Protein AF-0000000074492067 (afdb_homodimer)

pLDDT: mean 87.56, std 13.27, range [39.19, 98.75]

Sequence (460 aa):
MSSPKLLKPEDIATAVRWTPQVSFAPLSQPRWLGLAEASFDDPSGQSRKWEVCERIHKGPITGKAKDVDAVDVVATIRASASQQTNGFPTEDTILLVLQFRPPTGGWTLEFPSGLLDNGETPETAALRELQEETGYTGTVVAVGPSITYEPGITSSCSKMVTVEVNPEDPLNAKPVIRRDADEWSLNPVALPVNKLLQTLHKLQESCPNLRIDSRLYCFAAGLHFAGRTRMSSPKLLKPEDIATAVRWTPQVSFAPLSQPRWLGLAEASFDDPSGQSRKWEVCERIHKGPITGKAKDVDAVDVVATIRASASQQTNGFPTEDTILLVLQFRPPTGGWTLEFPSGLLDNGETPETAALRELQEETGYTGTVVAVGPSITYEPGITSSCSKMVTVEVNPEDPLNAKPVIRRDADEWSLNPVALPVNKLLQTLHKLQESCPNLRIDSRLYCFAAGLHFAGRTR

Secondary structure (DSSP, 8-state):
------B-HHHHHHHTSS----EEEE-SS-SSEEEEEEEEE-TTS-EEEEEEEEETTS------TT---EEEEEEEEPPPSSS--TT--SS-EEEEEEEEEGGGTEEEEE--EEEPPTT--HHHHHHHHHHHHHS---EEEEEEEEEES-TTTB--EEEEEEEEE-TT-GGGTS------GGGTT-EEEEEESTTHHHHHHHHHHH-TTEEEEHHHHHHHHHHHHHHH--/------B-HHHHHHHTSS----EEEE-SS-SSEEEEEEEEE-TTS-EEEEEEEEETTS------TT---EEEEEEEEPPPSSS--SS--SS-EEEEEEEEEGGGTEEEEE--EEEPPTT--HHHHHHHHHHHHHS---EEEEEEEEEES-TTTB--EEEEEEEEE-TT-GGGTS------GGGTT-EEEEEESTTHHHHHHHHHHH-TTEEEEHHHHHHHHHHHHHHH--

Radius of gyration: 21.57 Å; Cα contacts (8 Å, |Δi|>4): 1113; chains: 2; bounding box: 55×64×45 Å

Solvent-accessible surface area (backbone atoms only — not comparable to full-atom values): 24070 Å² total; per-residue (Å²): 132,77,59,65,69,68,34,41,77,85,43,46,59,67,70,53,66,69,72,58,66,67,46,77,42,80,49,86,74,71,80,55,57,40,54,29,32,33,37,33,46,47,96,86,63,50,79,44,75,43,68,24,42,40,52,57,84,52,72,82,83,77,34,46,54,79,52,62,49,27,31,35,28,53,33,34,33,61,44,50,88,54,88,75,35,90,86,50,57,79,43,44,24,33,47,30,30,35,31,68,26,69,42,36,42,25,34,31,41,33,53,33,52,45,67,52,54,91,90,53,51,68,68,57,35,38,47,50,32,34,22,33,59,57,12,37,57,64,45,79,78,46,74,51,66,40,22,26,56,42,42,82,38,22,52,51,23,24,24,47,31,34,27,45,27,54,76,81,38,72,67,45,69,63,26,55,59,58,68,56,86,89,42,77,54,58,37,25,28,44,42,52,55,74,63,33,46,60,52,54,51,52,48,36,70,76,26,57,48,39,37,37,27,32,47,48,50,24,19,28,48,15,32,53,50,44,61,67,79,102,132,78,60,67,70,66,33,42,77,85,44,46,59,68,69,54,65,71,71,57,67,68,46,76,43,80,50,88,76,70,80,56,56,40,53,26,32,32,37,33,45,46,98,87,62,51,78,43,79,46,68,23,44,40,56,60,83,75,60,83,82,78,32,46,53,78,51,63,48,26,29,36,28,54,32,32,34,61,44,53,88,57,84,78,47,90,79,53,56,80,44,45,25,34,48,30,30,34,31,68,26,69,43,37,44,24,34,32,42,32,51,34,51,44,66,54,55,91,90,52,49,67,69,56,38,37,47,50,33,33,21,32,57,57,12,36,58,65,45,80,78,45,74,52,65,41,20,28,56,42,41,82,37,22,53,51,23,25,23,47,31,34,27,46,29,53,76,82,38,71,68,43,70,63,27,56,61,58,68,57,86,89,41,78,52,58,36,23,29,43,42,53,55,74,63,35,44,59,51,53,51,53,49,38,70,74,25,57,47,40,37,38,28,31,46,49,50,25,20,26,48,16,32,53,51,44,62,66,81,101

Organism: Spizellomyces punctatus (strain DAOM BR117) (NCBI:txid645134)

InterPro domains:
  IPR000086 NUDIX hydrolase domain [PF00293] (91-150)
  IPR000086 NUDIX hydrolase domain [PS51462] (66-211)
  IPR015797 NUDIX hydrolase-like domain superfamily [SSF55811] (27-176)
  IPR020084 NUDIX hydrolase, conserved site [PS00893] (114-135)
  IPR020476 NUDIX hydrolase [PR00502] (109-123)
  IPR020476 NUDIX hydrolase [PR00502] (123-138)

Structure (mmCIF, N/CA/C/O backbone):
data_AF-0000000074492067-model_v1
#
loop_
_entity.id
_entity.type
_entity.pdbx_description
1 polymer 'Nudix hydrolase domain-containing protein'
#
loop_
_atom_site.group_PDB
_atom_site.id
_atom_site.type_symbol
_atom_site.label_atom_id
_atom_site.label_alt_id
_atom_site.label_comp_id
_atom_site.label_asym_id
_atom_site.label_entity_id
_atom_site.label_seq_id
_atom_site.pdbx_PDB_ins_code
_atom_site.Cartn_x
_atom_site.Cartn_y
_atom_site.Cartn_z
_atom_site.occupancy
_atom_site.B_iso_or_equiv
_atom_site.auth_seq_id
_atom_site.auth_comp_id
_atom_site.auth_asym_id
_atom_site.auth_atom_id
_atom_site.pdbx_PDB_model_num
ATOM 1 N N . MET A 1 1 ? 2.178 -33.625 -10.062 1 39.19 1 MET A N 1
ATOM 2 C CA . MET A 1 1 ? 1.85 -32.25 -10.32 1 39.19 1 MET A CA 1
ATOM 3 C C . MET A 1 1 ? 3.109 -31.422 -10.609 1 39.19 1 MET A C 1
ATOM 5 O O . MET A 1 1 ? 4.137 -31.609 -9.953 1 39.19 1 MET A O 1
ATOM 9 N N . SER A 1 2 ? 3.373 -30.953 -11.758 1 48.41 2 SER A N 1
ATOM 10 C CA . SER A 1 2 ? 4.605 -30.359 -12.273 1 48.41 2 SER A CA 1
ATOM 11 C C . SER A 1 2 ? 5.051 -29.188 -11.414 1 48.41 2 SER A C 1
ATOM 13 O O . SER A 1 2 ? 4.23 -28.531 -10.773 1 48.41 2 SER A O 1
ATOM 15 N N . SER A 1 3 ? 6.297 -29.141 -11.039 1 55.66 3 SER A N 1
ATOM 16 C CA . SER A 1 3 ? 6.965 -28.062 -10.32 1 55.66 3 SER A CA 1
ATOM 17 C C . SER A 1 3 ? 6.617 -26.703 -10.922 1 55.66 3 SER A C 1
ATOM 19 O O . SER A 1 3 ? 6.637 -26.547 -12.148 1 55.66 3 SER A O 1
ATOM 21 N N . PRO A 1 4 ? 5.91 -25.859 -10.07 1 61.47 4 PRO A N 1
ATOM 22 C CA . PRO A 1 4 ? 5.578 -24.562 -10.664 1 61.47 4 PRO A CA 1
ATOM 23 C C . PRO A 1 4 ? 6.797 -23.859 -11.242 1 61.47 4 PRO A C 1
ATOM 25 O O . PRO A 1 4 ? 7.875 -23.875 -10.641 1 61.47 4 PRO A O 1
ATOM 28 N N . LYS A 1 5 ? 6.703 -23.562 -12.5 1 77 5 LYS A N 1
ATOM 29 C CA . LYS A 1 5 ? 7.766 -22.797 -13.133 1 77 5 LYS A CA 1
ATOM 30 C C . LYS A 1 5 ? 7.859 -21.391 -12.531 1 77 5 LYS A C 1
ATOM 32 O O . LYS A 1 5 ? 6.859 -20.688 -12.438 1 77 5 LYS A O 1
ATOM 37 N N . LEU A 1 6 ? 8.961 -21.109 -11.922 1 86.38 6 LEU A N 1
ATOM 38 C CA . LEU A 1 6 ? 9.273 -19.75 -11.461 1 86.38 6 LEU A CA 1
ATOM 39 C C . LEU A 1 6 ? 9.523 -18.828 -12.641 1 86.38 6 LEU A C 1
ATOM 41 O O . LEU A 1 6 ? 10.516 -18.969 -13.359 1 86.38 6 LEU A O 1
ATOM 45 N N . LEU A 1 7 ? 8.625 -17.875 -12.836 1 92.06 7 LEU A N 1
ATOM 46 C CA . LEU A 1 7 ? 8.758 -16.953 -13.961 1 92.06 7 LEU A CA 1
ATOM 47 C C . LEU A 1 7 ? 9.914 -15.977 -13.727 1 92.06 7 LEU A C 1
ATOM 49 O O . LEU A 1 7 ? 10.117 -15.5 -12.609 1 92.06 7 LEU A O 1
ATOM 53 N N . LYS A 1 8 ? 10.664 -15.797 -14.82 1 91.31 8 LYS A N 1
ATOM 54 C CA . LYS A 1 8 ? 11.695 -14.758 -14.875 1 91.31 8 LYS A CA 1
ATOM 55 C C . LYS A 1 8 ? 11.188 -13.523 -15.609 1 91.31 8 LYS A C 1
ATOM 57 O O . LYS A 1 8 ? 10.102 -13.539 -16.188 1 91.31 8 LYS A O 1
ATOM 62 N N . PRO A 1 9 ? 11.922 -12.438 -15.461 1 92.38 9 PRO A N 1
ATOM 63 C CA . PRO A 1 9 ? 11.453 -11.219 -16.125 1 92.38 9 PRO A CA 1
ATOM 64 C C . PRO A 1 9 ? 11.062 -11.453 -17.578 1 92.38 9 PRO A C 1
ATOM 66 O O . PRO A 1 9 ? 10.039 -10.938 -18.047 1 92.38 9 PRO A O 1
ATOM 69 N N . GLU A 1 10 ? 11.75 -12.289 -18.312 1 92.81 10 GLU A N 1
ATOM 70 C CA . GLU A 1 10 ? 11.531 -12.5 -19.734 1 92.81 10 GLU A CA 1
ATOM 71 C C . GLU A 1 10 ? 10.273 -13.328 -19.984 1 92.81 10 GLU A C 1
ATOM 73 O O . GLU A 1 10 ? 9.773 -13.391 -21.109 1 92.81 10 GLU A O 1
ATOM 78 N N . ASP A 1 11 ? 9.789 -13.961 -18.906 1 94.56 11 ASP A N 1
ATOM 79 C CA . ASP A 1 11 ? 8.617 -14.812 -19.047 1 94.56 11 ASP A CA 1
ATOM 80 C C . ASP A 1 11 ? 7.328 -14.016 -18.844 1 94.56 11 ASP A C 1
ATOM 82 O O . ASP A 1 11 ? 6.242 -14.484 -19.188 1 94.56 11 ASP A O 1
ATOM 86 N N . ILE A 1 12 ? 7.383 -12.859 -18.281 1 95.88 12 ILE A N 1
ATOM 87 C CA . ILE A 1 12 ? 6.211 -12.148 -17.781 1 95.88 12 ILE A CA 1
ATOM 88 C C . ILE A 1 12 ? 5.348 -11.68 -18.938 1 95.88 12 ILE A C 1
ATOM 90 O O . ILE A 1 12 ? 4.121 -11.781 -18.891 1 95.88 12 ILE A O 1
ATOM 94 N N . ALA A 1 13 ? 5.992 -11.195 -20.016 1 94.75 13 ALA A N 1
ATOM 95 C CA . ALA A 1 13 ? 5.234 -10.719 -21.172 1 94.75 13 ALA A CA 1
ATOM 96 C C . ALA A 1 13 ? 4.316 -11.812 -21.703 1 94.75 13 ALA A C 1
ATOM 98 O O . ALA A 1 13 ? 3.156 -11.555 -22.031 1 94.75 13 ALA A O 1
ATOM 99 N N . THR A 1 14 ? 4.852 -12.969 -21.766 1 94.62 14 THR A N 1
ATOM 100 C CA . THR A 1 14 ? 4.066 -14.094 -22.25 1 94.62 14 THR A CA 1
ATOM 101 C C . THR A 1 14 ? 2.967 -14.461 -21.266 1 94.62 14 THR A C 1
ATOM 103 O O . THR A 1 14 ? 1.844 -14.773 -21.656 1 94.62 14 THR A O 1
ATOM 106 N N . ALA A 1 15 ? 3.26 -14.398 -19.984 1 94 15 ALA A N 1
ATOM 107 C CA . ALA A 1 15 ? 2.322 -14.797 -18.938 1 94 15 ALA A CA 1
ATOM 108 C C . ALA A 1 15 ? 1.109 -13.875 -18.906 1 94 15 ALA A C 1
ATOM 110 O O . ALA A 1 15 ? 0.012 -14.289 -18.531 1 94 15 ALA A O 1
ATOM 111 N N . VAL A 1 16 ? 1.313 -12.625 -19.328 1 93.75 16 VAL A N 1
ATOM 112 C CA . VAL A 1 16 ? 0.221 -11.664 -19.203 1 93.75 16 VAL A CA 1
ATOM 113 C C . VAL A 1 16 ? -0.397 -11.391 -20.562 1 93.75 16 VAL A C 1
ATOM 115 O O . VAL A 1 16 ? -1.201 -10.469 -20.719 1 93.75 16 VAL A O 1
ATOM 118 N N . ARG A 1 17 ? -0.01 -12.078 -21.562 1 90.62 17 ARG A N 1
ATOM 119 C CA . ARG A 1 17 ? -0.444 -11.836 -22.938 1 90.62 17 ARG A CA 1
ATOM 120 C C . ARG A 1 17 ? -1.964 -11.906 -23.047 1 90.62 17 ARG A C 1
ATOM 122 O O . ARG A 1 17 ? -2.57 -11.109 -23.766 1 90.62 17 ARG A O 1
ATOM 129 N N . TRP A 1 18 ? -2.496 -12.844 -22.406 1 91.25 18 TRP A N 1
ATOM 130 C CA . TRP A 1 18 ? -3.951 -12.945 -22.344 1 91.25 18 TRP A CA 1
ATOM 131 C C . TRP A 1 18 ? -4.492 -12.336 -21.062 1 91.25 18 TRP A C 1
ATOM 133 O O . TRP A 1 18 ? -3.984 -12.625 -19.969 1 91.25 18 TRP A O 1
ATOM 143 N N . THR A 1 19 ? -5.449 -11.484 -21.156 1 91.88 19 THR A N 1
ATOM 144 C CA . THR A 1 19 ? -6.086 -10.836 -20.016 1 91.88 19 THR A CA 1
ATOM 145 C C . THR A 1 19 ? -7.605 -10.953 -20.109 1 91.88 19 THR A C 1
ATOM 147 O O . THR A 1 19 ? -8.195 -10.617 -21.125 1 91.88 19 THR A O 1
ATOM 150 N N . PRO A 1 20 ? -8.227 -11.414 -19.094 1 92.25 20 PRO A N 1
ATOM 151 C CA . PRO A 1 20 ? -9.688 -11.484 -19.109 1 92.25 20 PRO A CA 1
ATOM 152 C C . PRO A 1 20 ? -10.344 -10.117 -19.297 1 92.25 20 PRO A C 1
ATOM 154 O O . PRO A 1 20 ? -9.852 -9.117 -18.781 1 92.25 20 PRO A O 1
ATOM 157 N N . GLN A 1 21 ? -11.414 -10.148 -20.047 1 91.88 21 GLN A N 1
ATOM 158 C CA . GLN A 1 21 ? -12.273 -8.961 -20.109 1 91.88 21 GLN A CA 1
ATOM 159 C C . GLN A 1 21 ? -13.25 -8.945 -18.938 1 91.88 21 GLN A C 1
ATOM 161 O O . GLN A 1 21 ? -14 -9.898 -18.734 1 91.88 21 GLN A O 1
ATOM 166 N N . VAL A 1 22 ? -13.234 -7.859 -18.25 1 93.38 22 VAL A N 1
ATOM 167 C CA . VAL A 1 22 ? -14.062 -7.785 -17.047 1 93.38 22 VAL A CA 1
ATOM 168 C C . VAL A 1 22 ? -15.227 -6.824 -17.281 1 93.38 22 VAL A C 1
ATOM 170 O O . VAL A 1 22 ? -15.039 -5.738 -17.844 1 93.38 22 VAL A O 1
ATOM 173 N N . SER A 1 23 ? -16.406 -7.188 -16.906 1 93.25 23 SER A N 1
ATOM 174 C CA . SER A 1 23 ? -17.562 -6.305 -16.859 1 93.25 23 SER A CA 1
ATOM 175 C C . SER A 1 23 ? -17.969 -6.008 -15.422 1 93.25 23 SER A C 1
ATOM 177 O O . SER A 1 23 ? -17.828 -6.855 -14.539 1 93.25 23 SER A O 1
ATOM 179 N N . PHE A 1 24 ? -18.438 -4.812 -15.211 1 91.75 24 PHE A N 1
ATOM 180 C CA . PHE A 1 24 ? -18.828 -4.395 -13.875 1 91.75 24 PHE A CA 1
ATOM 181 C C . PHE A 1 24 ? -20.312 -4.051 -13.82 1 91.75 24 PHE A C 1
ATOM 183 O O . PHE A 1 24 ? -20.844 -3.451 -14.758 1 91.75 24 PHE A O 1
ATOM 190 N N . ALA A 1 25 ? -20.969 -4.402 -12.727 1 92.81 25 ALA A N 1
ATOM 191 C CA . ALA A 1 25 ? -22.359 -4.051 -12.438 1 92.81 25 ALA A CA 1
ATOM 192 C C . ALA A 1 25 ? -22.547 -3.795 -10.945 1 92.81 25 ALA A C 1
ATOM 194 O O . ALA A 1 25 ? -21.812 -4.316 -10.117 1 92.81 25 ALA A O 1
ATOM 195 N N 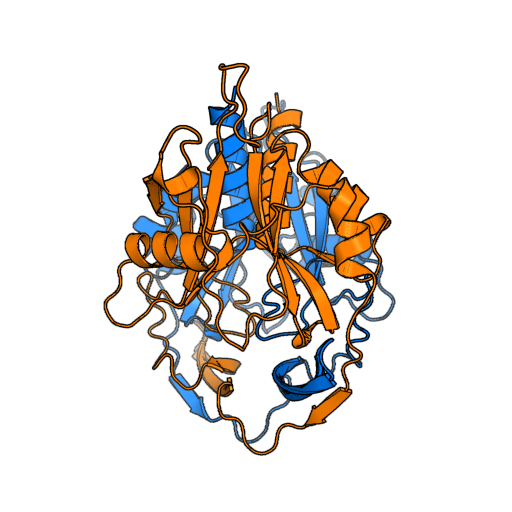. PRO A 1 26 ? -23.516 -2.924 -10.641 1 91 26 PRO A N 1
ATOM 196 C CA . PRO A 1 26 ? -23.781 -2.723 -9.211 1 91 26 PRO A CA 1
ATOM 197 C C . PRO A 1 26 ? -24.031 -4.031 -8.469 1 91 26 PRO A C 1
ATOM 199 O O . PRO A 1 26 ? -24.672 -4.934 -9.008 1 91 26 PRO A O 1
ATOM 202 N N . LEU A 1 27 ? -23.453 -4.102 -7.32 1 91.88 27 LEU A N 1
ATOM 203 C CA . LEU A 1 27 ? -23.609 -5.297 -6.496 1 91.88 27 LEU A CA 1
ATOM 204 C C . LEU A 1 27 ? -24.875 -5.219 -5.652 1 91.88 27 LEU A C 1
ATOM 206 O O . LEU A 1 27 ? -25.016 -4.316 -4.828 1 91.88 27 LEU A O 1
ATOM 210 N N . SER A 1 28 ? -25.797 -6.152 -5.773 1 85.75 28 SER A N 1
ATOM 211 C CA . SER A 1 28 ? -27.078 -6.113 -5.098 1 85.75 28 SER A CA 1
ATOM 212 C C . SER A 1 28 ? -27.031 -6.883 -3.781 1 85.75 28 SER A C 1
ATOM 214 O O . SER A 1 28 ? -27.672 -6.488 -2.805 1 85.75 28 SER A O 1
ATOM 216 N N . GLN A 1 29 ? -26.312 -7.973 -3.746 1 89.62 29 GLN A N 1
ATOM 217 C CA . GLN A 1 29 ? -26.234 -8.828 -2.566 1 89.62 29 GLN A CA 1
ATOM 218 C C . GLN A 1 29 ? -24.781 -9.125 -2.209 1 89.62 29 GLN A C 1
ATOM 220 O O . GLN A 1 29 ? -24.266 -10.211 -2.516 1 89.62 29 GLN A O 1
ATOM 225 N N . PRO A 1 30 ? -24.188 -8.203 -1.484 1 91.75 30 PRO A N 1
ATOM 226 C CA . PRO A 1 30 ? -22.781 -8.438 -1.129 1 91.75 30 PRO A CA 1
ATOM 227 C C . PRO A 1 30 ? -22.609 -9.625 -0.177 1 91.75 30 PRO A C 1
ATOM 229 O O . PRO A 1 30 ? -23.453 -9.844 0.699 1 91.75 30 PRO A O 1
ATOM 232 N N . ARG A 1 31 ? -21.531 -10.398 -0.367 1 92.56 31 ARG A N 1
ATOM 233 C CA . ARG A 1 31 ? -21.219 -11.555 0.47 1 92.56 31 ARG A CA 1
ATOM 234 C C . ARG A 1 31 ? -19.891 -11.367 1.192 1 92.56 31 ARG A C 1
ATOM 236 O O . ARG A 1 31 ? -19.688 -11.906 2.281 1 92.56 31 ARG A O 1
ATOM 243 N N . TRP A 1 32 ? -19 -10.633 0.566 1 93.19 32 TRP A N 1
ATOM 244 C CA . TRP A 1 32 ? -17.641 -10.562 1.1 1 93.19 32 TRP A CA 1
ATOM 245 C C . TRP A 1 32 ? -17.312 -9.148 1.554 1 93.19 32 TRP A C 1
ATOM 247 O O . TRP A 1 32 ? -16.578 -8.953 2.525 1 93.19 32 TRP A O 1
ATOM 257 N N . LEU A 1 33 ? -17.859 -8.148 0.831 1 94 33 LEU A N 1
ATOM 258 C CA . LEU A 1 33 ? -17.594 -6.75 1.152 1 94 33 LEU A CA 1
ATOM 259 C C . LEU A 1 33 ? -18.844 -6.055 1.667 1 94 33 LEU A C 1
ATOM 261 O O . LEU A 1 33 ? -19.969 -6.406 1.272 1 94 33 LEU A O 1
ATOM 265 N N . GLY A 1 34 ? -18.625 -5.117 2.541 1 93 34 GLY A N 1
ATOM 266 C CA . GLY A 1 34 ? -19.688 -4.258 3.037 1 93 34 GLY A CA 1
ATOM 267 C C . GLY A 1 34 ? -19.281 -2.801 3.135 1 93 34 GLY A C 1
ATOM 268 O O . GLY A 1 34 ? -18.078 -2.484 3.133 1 93 34 GLY A O 1
ATOM 269 N N . LEU A 1 35 ? -20.312 -1.949 3.119 1 94.06 35 LEU A N 1
ATOM 270 C CA . LEU A 1 35 ? -20.078 -0.528 3.352 1 94.06 35 LEU A CA 1
ATOM 271 C C . LEU A 1 35 ? -20.609 -0.108 4.719 1 94.06 35 LEU A C 1
ATOM 273 O O . LEU A 1 35 ? -21.688 -0.532 5.129 1 94.06 35 LEU A O 1
ATOM 277 N N . ALA A 1 36 ? -19.828 0.645 5.391 1 93.81 36 ALA A N 1
ATOM 278 C CA . ALA A 1 36 ? -20.203 1.15 6.711 1 93.81 36 ALA A CA 1
ATOM 279 C C . ALA A 1 36 ? -19.969 2.658 6.805 1 93.81 36 ALA A C 1
ATOM 281 O O . ALA A 1 36 ? -19.203 3.227 6.023 1 93.81 36 ALA A O 1
ATOM 282 N N . GLU A 1 37 ? -20.719 3.293 7.707 1 95.12 37 GLU A N 1
ATOM 283 C CA . GLU A 1 37 ? -20.484 4.684 8.094 1 95.12 37 GLU A CA 1
ATOM 284 C C . GLU A 1 37 ? -19.703 4.77 9.398 1 95.12 37 GLU A C 1
ATOM 286 O O . GLU A 1 37 ? -20.109 4.203 10.414 1 95.12 37 GLU A O 1
ATOM 291 N N . ALA A 1 38 ? -18.578 5.332 9.336 1 94.38 38 ALA A N 1
ATOM 292 C CA . ALA A 1 38 ? -17.828 5.699 10.547 1 94.38 38 ALA A CA 1
ATOM 293 C C . ALA A 1 38 ? -18.297 7.055 11.078 1 94.38 38 ALA A C 1
ATOM 295 O O . ALA A 1 38 ? -18.328 8.039 10.328 1 94.38 38 ALA A O 1
ATOM 296 N N . SER A 1 39 ? -18.641 7.117 12.328 1 95.88 39 SER A N 1
ATOM 297 C CA . SER A 1 39 ? -19.047 8.352 12.977 1 95.88 39 SER A CA 1
ATOM 298 C C . SER A 1 39 ? -18.141 8.672 14.164 1 95.88 39 SER A C 1
ATOM 300 O O . SER A 1 39 ? -17.797 7.785 14.953 1 95.88 39 SER A O 1
ATOM 302 N N . PHE A 1 40 ? -17.719 9.906 14.234 1 95.25 40 PHE A N 1
ATOM 303 C CA . PHE A 1 40 ? -16.828 10.328 15.312 1 95.25 40 PHE A CA 1
ATOM 304 C C . PHE A 1 40 ? -16.891 11.844 15.5 1 95.25 40 PHE A C 1
ATOM 306 O O . PHE A 1 40 ? -17.391 12.562 14.633 1 95.25 40 PHE A O 1
ATOM 313 N N . ASP A 1 41 ? -16.422 12.305 16.656 1 94.81 41 ASP A N 1
ATOM 314 C CA . ASP A 1 41 ? -16.266 13.734 16.906 1 94.81 41 ASP A CA 1
ATOM 315 C C . ASP A 1 41 ? -14.812 14.172 16.766 1 94.81 41 ASP A C 1
ATOM 317 O O . ASP A 1 41 ? -13.914 13.492 17.25 1 94.81 41 ASP A O 1
ATOM 321 N N . ASP A 1 42 ? -14.672 15.281 16.062 1 90.69 42 ASP A N 1
ATOM 322 C CA . ASP A 1 42 ? -13.32 15.82 16.031 1 90.69 42 ASP A CA 1
ATOM 323 C C . ASP A 1 42 ? -13 16.578 17.328 1 90.69 42 ASP A C 1
ATOM 325 O O . ASP A 1 42 ? -13.844 16.672 18.219 1 90.69 42 ASP A O 1
ATOM 329 N N . PRO A 1 43 ? -11.742 17.062 17.531 1 86.19 43 PRO A N 1
ATOM 330 C CA . PRO A 1 43 ? -11.367 17.703 18.797 1 86.19 43 PRO A CA 1
ATOM 331 C C . PRO A 1 43 ? -12.203 18.938 19.109 1 86.19 43 PRO A C 1
ATOM 333 O O . PRO A 1 43 ? -12.328 19.328 20.266 1 86.19 43 PRO A O 1
ATOM 336 N N . SER A 1 44 ? -12.734 19.547 18.141 1 87.88 44 SER A N 1
ATOM 337 C CA . SER A 1 44 ? -13.562 20.719 18.344 1 87.88 44 SER A CA 1
ATOM 338 C C . SER A 1 44 ? -14.984 20.344 18.75 1 87.88 44 SER A C 1
ATOM 340 O O . SER A 1 44 ? -15.797 21.203 19.078 1 87.88 44 SER A O 1
ATOM 342 N N . GLY A 1 45 ? -15.297 19.109 18.672 1 90.12 45 GLY A N 1
ATOM 343 C CA . GLY A 1 45 ? -16.641 18.656 19.016 1 90.12 45 GLY A CA 1
ATOM 344 C C . GLY A 1 45 ? -17.547 18.5 17.812 1 90.12 45 GLY A C 1
ATOM 345 O O . GLY A 1 45 ? -18.703 18.109 17.953 1 90.12 45 GLY A O 1
ATOM 346 N N . GLN A 1 46 ? -17.047 18.781 16.688 1 92.25 46 GLN A N 1
ATOM 347 C CA . GLN A 1 46 ? -17.828 18.625 15.469 1 92.25 46 GLN A CA 1
ATOM 348 C C . GLN A 1 46 ? -17.984 17.141 15.102 1 92.25 46 GLN A C 1
ATOM 350 O O . GLN A 1 46 ? -17 16.406 15.031 1 92.25 46 GLN A O 1
ATOM 355 N N . SER A 1 47 ? -19.297 16.75 14.836 1 94.88 47 SER A N 1
ATOM 356 C CA . SER A 1 47 ? -19.562 15.391 14.398 1 94.88 47 SER A CA 1
ATOM 357 C C . SER A 1 47 ? -19.188 15.195 12.938 1 94.88 47 SER A C 1
ATOM 359 O O . SER A 1 47 ? -19.547 16.016 12.086 1 94.88 47 SER A O 1
ATOM 361 N N . ARG A 1 48 ? -18.453 14.156 12.758 1 94.94 48 ARG A N 1
ATOM 362 C CA . ARG A 1 48 ? -17.984 13.859 11.398 1 94.94 48 ARG A CA 1
ATOM 363 C C . ARG A 1 48 ? -18.359 12.438 10.992 1 94.94 48 ARG A C 1
ATOM 365 O O . ARG A 1 48 ? -18.547 11.57 11.844 1 94.94 48 ARG A O 1
ATOM 372 N N . LYS A 1 49 ? -18.531 12.266 9.672 1 94.62 49 LYS A N 1
ATOM 373 C CA . LYS A 1 49 ? -18.844 10.969 9.086 1 94.62 49 LYS A CA 1
ATOM 374 C C . LYS A 1 49 ? -17.859 10.617 7.965 1 94.62 49 LYS A C 1
ATOM 376 O O . LYS A 1 49 ? -17.234 11.508 7.383 1 94.62 49 LYS A O 1
ATOM 381 N N . TRP A 1 50 ? -17.688 9.336 7.812 1 95.25 50 TRP A N 1
ATOM 382 C CA . TRP A 1 50 ? -16.828 8.797 6.766 1 95.25 50 TRP A CA 1
ATOM 383 C C . TRP A 1 50 ? -17.359 7.465 6.25 1 95.25 50 TRP A C 1
ATOM 385 O O . TRP A 1 50 ? -17.922 6.676 7.016 1 95.25 50 TRP A O 1
ATOM 395 N N . GLU A 1 51 ? -17.281 7.223 4.945 1 96.12 51 GLU A N 1
ATOM 396 C CA . GLU A 1 51 ? -17.672 5.93 4.391 1 96.12 51 GLU A CA 1
ATOM 397 C C . GLU A 1 51 ? -16.484 4.961 4.375 1 96.12 51 GLU A C 1
ATOM 399 O O . GLU A 1 51 ? -15.367 5.344 4.039 1 96.12 51 GLU A O 1
ATOM 404 N N . VAL A 1 52 ? -16.766 3.729 4.805 1 95.25 52 VAL A N 1
ATOM 405 C CA . VAL A 1 52 ? -15.734 2.705 4.949 1 95.25 52 VAL A CA 1
ATOM 406 C C . VAL A 1 52 ? -16.172 1.433 4.223 1 95.25 52 VAL A C 1
ATOM 408 O O . VAL A 1 52 ? -17.328 1.047 4.277 1 95.25 52 VAL A O 1
ATOM 411 N N . CYS A 1 53 ? -15.242 0.87 3.486 1 95.06 53 CYS A N 1
ATOM 412 C CA . CYS A 1 53 ? -15.438 -0.484 2.979 1 95.06 53 CYS A CA 1
ATOM 413 C C . CYS A 1 53 ? -14.797 -1.512 3.904 1 95.06 53 CYS A C 1
ATOM 415 O O . CYS A 1 53 ? -13.641 -1.366 4.293 1 95.06 53 CYS A O 1
ATOM 417 N N . GLU A 1 54 ? -15.523 -2.502 4.262 1 90.56 54 GLU A N 1
ATOM 418 C CA . GLU A 1 54 ? -15.023 -3.529 5.172 1 90.56 54 GLU A CA 1
ATOM 419 C C . GLU A 1 54 ? -15.266 -4.926 4.613 1 90.56 54 GLU A C 1
ATOM 421 O O . GLU A 1 54 ? -16.156 -5.125 3.781 1 90.56 54 GLU A O 1
ATOM 426 N N . ARG A 1 55 ? -14.422 -5.836 5.008 1 88.38 55 ARG A N 1
ATOM 427 C CA . ARG A 1 55 ? -14.719 -7.246 4.785 1 88.38 55 ARG A CA 1
ATOM 428 C C . ARG A 1 55 ? -15.766 -7.746 5.777 1 88.38 55 ARG A C 1
ATOM 430 O O . ARG A 1 55 ? -15.594 -7.621 6.992 1 88.38 55 ARG A O 1
ATOM 437 N N . ILE A 1 56 ? -16.828 -8.352 5.312 1 83.31 56 ILE A N 1
ATOM 438 C CA . ILE A 1 56 ? -17.984 -8.711 6.117 1 83.31 56 ILE A CA 1
ATOM 439 C C . ILE A 1 56 ? -17.578 -9.75 7.168 1 83.31 56 ILE A C 1
ATOM 441 O O . ILE A 1 56 ? -18.031 -9.695 8.312 1 83.31 56 ILE A O 1
ATOM 445 N N . HIS A 1 57 ? -16.703 -10.555 6.84 1 77.19 57 HIS A N 1
ATOM 446 C CA . HIS A 1 57 ? -16.422 -11.664 7.746 1 77.19 57 HIS A CA 1
ATOM 447 C C . HIS A 1 57 ? -15.273 -11.328 8.688 1 77.19 57 HIS A C 1
ATOM 449 O O . HIS A 1 57 ? -14.883 -12.148 9.516 1 77.19 57 HIS A O 1
ATOM 455 N N . LYS A 1 58 ? -14.867 -10.078 8.359 1 75.19 58 LYS A N 1
ATOM 456 C CA . LYS A 1 58 ? -13.812 -9.656 9.281 1 75.19 58 LYS A CA 1
ATOM 457 C C . LYS A 1 58 ? -14.406 -9.07 10.562 1 75.19 58 LYS A C 1
ATOM 459 O O . LYS A 1 58 ? -15.328 -8.25 10.508 1 75.19 58 LYS A O 1
ATOM 464 N N . GLY A 1 59 ? -14.406 -9.633 11.766 1 64.62 59 GLY A N 1
ATOM 465 C CA . GLY A 1 59 ? -14.75 -9.047 13.055 1 64.62 59 GLY A CA 1
ATOM 466 C C . GLY A 1 59 ? -14.609 -7.531 13.078 1 64.62 59 GLY A C 1
ATOM 467 O O . GLY A 1 59 ? -14.172 -6.93 12.094 1 64.62 59 GLY A O 1
ATOM 468 N N . PRO A 1 60 ? -15.117 -6.895 14.047 1 61.81 60 PRO A N 1
ATOM 469 C CA . PRO A 1 60 ? -15.047 -5.438 14.18 1 61.81 60 PRO A CA 1
ATOM 470 C C . PRO A 1 60 ? -13.609 -4.914 14.18 1 61.81 60 PRO A C 1
ATOM 472 O O . PRO A 1 60 ? -12.711 -5.57 14.711 1 61.81 60 PRO A O 1
ATOM 475 N N . ILE A 1 61 ? -13.43 -3.799 13.383 1 63.22 61 ILE A N 1
ATOM 476 C CA . ILE A 1 61 ? -12.141 -3.113 13.445 1 63.22 61 ILE A CA 1
ATOM 477 C C . ILE A 1 61 ? -11.984 -2.447 14.812 1 63.22 61 ILE A C 1
ATOM 479 O O . ILE A 1 61 ? -12.875 -1.729 15.266 1 63.22 61 ILE A O 1
ATOM 483 N N . THR A 1 62 ? -11.023 -2.85 15.555 1 61.66 62 THR A N 1
ATOM 484 C CA . THR A 1 62 ? -10.836 -2.295 16.891 1 61.66 62 THR A CA 1
ATOM 485 C C . THR A 1 62 ? -9.867 -1.114 16.859 1 61.66 62 THR A C 1
ATOM 487 O O . THR A 1 62 ? -9.719 -0.402 17.859 1 61.66 62 THR A O 1
ATOM 490 N N . GLY A 1 63 ? -9.336 -0.875 15.719 1 59.38 63 GLY A N 1
ATOM 491 C CA . GLY A 1 63 ? -8.406 0.238 15.609 1 59.38 63 GLY A CA 1
ATOM 492 C C . GLY A 1 63 ? -7.117 0.018 16.375 1 59.38 63 GLY A C 1
ATOM 493 O O . GLY A 1 63 ? -6.359 0.961 16.609 1 59.38 63 GLY A O 1
ATOM 494 N N . LYS A 1 64 ? -6.934 -1.178 16.844 1 61.47 64 LYS A N 1
ATOM 495 C CA . LYS A 1 64 ? -5.75 -1.428 17.656 1 61.47 64 LYS A CA 1
ATOM 496 C C . LYS A 1 64 ? -4.578 -1.895 16.797 1 61.47 64 LYS A C 1
ATOM 498 O O . LYS A 1 64 ? -4.777 -2.477 15.734 1 61.47 64 LYS A O 1
ATOM 503 N N . ALA A 1 65 ? -3.316 -1.563 17.328 1 55.38 65 ALA A N 1
ATOM 504 C CA . ALA A 1 65 ? -2.059 -1.899 16.672 1 55.38 65 ALA A CA 1
ATOM 505 C C . ALA A 1 65 ? -1.944 -3.404 16.438 1 55.38 65 ALA A C 1
ATOM 507 O O . ALA A 1 65 ? -1.21 -3.85 15.555 1 55.38 65 ALA A O 1
ATOM 508 N N . LYS A 1 66 ? -2.789 -4.125 17.062 1 62.03 66 LYS A N 1
ATOM 509 C CA . LYS A 1 66 ? -2.635 -5.574 16.969 1 62.03 66 LYS A CA 1
ATOM 510 C C . LYS A 1 66 ? -3.537 -6.152 15.883 1 62.03 66 LYS A C 1
ATOM 512 O O . LYS A 1 66 ? -3.402 -7.324 15.516 1 62.03 66 LYS A O 1
ATOM 517 N N . ASP A 1 67 ? -4.352 -5.258 15.305 1 75.06 67 ASP A N 1
ATOM 518 C CA . ASP A 1 67 ? -5.242 -5.758 14.258 1 75.06 67 ASP A CA 1
ATOM 519 C C . ASP A 1 67 ? -4.453 -6.176 13.016 1 75.06 67 ASP A C 1
ATOM 521 O O . ASP A 1 67 ? -3.576 -5.441 12.555 1 75.06 67 ASP A O 1
ATOM 525 N N . VAL A 1 68 ? -4.582 -7.41 12.648 1 82.31 68 VAL A N 1
ATOM 526 C CA . VAL A 1 68 ? -3.924 -7.914 11.453 1 82.31 68 VAL A CA 1
ATOM 527 C C . VAL A 1 68 ? -4.887 -8.805 10.664 1 82.31 68 VAL A C 1
ATOM 529 O O . VAL A 1 68 ? -5.469 -9.734 11.219 1 82.31 68 VAL A O 1
ATOM 532 N N . ASP A 1 69 ? -5.027 -8.383 9.438 1 89.12 69 ASP A N 1
ATOM 533 C CA . ASP A 1 69 ? -5.906 -9.141 8.555 1 89.12 69 ASP A CA 1
ATOM 534 C C . ASP A 1 69 ? -5.105 -10.094 7.672 1 89.12 69 ASP A C 1
ATOM 536 O O . ASP A 1 69 ? -5.555 -11.203 7.375 1 89.12 69 ASP A O 1
ATOM 540 N N . ALA A 1 70 ? -3.98 -9.617 7.305 1 94.69 70 ALA A N 1
ATOM 541 C CA . ALA A 1 70 ? -3.223 -10.305 6.266 1 94.69 70 ALA A CA 1
ATOM 542 C C . ALA A 1 70 ? -1.721 -10.18 6.504 1 94.69 70 ALA A C 1
ATOM 544 O O . ALA A 1 70 ? -1.288 -9.461 7.41 1 94.69 70 ALA A O 1
ATOM 545 N N . VAL A 1 71 ? -0.972 -10.945 5.773 1 97.62 71 VAL A N 1
ATOM 546 C CA . VAL A 1 71 ? 0.479 -10.797 5.738 1 97.62 71 VAL A CA 1
ATOM 547 C C . VAL A 1 71 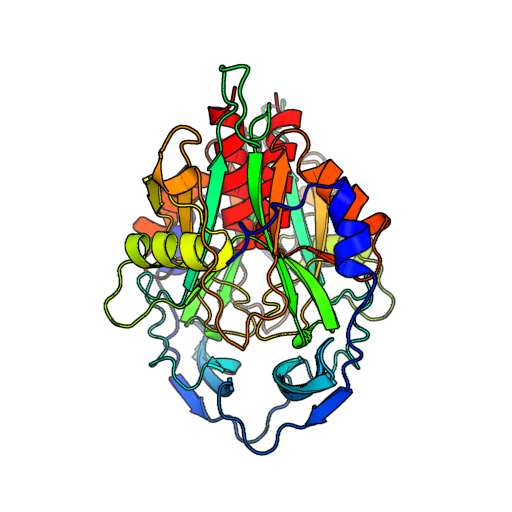? 0.938 -10.531 4.305 1 97.62 71 VAL A C 1
ATOM 549 O O . VAL A 1 71 ? 0.3 -10.977 3.35 1 97.62 71 VAL A O 1
ATOM 552 N N . ASP A 1 72 ? 1.907 -9.75 4.129 1 98.56 72 ASP A N 1
ATOM 553 C CA . ASP A 1 72 ? 2.715 -9.609 2.922 1 98.56 72 ASP A CA 1
ATOM 554 C C . ASP A 1 72 ? 4.121 -10.164 3.139 1 98.56 72 ASP A C 1
ATOM 556 O O . ASP A 1 72 ? 4.824 -9.75 4.062 1 98.56 72 ASP A O 1
ATOM 560 N N . VAL A 1 73 ? 4.562 -11.039 2.34 1 98.75 73 VAL A N 1
ATOM 561 C CA . VAL A 1 73 ? 5.801 -11.773 2.59 1 98.75 73 VAL A CA 1
ATOM 562 C C . VAL A 1 73 ? 6.898 -11.258 1.659 1 98.75 73 VAL A C 1
ATOM 564 O O . VAL A 1 73 ? 6.789 -11.383 0.437 1 98.75 73 VAL A O 1
ATOM 567 N N . VAL A 1 74 ? 7.906 -10.641 2.184 1 98.5 74 VAL A N 1
ATOM 568 C CA . VAL A 1 74 ? 9.125 -10.336 1.443 1 98.5 74 VAL A CA 1
ATOM 569 C C . VAL A 1 74 ? 10.102 -11.508 1.558 1 98.5 74 VAL A C 1
ATOM 571 O O . VAL A 1 74 ? 10.828 -11.625 2.547 1 98.5 74 VAL A O 1
ATOM 574 N N . ALA A 1 75 ? 10.086 -12.328 0.564 1 97.5 75 ALA A N 1
ATOM 575 C CA . ALA A 1 75 ? 10.898 -13.539 0.544 1 97.5 75 ALA A CA 1
ATOM 576 C C . ALA A 1 75 ? 12.07 -13.398 -0.423 1 97.5 75 ALA A C 1
ATOM 578 O O . ALA A 1 75 ? 11.875 -13.055 -1.592 1 97.5 75 ALA A O 1
ATOM 579 N N . THR A 1 76 ? 13.25 -13.656 0.078 1 94.44 76 THR A N 1
ATOM 580 C CA . THR A 1 76 ? 14.43 -13.555 -0.775 1 94.44 76 THR A CA 1
ATOM 581 C C . THR A 1 76 ? 15.188 -14.875 -0.813 1 94.44 76 THR A C 1
ATOM 583 O O . THR A 1 76 ? 15.203 -15.617 0.173 1 94.44 76 THR A O 1
ATOM 586 N N . ILE A 1 77 ? 15.695 -15.141 -1.949 1 87.56 77 ILE A N 1
ATOM 587 C CA . ILE A 1 77 ? 16.594 -16.266 -2.189 1 87.56 77 ILE A CA 1
ATOM 588 C C . ILE A 1 77 ? 18.016 -15.758 -2.404 1 87.56 77 ILE A C 1
ATOM 590 O O . ILE A 1 77 ? 18.266 -14.984 -3.328 1 87.56 77 ILE A O 1
ATOM 594 N N . ARG A 1 78 ? 18.891 -16.188 -1.58 1 79.69 78 ARG A N 1
ATOM 595 C CA . ARG A 1 78 ? 20.281 -15.797 -1.732 1 79.69 78 ARG A CA 1
ATOM 596 C C . ARG A 1 78 ? 20.938 -16.547 -2.891 1 79.69 78 ARG A C 1
ATOM 598 O O . ARG A 1 78 ? 20.641 -17.719 -3.129 1 79.69 78 ARG A O 1
ATOM 605 N N . ALA A 1 79 ? 21.828 -15.734 -3.521 1 74 79 ALA A N 1
ATOM 606 C CA . ALA A 1 79 ? 22.562 -16.344 -4.633 1 74 79 ALA A CA 1
ATOM 607 C C . ALA A 1 79 ? 23.312 -17.578 -4.18 1 74 79 ALA A C 1
ATOM 609 O O . ALA A 1 79 ? 23.891 -17.609 -3.088 1 74 79 ALA A O 1
ATOM 610 N N . SER A 1 80 ? 23 -18.641 -4.863 1 61.5 80 SER A N 1
ATOM 611 C CA . SER A 1 80 ? 23.734 -19.859 -4.57 1 61.5 80 SER A CA 1
ATOM 612 C C . SER A 1 80 ? 25.172 -19.766 -5.074 1 61.5 80 SER A C 1
ATOM 614 O O . SER A 1 80 ? 25.422 -19.234 -6.156 1 61.5 80 SER A O 1
ATOM 616 N N . ALA A 1 81 ? 26.172 -19.844 -4.137 1 56.34 81 ALA A N 1
ATOM 617 C CA . ALA A 1 81 ? 27.562 -19.953 -4.547 1 56.34 81 ALA A CA 1
ATOM 618 C C . ALA A 1 81 ? 27.781 -21.156 -5.453 1 56.34 81 ALA A C 1
ATOM 620 O O . ALA A 1 81 ? 28.797 -21.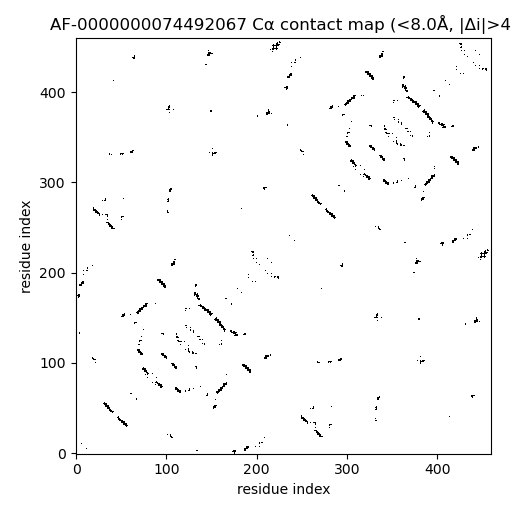25 -6.148 1 56.34 81 ALA A O 1
ATOM 621 N N . SER A 1 82 ? 26.891 -22.094 -5.266 1 53.38 82 SER A N 1
ATOM 622 C CA . SER A 1 82 ? 27.25 -23.328 -5.965 1 53.38 82 SER A CA 1
ATOM 623 C C . SER A 1 82 ? 26.75 -23.312 -7.406 1 53.38 82 SER A C 1
ATOM 625 O O . SER A 1 82 ? 25.75 -22.656 -7.711 1 53.38 82 SER A O 1
ATOM 627 N N . GLN A 1 83 ? 27.531 -23.562 -8.359 1 49.62 83 GLN A N 1
ATOM 628 C CA . GLN A 1 83 ? 27.328 -23.719 -9.797 1 49.62 83 GLN A CA 1
ATOM 629 C C . GLN A 1 83 ? 26 -24.422 -10.078 1 49.62 83 GLN A C 1
ATOM 631 O O . GLN A 1 83 ? 25.469 -24.344 -11.188 1 49.62 83 GLN A O 1
ATOM 636 N N . GLN A 1 84 ? 25.562 -25.359 -9.336 1 46.38 84 GLN A N 1
ATOM 637 C CA . GLN A 1 84 ? 24.422 -26.203 -9.633 1 46.38 84 GLN A CA 1
ATOM 638 C C . GLN A 1 84 ? 23.109 -25.547 -9.172 1 46.38 84 GLN A C 1
ATOM 640 O O . GLN A 1 84 ? 22.719 -25.688 -8.008 1 46.38 84 GLN A O 1
ATOM 645 N N . THR A 1 85 ? 22.688 -24.5 -9.703 1 52.91 85 THR A N 1
ATOM 646 C CA . THR A 1 85 ? 21.656 -23.594 -9.219 1 52.91 85 THR A CA 1
ATOM 647 C C . THR A 1 85 ? 20.281 -24.25 -9.328 1 52.91 85 THR A C 1
ATOM 649 O O . THR A 1 85 ? 19.266 -23.609 -9.062 1 52.91 85 THR A O 1
ATOM 652 N N . ASN A 1 86 ? 20.219 -25.594 -9.141 1 52.38 86 ASN A N 1
ATOM 653 C CA . ASN A 1 86 ? 18.938 -26.281 -9.266 1 52.38 86 ASN A CA 1
ATOM 654 C C . ASN A 1 86 ? 17.828 -25.328 -9.711 1 52.38 86 ASN A C 1
ATOM 656 O O . ASN A 1 86 ? 16.719 -25.391 -9.195 1 52.38 86 ASN A O 1
ATOM 660 N N . GLY A 1 87 ? 18.125 -24.406 -10.617 1 59.38 87 GLY A N 1
ATOM 661 C CA . GLY A 1 87 ? 17.109 -23.516 -11.156 1 59.38 87 GLY A CA 1
ATOM 662 C C . GLY A 1 87 ? 16.984 -22.203 -10.406 1 59.38 87 GLY A C 1
ATOM 663 O O . GLY A 1 87 ? 16.172 -21.359 -10.766 1 59.38 87 GLY A O 1
ATOM 664 N N . PHE A 1 88 ? 17.797 -22.172 -9.289 1 62.75 88 PHE A N 1
ATOM 665 C CA . PHE A 1 88 ? 17.75 -20.906 -8.562 1 62.75 88 PHE A CA 1
ATOM 666 C C . PHE A 1 88 ? 18.594 -19.844 -9.266 1 62.75 88 PHE A C 1
ATOM 668 O O . PHE A 1 88 ? 19.562 -20.172 -9.953 1 62.75 88 PHE A O 1
ATOM 675 N N . PRO A 1 89 ? 18.141 -18.609 -8.977 1 65.25 89 PRO A N 1
ATOM 676 C CA . PRO A 1 89 ? 18.859 -17.5 -9.609 1 65.25 89 PRO A CA 1
ATOM 677 C C . PRO A 1 89 ? 20.297 -17.359 -9.125 1 65.25 89 PRO A C 1
ATOM 679 O O . PRO A 1 89 ? 20.609 -17.766 -8 1 65.25 89 PRO A O 1
ATOM 682 N N . THR A 1 90 ? 21.172 -16.984 -9.992 1 71.94 90 THR A N 1
ATOM 683 C CA . THR A 1 90 ? 22.578 -16.781 -9.711 1 71.94 90 THR A CA 1
ATOM 684 C C . THR A 1 90 ? 22.812 -15.445 -9.023 1 71.94 90 THR A C 1
ATOM 686 O O . THR A 1 90 ? 23.938 -15.094 -8.688 1 71.94 90 THR A O 1
ATOM 689 N N . GLU A 1 91 ? 21.766 -14.773 -8.805 1 81.81 91 GLU A N 1
ATOM 690 C CA . GLU A 1 91 ? 21.828 -13.508 -8.07 1 81.81 91 GLU A CA 1
ATOM 691 C C . GLU A 1 91 ? 20.734 -13.438 -7.008 1 81.81 91 GLU A C 1
ATOM 693 O O . GLU A 1 91 ? 19.797 -14.234 -7.023 1 81.81 91 GLU A O 1
ATOM 698 N N . ASP A 1 92 ? 20.984 -12.602 -6.082 1 87.06 92 ASP A N 1
ATOM 699 C CA . ASP A 1 92 ? 19.953 -12.383 -5.074 1 87.06 92 ASP A CA 1
ATOM 700 C C . ASP A 1 92 ? 18.609 -12.07 -5.727 1 87.06 92 ASP A C 1
ATOM 702 O O . ASP A 1 92 ? 18.531 -11.203 -6.605 1 87.06 92 ASP A O 1
ATOM 706 N N . THR A 1 93 ? 17.656 -12.852 -5.293 1 91.88 93 THR A N 1
ATOM 707 C CA . THR A 1 93 ? 16.359 -12.766 -5.957 1 91.88 93 THR A CA 1
ATOM 708 C C . THR A 1 93 ? 15.242 -12.609 -4.934 1 91.88 93 THR A C 1
ATOM 710 O O . THR A 1 93 ? 15.336 -13.117 -3.816 1 91.88 93 THR A O 1
ATOM 713 N N . ILE A 1 94 ? 14.25 -11.883 -5.293 1 95.94 94 ILE A N 1
ATOM 714 C CA . ILE A 1 94 ? 13.039 -11.75 -4.492 1 95.94 94 ILE A CA 1
ATOM 715 C C . ILE A 1 94 ? 11.914 -12.57 -5.121 1 95.94 94 ILE A C 1
ATOM 717 O O . ILE A 1 94 ? 11.758 -12.594 -6.344 1 95.94 94 ILE A O 1
ATOM 721 N N . LEU A 1 95 ? 11.172 -13.328 -4.332 1 95.31 95 LEU A N 1
ATOM 722 C CA . LEU A 1 95 ? 10.039 -14.125 -4.789 1 95.31 95 LEU A CA 1
ATOM 723 C C . LEU A 1 95 ? 8.758 -13.305 -4.77 1 95.31 95 LEU A C 1
ATOM 725 O O . LEU A 1 95 ? 8.43 -12.672 -3.764 1 95.31 95 LEU A O 1
ATOM 729 N N . LEU A 1 96 ? 8.125 -13.281 -5.871 1 97.88 96 LEU A N 1
ATOM 730 C CA . LEU A 1 96 ? 6.871 -12.555 -6.07 1 97.88 96 LEU A CA 1
ATOM 731 C C . LEU A 1 96 ? 5.805 -13.469 -6.66 1 97.88 96 LEU A C 1
ATOM 733 O O . LEU A 1 96 ? 6.055 -14.648 -6.898 1 97.88 96 LEU A O 1
ATOM 737 N N . VAL A 1 97 ? 4.617 -12.938 -6.812 1 97.38 97 VAL A N 1
ATOM 738 C CA . VAL A 1 97 ? 3.549 -13.633 -7.512 1 97.38 97 VAL A CA 1
ATOM 739 C C . VAL A 1 97 ? 2.906 -12.703 -8.539 1 97.38 97 VAL A C 1
ATOM 741 O O . VAL A 1 97 ? 2.865 -11.492 -8.344 1 97.38 97 VAL A O 1
ATOM 744 N N . LEU A 1 98 ? 2.529 -13.266 -9.594 1 97.06 98 LEU A N 1
ATOM 745 C CA . LEU A 1 98 ? 1.733 -12.633 -10.641 1 97.06 98 LEU A CA 1
ATOM 746 C C . LEU A 1 98 ? 0.318 -13.203 -10.664 1 97.06 98 LEU A C 1
ATOM 748 O O . LEU A 1 98 ? 0.132 -14.414 -10.766 1 97.06 98 LEU A O 1
ATOM 752 N N . GLN A 1 99 ? -0.663 -12.422 -10.516 1 96.06 99 GLN A N 1
ATOM 753 C CA . GLN A 1 99 ? -2.037 -12.906 -10.531 1 96.06 99 GLN A CA 1
ATOM 754 C C . GLN A 1 99 ? -2.986 -11.859 -11.109 1 96.06 99 GLN A C 1
ATOM 756 O O . GLN A 1 99 ? -2.689 -10.664 -11.086 1 96.06 99 GLN A O 1
ATOM 761 N N . PHE A 1 100 ? -4.074 -12.375 -11.664 1 95.38 100 PHE A N 1
ATOM 762 C CA . PHE A 1 100 ? -5.105 -11.492 -12.195 1 95.38 100 PHE A CA 1
ATOM 763 C C . PHE A 1 100 ? -5.957 -10.922 -11.07 1 95.38 100 PHE A C 1
ATOM 765 O O . PHE A 1 100 ? -6.422 -11.656 -10.195 1 95.38 100 PHE A O 1
ATOM 772 N N . ARG A 1 101 ? -6.129 -9.625 -11.031 1 95.06 101 ARG A N 1
ATOM 773 C CA . ARG A 1 101 ? -6.949 -8.914 -10.055 1 95.06 101 ARG A CA 1
ATOM 774 C C . ARG A 1 101 ? -8.164 -8.281 -10.719 1 95.06 101 ARG A C 1
ATOM 776 O O . ARG A 1 101 ? -8.055 -7.23 -11.359 1 95.06 101 ARG A O 1
ATOM 783 N N . PRO A 1 102 ? -9.305 -8.82 -10.523 1 93.75 102 PRO A N 1
ATOM 784 C CA . PRO A 1 102 ? -10.508 -8.344 -11.211 1 93.75 102 PRO A CA 1
ATOM 785 C C . PRO A 1 102 ? -10.82 -6.879 -10.906 1 93.75 102 PRO A C 1
ATOM 787 O O . PRO A 1 102 ? -11.227 -6.129 -11.789 1 93.75 102 PRO A O 1
ATOM 790 N N . PRO A 1 103 ? -10.617 -6.406 -9.688 1 93.5 103 PRO A N 1
ATOM 791 C CA . PRO A 1 103 ? -10.969 -5.012 -9.414 1 93.5 103 PRO A CA 1
ATOM 792 C C . PRO A 1 103 ? -10.219 -4.027 -10.305 1 93.5 103 PRO A C 1
ATOM 794 O O . PRO A 1 103 ? -10.727 -2.945 -10.602 1 93.5 103 PRO A O 1
ATOM 797 N N . THR A 1 104 ? -9.023 -4.414 -10.711 1 90.75 104 THR A N 1
ATOM 798 C CA . THR A 1 104 ? -8.234 -3.514 -11.547 1 90.75 104 THR A CA 1
ATOM 799 C C . THR A 1 104 ? -8.25 -3.965 -13 1 90.75 104 THR A C 1
ATOM 801 O O . THR A 1 104 ? -7.648 -3.322 -13.859 1 90.75 104 THR A O 1
ATOM 804 N N . GLY A 1 105 ? -8.797 -5.09 -13.258 1 89.88 105 GLY A N 1
ATOM 805 C CA . GLY A 1 105 ? -8.914 -5.613 -14.609 1 89.88 105 GLY A CA 1
ATOM 806 C C . GLY A 1 105 ? -7.57 -5.961 -15.234 1 89.88 105 GLY A C 1
ATOM 807 O O . GLY A 1 105 ? -7.426 -5.941 -16.453 1 89.88 105 GLY A O 1
ATOM 808 N N . GLY A 1 106 ? -6.613 -6.246 -14.445 1 91.62 106 GLY A N 1
ATOM 809 C CA . GLY A 1 106 ? -5.285 -6.5 -14.977 1 91.62 106 GLY A CA 1
ATOM 810 C C . GLY A 1 106 ? -4.477 -7.465 -14.125 1 91.62 106 GLY A C 1
ATOM 811 O O . GLY A 1 106 ? -4.898 -7.828 -13.023 1 91.62 106 GLY A O 1
ATOM 812 N N . TRP A 1 107 ? -3.393 -7.871 -14.781 1 95.19 107 TRP A N 1
ATOM 813 C CA . TRP A 1 107 ? -2.408 -8.648 -14.039 1 95.19 107 TRP A CA 1
ATOM 814 C C . TRP A 1 107 ? -1.634 -7.77 -13.062 1 95.19 107 TRP A C 1
ATOM 816 O O . TRP A 1 107 ? -1.324 -6.617 -13.375 1 95.19 107 TRP A O 1
ATOM 826 N N . THR A 1 108 ? -1.365 -8.281 -11.93 1 96.69 108 THR A N 1
ATOM 827 C CA . THR A 1 108 ? -0.646 -7.5 -10.922 1 96.69 108 THR A CA 1
ATOM 828 C C . THR A 1 108 ? 0.528 -8.297 -10.359 1 96.69 108 THR A C 1
ATOM 830 O O . THR A 1 108 ? 0.385 -9.477 -10.031 1 96.69 108 THR A O 1
ATOM 833 N N . LEU A 1 109 ? 1.692 -7.719 -10.344 1 97.94 109 LEU A N 1
ATOM 834 C CA . LEU A 1 109 ? 2.855 -8.25 -9.648 1 97.94 109 LEU A CA 1
ATOM 835 C C . LEU A 1 109 ? 2.859 -7.82 -8.188 1 97.94 109 LEU A C 1
ATOM 837 O O . LEU A 1 109 ? 2.721 -6.629 -7.883 1 97.94 109 LEU A O 1
ATOM 841 N N . GLU A 1 110 ? 2.98 -8.789 -7.273 1 98.38 110 GLU A N 1
ATOM 842 C CA . GLU A 1 110 ? 2.801 -8.531 -5.848 1 98.38 110 GLU A CA 1
ATOM 843 C C . GLU A 1 110 ? 3.732 -9.406 -5.008 1 98.38 110 GLU A C 1
ATOM 845 O O . GLU A 1 110 ? 4.277 -10.391 -5.504 1 98.38 110 GLU A O 1
ATOM 850 N N . PHE A 1 111 ? 3.9 -8.977 -3.719 1 98.69 111 PHE A N 1
ATOM 851 C CA . PHE A 1 111 ? 4.438 -9.93 -2.748 1 98.69 111 PHE A CA 1
ATOM 852 C C . PHE A 1 111 ? 3.477 -11.094 -2.547 1 98.69 111 PHE A C 1
ATOM 854 O O . PHE A 1 111 ? 2.258 -10.922 -2.627 1 98.69 111 PHE A O 1
ATOM 861 N N . PRO A 1 112 ? 4.039 -12.328 -2.289 1 97.75 112 PRO A N 1
ATOM 862 C CA . PRO A 1 112 ? 3.115 -13.312 -1.72 1 97.75 112 PRO A CA 1
ATOM 863 C C . PRO A 1 112 ? 2.375 -12.781 -0.493 1 97.75 112 PRO A C 1
ATOM 865 O O . PRO A 1 112 ? 2.959 -12.07 0.325 1 97.75 112 PRO A O 1
ATOM 868 N N . SER A 1 113 ? 1.136 -13.062 -0.44 1 97.19 113 SER A N 1
ATOM 869 C CA . SER A 1 113 ? 0.31 -12.492 0.62 1 97.19 113 SER A CA 1
ATOM 870 C C . SER A 1 113 ? -0.938 -13.336 0.862 1 97.19 113 SER A C 1
ATOM 872 O O . SER A 1 113 ? -1.271 -14.211 0.057 1 97.19 113 SER A O 1
ATOM 874 N N . GLY A 1 114 ? -1.607 -13.078 1.968 1 94.38 114 GLY A N 1
ATOM 875 C CA . GLY A 1 114 ? -2.865 -13.742 2.26 1 94.38 114 GLY A CA 1
ATOM 876 C C . GLY A 1 114 ? -3.414 -13.414 3.635 1 94.38 114 GLY A C 1
ATOM 877 O O . GLY A 1 114 ? -2.701 -12.859 4.477 1 94.38 114 GLY A O 1
ATOM 878 N N . LEU A 1 115 ? -4.652 -13.789 3.775 1 92.12 115 LEU A N 1
ATOM 879 C CA . LEU A 1 115 ? -5.324 -13.555 5.047 1 92.12 115 LEU A CA 1
ATOM 880 C C . LEU A 1 115 ? -4.844 -14.539 6.109 1 92.12 115 LEU A C 1
ATOM 882 O O . LEU A 1 115 ? -4.465 -15.672 5.789 1 92.12 115 LEU A O 1
ATOM 886 N N . LEU A 1 116 ? -4.859 -14.055 7.328 1 92.19 116 LEU A N 1
ATOM 887 C CA . LEU A 1 116 ? -4.613 -14.969 8.445 1 92.19 116 LEU A CA 1
ATOM 888 C C . LEU A 1 116 ? -5.809 -15.883 8.672 1 92.19 116 LEU A C 1
ATOM 890 O O . LEU A 1 116 ? -6.957 -15.438 8.656 1 92.19 116 LEU A O 1
ATOM 894 N N . ASP A 1 117 ? -5.523 -17.125 8.844 1 89.31 117 ASP A N 1
ATOM 895 C CA . ASP A 1 117 ? -6.551 -18.031 9.367 1 89.31 117 ASP A CA 1
ATOM 896 C C . ASP A 1 117 ? -6.758 -17.812 10.867 1 89.31 117 ASP A C 1
ATOM 898 O O . ASP A 1 117 ? -5.887 -17.266 11.547 1 89.31 117 ASP A O 1
ATOM 902 N N . ASN A 1 118 ? -7.875 -18.219 11.289 1 86.31 118 ASN A N 1
ATOM 903 C CA . ASN A 1 118 ? -8.188 -18.047 12.711 1 86.31 118 ASN A CA 1
ATOM 904 C C . ASN A 1 118 ? -7.109 -18.672 13.594 1 86.31 118 ASN A C 1
ATOM 906 O O . ASN A 1 118 ? -6.758 -19.844 13.422 1 86.31 118 ASN A O 1
ATOM 910 N N . GLY A 1 119 ? -6.535 -17.844 14.5 1 85.94 119 GLY A N 1
ATOM 911 C CA . GLY A 1 119 ? -5.582 -18.328 15.492 1 85.94 119 GLY A CA 1
ATOM 912 C C . GLY A 1 119 ? -4.164 -18.422 14.953 1 85.94 119 GLY A C 1
ATOM 913 O O . GLY A 1 119 ? -3.236 -18.75 15.695 1 85.94 119 GLY A O 1
ATOM 914 N N . GLU A 1 120 ? -3.979 -18.094 13.789 1 92.19 120 GLU A N 1
ATOM 915 C CA . GLU A 1 120 ? -2.662 -18.203 13.164 1 92.19 120 GLU A CA 1
ATOM 916 C C . GLU A 1 120 ? -1.798 -16.984 13.508 1 92.19 120 GLU A C 1
ATOM 918 O O . GLU A 1 120 ? -2.293 -15.859 13.562 1 92.19 120 GLU A O 1
ATOM 923 N N . THR A 1 121 ? -0.513 -17.234 13.852 1 95.44 121 THR A N 1
ATOM 924 C CA . THR A 1 121 ? 0.429 -16.125 13.969 1 95.44 121 THR A CA 1
ATOM 925 C C . THR A 1 121 ? 0.811 -15.594 12.586 1 95.44 121 THR A C 1
ATOM 927 O O . THR A 1 121 ? 0.669 -16.297 11.586 1 95.44 121 THR A O 1
ATOM 930 N N . PRO A 1 122 ? 1.276 -14.375 12.531 1 96.62 122 PRO A N 1
ATOM 931 C CA . PRO A 1 122 ? 1.747 -13.844 11.242 1 96.62 122 PRO A CA 1
ATOM 932 C C . PRO A 1 122 ? 2.855 -14.695 10.633 1 96.62 122 PRO A C 1
ATOM 934 O O . PRO A 1 122 ? 2.898 -14.875 9.406 1 96.62 122 PRO A O 1
ATOM 937 N N . GLU A 1 123 ? 3.721 -15.234 11.453 1 97.94 123 GLU A N 1
ATOM 938 C CA . GLU A 1 123 ? 4.801 -16.094 10.969 1 97.94 123 GLU A CA 1
ATOM 939 C C . GLU A 1 123 ? 4.254 -17.328 10.281 1 97.94 123 GLU A C 1
ATOM 941 O O . GLU A 1 123 ? 4.672 -17.672 9.172 1 97.94 123 GLU A O 1
ATOM 946 N N . THR A 1 124 ? 3.311 -17.922 10.93 1 97.69 124 THR A N 1
ATOM 947 C CA . THR A 1 124 ? 2.709 -19.141 10.398 1 97.69 124 THR A CA 1
ATOM 948 C C . THR A 1 124 ? 1.966 -18.844 9.094 1 97.69 124 THR A C 1
ATOM 950 O O . THR A 1 124 ? 2.107 -19.578 8.117 1 97.69 124 THR A O 1
ATOM 953 N N . ALA A 1 125 ? 1.193 -17.812 9.102 1 97.06 125 ALA A N 1
ATOM 954 C CA . ALA A 1 125 ? 0.449 -17.406 7.91 1 97.06 125 ALA A CA 1
ATOM 955 C C . ALA A 1 125 ? 1.394 -17.109 6.75 1 97.06 125 ALA A C 1
ATOM 957 O O . ALA A 1 125 ? 1.136 -17.516 5.609 1 97.06 125 ALA A O 1
ATOM 958 N N . ALA A 1 126 ? 2.492 -16.422 7.074 1 98.12 126 ALA A N 1
ATOM 959 C CA . ALA A 1 126 ? 3.449 -16.031 6.039 1 98.12 126 ALA A CA 1
ATOM 960 C C . ALA A 1 126 ? 4.051 -17.266 5.363 1 98.12 126 ALA A C 1
ATOM 962 O O . ALA A 1 126 ? 4.098 -17.344 4.133 1 98.12 126 ALA A O 1
ATOM 963 N N . LEU A 1 127 ? 4.461 -18.219 6.145 1 97.25 127 LEU A N 1
ATOM 964 C CA . LEU A 1 127 ? 5.074 -19.422 5.594 1 97.25 127 LEU A CA 1
ATOM 965 C C . LEU A 1 127 ? 4.047 -20.266 4.844 1 97.25 127 LEU A C 1
ATOM 967 O O . LEU A 1 127 ? 4.352 -20.828 3.793 1 97.25 127 LEU A O 1
ATOM 971 N N . ARG A 1 128 ? 2.848 -20.297 5.387 1 95.81 128 ARG A N 1
ATOM 972 C CA . ARG A 1 128 ? 1.78 -21.031 4.703 1 95.81 128 ARG A CA 1
ATOM 973 C C . ARG A 1 128 ? 1.473 -20.406 3.348 1 95.81 128 ARG A C 1
ATOM 975 O O . ARG A 1 128 ? 1.457 -21.094 2.328 1 95.81 128 ARG A O 1
ATOM 982 N N . GLU A 1 129 ? 1.237 -19.094 3.318 1 95.94 129 GLU A N 1
ATOM 983 C CA . GLU A 1 129 ? 0.905 -18.406 2.08 1 95.94 129 GLU A CA 1
ATOM 984 C C . GLU A 1 129 ? 2.047 -18.484 1.072 1 95.94 129 GLU A C 1
ATOM 986 O O . GLU A 1 129 ? 1.812 -18.656 -0.127 1 95.94 129 GLU A O 1
ATOM 991 N N . LEU A 1 130 ? 3.279 -18.328 1.575 1 96.12 130 LEU A N 1
ATOM 992 C CA . LEU A 1 130 ? 4.434 -18.438 0.692 1 96.12 130 LEU A CA 1
ATOM 993 C C . LEU A 1 130 ? 4.469 -19.812 0.025 1 96.12 130 LEU A C 1
ATOM 995 O O . LEU A 1 130 ? 4.645 -19.906 -1.191 1 96.12 130 LEU A O 1
ATOM 999 N N . GLN A 1 131 ? 4.297 -20.828 0.781 1 93.31 131 GLN A N 1
ATOM 1000 C CA . GLN A 1 131 ? 4.312 -22.188 0.256 1 93.31 131 GLN A CA 1
ATOM 1001 C C . GLN A 1 131 ? 3.154 -22.422 -0.708 1 93.31 131 GLN A C 1
ATOM 1003 O O . GLN A 1 131 ? 3.34 -23 -1.781 1 93.31 131 GLN A O 1
ATOM 1008 N N . GLU A 1 132 ? 2.002 -22 -0.36 1 92.38 132 GLU A N 1
ATOM 1009 C CA . GLU A 1 132 ? 0.825 -22.203 -1.202 1 92.38 132 GLU A CA 1
ATOM 1010 C C . GLU A 1 132 ? 0.984 -21.484 -2.543 1 92.38 132 GLU A C 1
ATOM 1012 O O . GLU A 1 132 ? 0.634 -22.047 -3.588 1 92.38 132 GLU A O 1
ATOM 1017 N N . GLU A 1 133 ? 1.549 -20.312 -2.502 1 93.94 133 GLU A N 1
ATOM 1018 C CA . GLU A 1 133 ? 1.542 -19.469 -3.697 1 93.94 133 GLU A CA 1
ATOM 1019 C C . GLU A 1 133 ? 2.799 -19.688 -4.535 1 93.94 133 GLU A C 1
ATOM 1021 O O . GLU A 1 133 ? 2.793 -19.469 -5.746 1 93.94 133 GLU A O 1
ATOM 1026 N N . THR A 1 134 ? 3.922 -20.078 -3.924 1 91.81 134 THR A N 1
ATOM 1027 C CA . THR A 1 134 ? 5.18 -20.141 -4.664 1 91.81 134 THR A CA 1
ATOM 1028 C C . THR A 1 134 ? 5.773 -21.547 -4.594 1 91.81 134 THR A C 1
ATOM 1030 O O . THR A 1 134 ? 6.664 -21.891 -5.375 1 91.81 134 THR A O 1
ATOM 1033 N N . GLY A 1 135 ? 5.316 -22.359 -3.625 1 90.31 135 GLY A N 1
ATOM 1034 C CA . GLY A 1 135 ? 5.879 -23.688 -3.406 1 90.31 135 GLY A CA 1
ATOM 1035 C C . GLY A 1 135 ? 7.117 -23.672 -2.531 1 90.31 135 GLY A C 1
ATOM 1036 O O . GLY A 1 135 ? 7.59 -24.719 -2.092 1 90.31 135 GLY A O 1
ATOM 1037 N N . TYR A 1 136 ? 7.617 -22.484 -2.203 1 89.94 136 TYR A N 1
ATOM 1038 C CA . TYR A 1 136 ? 8.852 -22.375 -1.435 1 89.94 136 TYR A CA 1
ATOM 1039 C C . TYR A 1 136 ? 8.555 -22.109 0.037 1 89.94 136 TYR A C 1
ATOM 1041 O O . TYR A 1 136 ? 7.477 -21.625 0.381 1 89.94 136 TYR A O 1
ATOM 1049 N N . THR A 1 137 ? 9.484 -22.516 0.754 1 91.75 137 THR A N 1
ATOM 1050 C CA . THR A 1 137 ? 9.445 -22.188 2.174 1 91.75 137 THR A CA 1
ATOM 1051 C C . THR A 1 137 ? 10.766 -21.562 2.617 1 91.75 137 THR A C 1
ATOM 1053 O O . THR A 1 137 ? 11.672 -21.375 1.805 1 91.75 137 THR A O 1
ATOM 1056 N N . GLY A 1 138 ? 10.844 -21.078 3.863 1 94.38 138 GLY A N 1
ATOM 1057 C CA . GLY A 1 138 ? 12.047 -20.438 4.363 1 94.38 138 GLY A CA 1
ATOM 1058 C C . GLY A 1 138 ? 11.992 -20.141 5.848 1 94.38 138 GLY A C 1
ATOM 1059 O O . GLY A 1 138 ? 11.234 -20.781 6.586 1 94.38 138 GLY A O 1
ATOM 1060 N N . THR A 1 139 ? 12.914 -19.312 6.262 1 96.38 139 THR A N 1
ATOM 1061 C CA . THR A 1 139 ? 13.016 -18.906 7.66 1 96.38 139 THR A CA 1
ATOM 1062 C C . THR A 1 139 ? 12.562 -17.453 7.836 1 96.38 139 THR A C 1
ATOM 1064 O O . THR A 1 139 ? 13.031 -16.562 7.137 1 96.38 139 THR A O 1
ATOM 1067 N N . VAL A 1 140 ? 11.586 -17.297 8.75 1 98 140 VAL A N 1
ATOM 1068 C CA . VAL A 1 140 ? 11.148 -15.938 9.07 1 98 140 VAL A CA 1
ATOM 1069 C C . VAL A 1 140 ? 12.258 -15.203 9.82 1 98 140 VAL A C 1
ATOM 1071 O O . VAL A 1 140 ? 12.734 -15.672 10.852 1 98 140 VAL A O 1
ATOM 1074 N N . VAL A 1 141 ? 12.68 -13.992 9.359 1 96.75 141 VAL A N 1
ATOM 1075 C CA . VAL A 1 141 ? 13.789 -13.281 10 1 96.75 141 VAL A CA 1
ATOM 1076 C C . VAL A 1 141 ? 13.281 -11.969 10.602 1 96.75 141 VAL A C 1
ATOM 1078 O O . VAL A 1 141 ? 13.961 -11.359 11.43 1 96.75 141 VAL A O 1
ATOM 1081 N N . ALA A 1 142 ? 12.094 -11.523 10.258 1 96.69 142 ALA A N 1
ATOM 1082 C CA . ALA A 1 142 ? 11.508 -10.312 10.836 1 96.69 142 ALA A CA 1
ATOM 1083 C C . ALA A 1 142 ? 9.992 -10.281 10.617 1 96.69 142 ALA A C 1
ATOM 1085 O O . ALA A 1 142 ? 9.5 -10.75 9.594 1 96.69 142 ALA A O 1
ATOM 1086 N N . VAL A 1 143 ? 9.281 -9.797 11.547 1 96.62 143 VAL A N 1
ATOM 1087 C CA . VAL A 1 143 ? 7.852 -9.5 11.469 1 96.62 143 VAL A CA 1
ATOM 1088 C C . VAL A 1 143 ? 7.605 -8.023 11.766 1 96.62 143 VAL A C 1
ATOM 1090 O O . VAL A 1 143 ? 7.957 -7.535 12.844 1 96.62 143 VAL A O 1
ATOM 1093 N N . GLY A 1 144 ? 7.117 -7.309 10.797 1 95.31 144 GLY A N 1
ATOM 1094 C CA . GLY A 1 144 ? 6.828 -5.895 10.961 1 95.31 144 GLY A CA 1
ATOM 1095 C C . GLY A 1 144 ? 5.57 -5.633 11.766 1 95.31 144 GLY A C 1
ATOM 1096 O O . GLY A 1 144 ? 4.852 -6.566 12.125 1 95.31 144 GLY A O 1
ATOM 1097 N N . PRO A 1 145 ? 5.312 -4.363 12.078 1 93.81 145 PRO A N 1
ATOM 1098 C CA . PRO A 1 145 ? 4.066 -3.975 12.75 1 93.81 145 PRO A CA 1
ATOM 1099 C C . PRO A 1 145 ? 2.855 -4.035 11.82 1 93.81 145 PRO A C 1
ATOM 1101 O O . PRO A 1 145 ? 2.998 -4.328 10.633 1 93.81 145 PRO A O 1
ATOM 1104 N N . SER A 1 146 ? 1.686 -3.869 12.445 1 93.44 146 SER A N 1
ATOM 1105 C CA . SER A 1 146 ? 0.489 -3.727 11.625 1 93.44 146 SER A CA 1
ATOM 1106 C C . SER A 1 146 ? 0.545 -2.457 10.781 1 93.44 146 SER A C 1
ATOM 1108 O O . SER A 1 146 ? 0.815 -1.373 11.305 1 93.44 146 SER A O 1
ATOM 1110 N N . ILE A 1 147 ? 0.383 -2.566 9.477 1 95.62 147 ILE A N 1
ATOM 1111 C CA . ILE A 1 147 ? 0.391 -1.439 8.547 1 95.62 147 ILE A CA 1
ATOM 1112 C C . ILE A 1 147 ? -0.929 -1.391 7.785 1 95.62 147 ILE A C 1
ATOM 1114 O O . ILE A 1 147 ? -1.579 -2.42 7.59 1 95.62 147 ILE A O 1
ATOM 1118 N N . THR A 1 148 ? -1.32 -0.207 7.359 1 95.5 148 THR A N 1
ATOM 1119 C CA . THR A 1 148 ? -2.611 -0.034 6.703 1 95.5 148 THR A CA 1
ATOM 1120 C C . THR A 1 148 ? -2.477 -0.208 5.191 1 95.5 148 THR A C 1
ATOM 1122 O O . THR A 1 148 ? -1.456 0.161 4.609 1 95.5 148 THR A O 1
ATOM 1125 N N . TYR A 1 149 ? -3.463 -0.698 4.496 1 95.25 149 TYR A N 1
ATOM 1126 C CA . TYR A 1 149 ? -3.459 -0.856 3.047 1 95.25 149 TYR A CA 1
ATOM 1127 C C . TYR A 1 149 ? -3.951 0.411 2.359 1 95.25 149 TYR A C 1
ATOM 1129 O O . TYR A 1 149 ? -3.162 1.141 1.753 1 95.25 149 TYR A O 1
ATOM 1137 N N . GLU A 1 150 ? -5.203 0.672 2.467 1 95.81 150 GLU A N 1
ATOM 1138 C CA . GLU A 1 150 ? -5.828 1.879 1.932 1 95.81 150 GLU A CA 1
ATOM 1139 C C . GLU A 1 150 ? -6.691 2.566 2.984 1 95.81 150 GLU A C 1
ATOM 1141 O O . GLU A 1 150 ? -7.922 2.525 2.91 1 95.81 150 GLU A O 1
ATOM 1146 N N . PRO A 1 151 ? -6.039 3.283 3.895 1 95 151 PRO A N 1
ATOM 1147 C CA . PRO A 1 151 ? -6.715 3.734 5.113 1 95 151 PRO A CA 1
ATOM 1148 C C . PRO A 1 151 ? -7.758 4.816 4.848 1 95 151 PRO A C 1
ATOM 1150 O O . PRO A 1 151 ? -8.508 5.191 5.75 1 95 151 PRO A O 1
ATOM 1153 N N . GLY A 1 152 ? -7.883 5.305 3.682 1 94.44 152 GLY A N 1
ATOM 1154 C CA . GLY A 1 152 ? -8.945 6.234 3.334 1 94.44 152 GLY A CA 1
ATOM 1155 C C . GLY A 1 152 ? -10.25 5.547 2.992 1 94.44 152 GLY A C 1
ATOM 1156 O O . GLY A 1 152 ? -11.305 6.188 2.941 1 94.44 152 GLY A O 1
ATOM 1157 N N . ILE A 1 153 ? -10.148 4.227 2.758 1 95.38 153 ILE A N 1
ATOM 1158 C CA . ILE A 1 153 ? -11.32 3.527 2.25 1 95.38 153 ILE A CA 1
ATOM 1159 C C . ILE A 1 153 ? -11.594 2.287 3.098 1 95.38 153 ILE A C 1
ATOM 1161 O O . ILE A 1 153 ? -12.742 2.008 3.455 1 95.38 153 ILE A O 1
ATOM 1165 N N . THR A 1 154 ? -10.555 1.541 3.391 1 94.38 154 THR A N 1
ATOM 1166 C CA . THR A 1 154 ? -10.734 0.245 4.035 1 94.38 154 THR A CA 1
ATOM 1167 C C . THR A 1 154 ? -10.078 0.23 5.414 1 94.38 154 THR A C 1
ATOM 1169 O O . THR A 1 154 ? -9.234 1.077 5.711 1 94.38 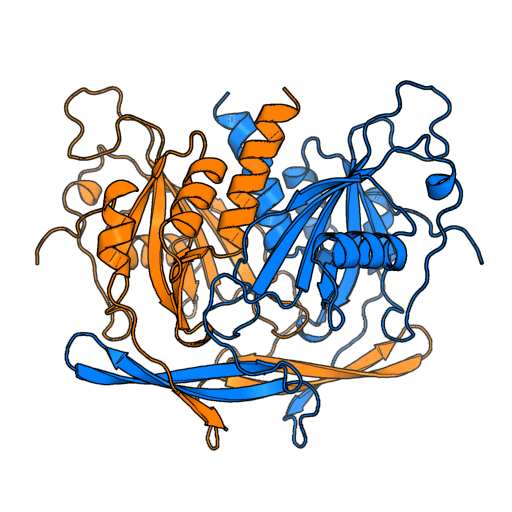154 THR A O 1
ATOM 1172 N N . SER A 1 155 ? -10.461 -0.749 6.219 1 90.38 155 SER A N 1
ATOM 1173 C CA . SER A 1 155 ? -9.812 -0.992 7.504 1 90.38 155 SER A CA 1
ATOM 1174 C C . SER A 1 155 ? -8.781 -2.109 7.398 1 90.38 155 SER A C 1
ATOM 1176 O O . SER A 1 155 ? -8.328 -2.645 8.414 1 90.38 155 SER A O 1
ATOM 1178 N N . SER A 1 156 ? -8.43 -2.465 6.152 1 92.94 156 SER A N 1
ATOM 1179 C CA . SER A 1 156 ? -7.492 -3.561 5.918 1 92.94 156 SER A CA 1
ATOM 1180 C C . SER A 1 156 ? -6.109 -3.24 6.484 1 92.94 156 SER A C 1
ATOM 1182 O O . SER A 1 156 ? -5.613 -2.125 6.32 1 92.94 156 SER A O 1
ATOM 1184 N N . CYS A 1 157 ? -5.562 -4.176 7.172 1 92.62 157 CYS A N 1
ATOM 1185 C CA . CYS A 1 157 ? -4.215 -4.066 7.719 1 92.62 157 CYS A CA 1
ATOM 1186 C C . CYS A 1 157 ? -3.434 -5.359 7.504 1 92.62 157 CYS A C 1
ATOM 1188 O O . CYS A 1 157 ? -4.027 -6.434 7.387 1 92.62 157 CYS A O 1
ATOM 1190 N N . SER A 1 158 ? -2.17 -5.195 7.375 1 95 158 SER A N 1
ATOM 1191 C CA . SER A 1 158 ? -1.304 -6.355 7.199 1 95 158 SER A CA 1
ATOM 1192 C C . SER A 1 158 ? -0.005 -6.199 7.984 1 95 158 SER A C 1
ATOM 1194 O O . SER A 1 158 ? 0.262 -5.137 8.547 1 95 158 SER A O 1
ATOM 1196 N N . LYS A 1 159 ? 0.689 -7.293 8.109 1 96.5 159 LYS A N 1
ATOM 1197 C CA . LYS A 1 159 ? 2.07 -7.293 8.578 1 96.5 159 LYS A CA 1
ATOM 1198 C C . LYS A 1 159 ? 3.023 -7.785 7.492 1 96.5 159 LYS A C 1
ATOM 1200 O O . LYS A 1 159 ? 2.752 -8.789 6.832 1 96.5 159 LYS A O 1
ATOM 1205 N N . MET A 1 160 ? 4.039 -7.027 7.309 1 98 160 MET A N 1
ATOM 1206 C CA . MET A 1 160 ? 5.109 -7.5 6.438 1 98 160 MET A CA 1
ATOM 1207 C C . MET A 1 160 ? 5.988 -8.523 7.152 1 98 160 MET A C 1
ATOM 1209 O O . MET A 1 160 ? 6.453 -8.273 8.266 1 98 160 MET A O 1
ATOM 1213 N N . VAL A 1 161 ? 6.156 -9.648 6.586 1 98.5 161 VAL A N 1
ATOM 1214 C CA . VAL A 1 161 ? 7.016 -10.688 7.133 1 98.5 161 VAL A CA 1
ATOM 1215 C C . VAL A 1 161 ? 8.18 -10.953 6.184 1 98.5 161 VAL A C 1
ATOM 1217 O O . VAL A 1 161 ? 7.973 -11.188 4.988 1 98.5 161 VAL A O 1
ATOM 1220 N N . THR A 1 162 ? 9.391 -10.867 6.68 1 98.12 162 THR A N 1
ATOM 1221 C CA . THR A 1 162 ? 10.586 -11.117 5.883 1 98.12 162 THR A CA 1
ATOM 1222 C C . THR A 1 162 ? 11.039 -12.562 6.043 1 98.12 162 THR A C 1
ATOM 1224 O O . THR A 1 162 ? 11.203 -13.055 7.164 1 98.12 162 THR A O 1
ATOM 1227 N N . VAL A 1 163 ? 11.156 -13.211 4.906 1 97.69 163 VAL A N 1
ATOM 1228 C CA . VAL A 1 163 ? 11.508 -14.625 4.891 1 97.69 163 VAL A CA 1
ATOM 1229 C C . VAL A 1 163 ? 12.758 -14.836 4.043 1 97.6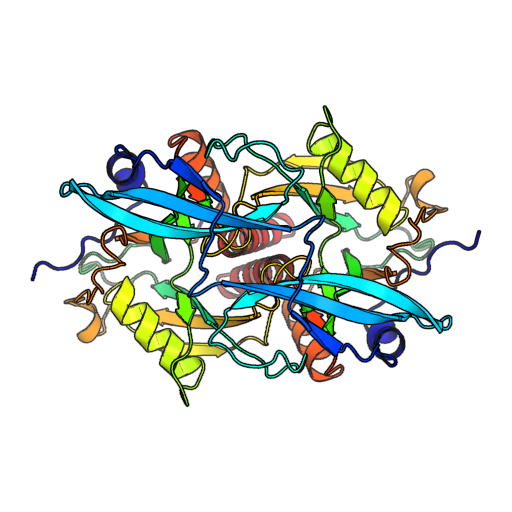9 163 VAL A C 1
ATOM 1231 O O . VAL A 1 163 ? 12.883 -14.281 2.951 1 97.69 163 VAL A O 1
ATOM 1234 N N . GLU A 1 164 ? 13.727 -15.602 4.555 1 94.94 164 GLU A N 1
ATOM 1235 C CA . GLU A 1 164 ? 14.883 -16.031 3.781 1 94.94 164 GLU A CA 1
ATOM 1236 C C . GLU A 1 164 ? 14.734 -17.484 3.316 1 94.94 164 GLU A C 1
ATOM 1238 O O . GLU A 1 164 ? 14.531 -18.391 4.133 1 94.94 164 GLU A O 1
ATOM 1243 N N . VAL A 1 165 ? 14.781 -17.625 2.027 1 92 165 VAL A N 1
ATOM 1244 C CA . VAL A 1 165 ? 14.625 -18.938 1.418 1 92 165 VAL A CA 1
ATOM 1245 C C . VAL A 1 165 ? 16 -19.531 1.105 1 92 165 VAL A C 1
ATOM 1247 O O . VAL A 1 165 ? 16.797 -18.906 0.396 1 92 165 VAL A O 1
ATOM 1250 N N . ASN A 1 166 ? 16.281 -20.672 1.628 1 85.75 166 ASN A N 1
ATOM 1251 C CA . ASN A 1 166 ? 17.516 -21.406 1.346 1 85.75 166 ASN A CA 1
ATOM 1252 C C . ASN A 1 166 ? 17.359 -22.312 0.124 1 85.75 166 ASN A C 1
ATOM 1254 O O . ASN A 1 166 ? 16.625 -23.297 0.167 1 85.75 166 ASN A O 1
ATOM 1258 N N . PRO A 1 167 ? 18.094 -21.984 -0.866 1 78.31 167 PRO A N 1
ATOM 1259 C CA . PRO A 1 167 ? 17.953 -22.781 -2.088 1 78.31 167 PRO A CA 1
ATOM 1260 C C . PRO A 1 167 ? 18.422 -24.219 -1.91 1 78.31 167 PRO A C 1
ATOM 1262 O O . PRO A 1 167 ? 18.016 -25.109 -2.672 1 78.31 167 PRO A O 1
ATOM 1265 N N . GLU A 1 168 ? 19.203 -24.422 -0.889 1 78.31 168 GLU A N 1
ATOM 1266 C CA . GLU A 1 168 ? 19.766 -25.75 -0.679 1 78.31 168 GLU A CA 1
ATOM 1267 C C . GLU A 1 168 ? 18.844 -26.609 0.182 1 78.31 168 GLU A C 1
ATOM 1269 O O . GLU A 1 168 ? 19.094 -27.812 0.37 1 78.31 168 GLU A O 1
ATOM 1274 N N . ASP A 1 169 ? 17.859 -26.016 0.666 1 82.75 169 ASP A N 1
ATOM 1275 C CA . ASP A 1 169 ? 16.891 -26.781 1.444 1 82.75 169 ASP A CA 1
ATOM 1276 C C . ASP A 1 169 ? 16.141 -27.766 0.561 1 82.75 169 ASP A C 1
ATOM 1278 O O . ASP A 1 169 ? 15.531 -27.375 -0.44 1 82.75 169 ASP A O 1
ATOM 1282 N N . PRO A 1 170 ? 16.109 -29.031 0.971 1 81.12 170 PRO A N 1
ATOM 1283 C CA . PRO A 1 170 ? 15.43 -30.047 0.168 1 81.12 170 PRO A CA 1
ATOM 1284 C C . PRO A 1 170 ? 13.953 -29.734 -0.05 1 81.12 170 PRO A C 1
ATOM 1286 O O . PRO A 1 170 ? 13.375 -30.141 -1.062 1 81.12 170 PRO A O 1
ATOM 1289 N N . LEU A 1 171 ? 13.336 -29.031 0.858 1 80.25 171 LEU A N 1
ATOM 1290 C CA . LEU A 1 171 ? 11.93 -28.672 0.723 1 80.25 171 LEU A CA 1
ATOM 1291 C C . LEU A 1 171 ? 11.719 -27.719 -0.447 1 80.25 171 LEU A C 1
ATOM 1293 O O . LEU A 1 171 ? 10.609 -27.594 -0.954 1 80.25 171 LEU A O 1
ATOM 1297 N N . ASN A 1 172 ? 12.789 -27.062 -0.773 1 81.75 172 ASN A N 1
ATOM 1298 C CA . ASN A 1 172 ? 12.703 -26.094 -1.854 1 81.75 172 ASN A CA 1
ATOM 1299 C C . ASN A 1 172 ? 13.133 -26.688 -3.189 1 81.75 172 ASN A C 1
ATOM 1301 O O . ASN A 1 172 ? 13.055 -26.031 -4.227 1 81.75 172 ASN A O 1
ATOM 1305 N N . ALA A 1 173 ? 13.609 -27.969 -3.166 1 74.19 173 ALA A N 1
ATOM 1306 C CA . ALA A 1 173 ? 14.086 -28.641 -4.371 1 74.19 173 ALA A CA 1
ATOM 1307 C C . ALA A 1 173 ? 12.922 -29.047 -5.266 1 74.19 173 ALA A C 1
ATOM 1309 O O . ALA A 1 173 ? 13.062 -29.125 -6.488 1 74.19 173 ALA A O 1
ATOM 1310 N N . LYS A 1 174 ? 11.812 -29.359 -4.641 1 73.75 174 LYS A N 1
ATOM 1311 C CA . LYS A 1 174 ? 10.609 -29.719 -5.387 1 73.75 174 LYS A CA 1
ATOM 1312 C C . LYS A 1 174 ? 9.398 -28.922 -4.895 1 73.75 174 LYS A C 1
ATOM 1314 O O . LYS A 1 174 ? 8.523 -29.469 -4.227 1 73.75 174 LYS A O 1
ATOM 1319 N N . PRO A 1 175 ? 9.516 -27.703 -5.336 1 69.69 175 PRO A N 1
ATOM 1320 C CA . PRO A 1 175 ? 8.391 -26.891 -4.855 1 69.69 175 PRO A CA 1
ATOM 1321 C C . PRO A 1 175 ? 7.047 -27.359 -5.414 1 69.69 175 PRO A C 1
ATOM 1323 O O . PRO A 1 175 ? 6.973 -27.797 -6.566 1 69.69 175 PRO A O 1
ATOM 1326 N N . VAL A 1 176 ? 6.043 -27.547 -4.516 1 68.38 176 VAL A N 1
ATOM 1327 C CA . VAL A 1 176 ? 4.691 -27.938 -4.895 1 68.38 176 VAL A CA 1
ATOM 1328 C C . VAL A 1 176 ? 3.723 -26.797 -4.598 1 68.38 176 VAL A C 1
ATOM 1330 O O . VAL A 1 176 ? 3.676 -26.281 -3.473 1 68.38 176 VAL A O 1
ATOM 1333 N N . ILE A 1 177 ? 3.08 -26.344 -5.684 1 72.5 177 ILE A N 1
ATOM 1334 C CA . ILE A 1 177 ? 2.082 -25.281 -5.523 1 72.5 177 ILE A CA 1
ATOM 1335 C C . ILE A 1 177 ? 0.724 -25.906 -5.203 1 72.5 177 ILE A C 1
ATOM 1337 O O . ILE A 1 177 ? 0.316 -26.875 -5.836 1 72.5 177 ILE A O 1
ATOM 1341 N N . ARG A 1 178 ? 0.157 -25.562 -4.09 1 70.38 178 ARG A N 1
ATOM 1342 C CA . ARG A 1 178 ? -1.21 -25.953 -3.75 1 70.38 178 ARG A CA 1
ATOM 1343 C C . ARG A 1 178 ? -2.168 -24.781 -3.939 1 70.38 178 ARG A C 1
ATOM 1345 O O . ARG A 1 178 ? -2.164 -23.828 -3.148 1 70.38 178 ARG A O 1
ATOM 1352 N N . ARG A 1 179 ? -2.834 -24.75 -5.07 1 67.81 179 ARG A N 1
ATOM 1353 C CA . ARG A 1 179 ? -3.705 -23.625 -5.375 1 67.81 179 ARG A CA 1
ATOM 1354 C C . ARG A 1 179 ? -5.164 -23.969 -5.098 1 67.81 179 ARG A C 1
ATOM 1356 O O . ARG A 1 179 ? -5.586 -25.109 -5.285 1 67.81 179 ARG A O 1
ATOM 1363 N N . ASP A 1 180 ? -5.746 -22.891 -4.551 1 70.56 180 ASP A N 1
ATOM 1364 C CA . ASP A 1 180 ? -7.203 -22.969 -4.5 1 70.56 180 ASP A CA 1
ATOM 1365 C C . ASP A 1 180 ? -7.816 -22.672 -5.867 1 70.56 180 ASP A C 1
ATOM 1367 O O . ASP A 1 180 ? -7.137 -22.156 -6.758 1 70.56 180 ASP A O 1
ATOM 1371 N N . ALA A 1 181 ? -9.023 -23.109 -6.082 1 66.31 181 ALA A N 1
ATOM 1372 C CA . ALA A 1 181 ? -9.719 -22.922 -7.348 1 66.31 181 ALA A CA 1
ATOM 1373 C C . ALA A 1 181 ? -9.711 -21.453 -7.766 1 66.31 181 ALA A C 1
ATOM 1375 O O . ALA A 1 181 ? -9.664 -21.141 -8.961 1 66.31 181 ALA A O 1
ATOM 1376 N N . ASP A 1 182 ? -9.664 -20.531 -6.77 1 67.88 182 ASP A N 1
ATOM 1377 C CA . ASP A 1 182 ? -9.734 -19.109 -7.082 1 67.88 182 ASP A CA 1
ATOM 1378 C C . ASP A 1 182 ? -8.352 -18.547 -7.395 1 67.88 182 ASP A C 1
ATOM 1380 O O . ASP A 1 182 ? -8.234 -17.391 -7.789 1 67.88 182 ASP A O 1
ATOM 1384 N N . GLU A 1 183 ? -7.422 -19.453 -7.363 1 77.5 183 GLU A N 1
ATOM 1385 C CA . GLU A 1 183 ? -6.059 -18.984 -7.613 1 77.5 183 GLU A CA 1
ATOM 1386 C C . GLU A 1 183 ? -5.551 -19.484 -8.961 1 77.5 183 GLU A C 1
ATOM 1388 O O . GLU A 1 183 ? -4.348 -19.703 -9.141 1 77.5 183 GLU A O 1
ATOM 1393 N N . TRP A 1 184 ? -6.414 -19.562 -9.945 1 83.62 184 TRP A N 1
ATOM 1394 C CA . TRP A 1 184 ? -6.133 -20.047 -11.289 1 83.62 184 TRP A CA 1
ATOM 1395 C C . TRP A 1 184 ? -5.062 -19.203 -11.969 1 83.62 184 TRP A C 1
ATOM 1397 O O . TRP A 1 184 ? -4.336 -19.688 -12.836 1 83.62 184 TRP A O 1
ATOM 1407 N N . SER A 1 185 ? -4.973 -17.984 -11.539 1 91.25 185 SER A N 1
ATOM 1408 C CA . SER A 1 185 ? -4.137 -17.031 -12.266 1 91.25 185 SER A CA 1
ATOM 1409 C C . SER A 1 185 ? -2.789 -16.844 -11.578 1 91.25 185 SER A C 1
ATOM 1411 O O . SER A 1 185 ? -1.927 -16.125 -12.078 1 91.25 185 SER A O 1
ATOM 1413 N N . LEU A 1 186 ? -2.584 -17.484 -10.508 1 93.38 186 LEU A N 1
ATOM 1414 C CA . LEU A 1 186 ? -1.411 -17.203 -9.688 1 93.38 186 LEU A CA 1
ATOM 1415 C C . LEU A 1 186 ? -0.168 -17.875 -10.273 1 93.38 186 LEU A C 1
ATOM 1417 O O . LEU A 1 186 ? -0.182 -19.062 -10.57 1 93.38 186 LEU A O 1
ATOM 1421 N N . ASN A 1 187 ? 0.885 -17.109 -10.492 1 93.94 187 ASN A N 1
ATOM 1422 C CA . ASN A 1 187 ? 2.191 -17.562 -10.953 1 93.94 187 ASN A CA 1
ATOM 1423 C C . ASN A 1 187 ? 3.312 -17.062 -10.055 1 93.94 187 ASN A C 1
ATOM 1425 O O . ASN A 1 187 ? 3.414 -15.852 -9.805 1 93.94 187 ASN A O 1
ATOM 1429 N N . PRO A 1 188 ? 4.152 -17.969 -9.617 1 94.12 188 PRO A N 1
ATOM 1430 C CA . PRO A 1 188 ? 5.328 -17.484 -8.883 1 94.12 188 PRO A CA 1
ATOM 1431 C C . PRO A 1 188 ? 6.348 -16.812 -9.797 1 94.12 188 PRO A C 1
ATOM 1433 O O . PRO A 1 188 ? 6.555 -17.25 -10.93 1 94.12 188 PRO A O 1
ATOM 1436 N N . VAL A 1 189 ? 6.969 -15.758 -9.344 1 94.81 189 VAL A N 1
ATOM 1437 C CA . VAL A 1 189 ? 7.918 -14.945 -10.102 1 94.81 189 VAL A CA 1
ATOM 1438 C C . VAL A 1 189 ? 9.188 -14.734 -9.281 1 94.81 189 VAL A C 1
ATOM 1440 O O . VAL A 1 189 ? 9.117 -14.523 -8.07 1 94.81 189 VAL A O 1
ATOM 1443 N N . ALA A 1 190 ? 10.281 -14.805 -9.906 1 92.88 190 ALA A N 1
ATOM 1444 C CA . ALA A 1 190 ? 11.562 -14.453 -9.312 1 92.88 190 ALA A CA 1
ATOM 1445 C C . ALA A 1 190 ? 12.203 -13.273 -10.039 1 92.88 190 ALA A C 1
ATOM 1447 O O . ALA A 1 190 ? 12.438 -13.344 -11.25 1 92.88 190 ALA A O 1
ATOM 1448 N N . LEU A 1 191 ? 12.438 -12.18 -9.336 1 95.44 191 LEU A N 1
ATOM 1449 C CA . LEU A 1 191 ? 13.133 -11.023 -9.898 1 95.44 191 LEU A CA 1
ATOM 1450 C C . LEU A 1 191 ? 14.43 -10.742 -9.141 1 95.44 191 LEU A C 1
ATOM 1452 O O . LEU A 1 191 ? 14.477 -10.883 -7.914 1 95.44 191 LEU A O 1
ATOM 1456 N N . PRO A 1 192 ? 15.477 -10.336 -9.883 1 93.25 192 PRO A N 1
ATOM 1457 C CA . PRO A 1 192 ? 16.672 -9.891 -9.164 1 93.25 192 PRO A CA 1
ATOM 1458 C C . PRO A 1 192 ? 16.391 -8.695 -8.258 1 93.25 192 PRO A C 1
ATOM 1460 O O . PRO A 1 192 ? 15.641 -7.797 -8.617 1 93.25 192 PRO A O 1
ATOM 1463 N N . VAL A 1 193 ? 17.016 -8.766 -7.082 1 93.44 193 VAL A N 1
ATOM 1464 C CA . VAL A 1 193 ? 16.891 -7.637 -6.164 1 93.44 193 VAL A CA 1
ATOM 1465 C C . VAL A 1 193 ? 17.625 -6.43 -6.723 1 93.44 193 VAL A C 1
ATOM 1467 O O . VAL A 1 193 ? 17.172 -5.289 -6.582 1 93.44 193 VAL A O 1
ATOM 1470 N N . ASN A 1 194 ? 18.766 -6.754 -7.352 1 90 194 ASN A N 1
ATOM 1471 C CA . ASN A 1 194 ? 19.547 -5.699 -8 1 90 194 ASN A CA 1
ATOM 1472 C C . ASN A 1 194 ? 18.734 -5.004 -9.094 1 90 194 ASN A C 1
ATOM 1474 O O . ASN A 1 194 ? 18.156 -5.664 -9.953 1 90 194 ASN A O 1
ATOM 1478 N N . LYS A 1 195 ? 18.625 -3.682 -9.016 1 93.31 195 LYS A N 1
ATOM 1479 C CA . LYS A 1 195 ? 17.922 -2.857 -9.992 1 93.31 195 LYS A CA 1
ATOM 1480 C C . LYS A 1 195 ? 16.438 -3.244 -10.078 1 93.31 195 LYS A C 1
ATOM 1482 O O . LYS A 1 195 ? 15.867 -3.27 -11.164 1 93.31 195 LYS A O 1
ATOM 1487 N N . LEU A 1 196 ? 15.891 -3.678 -8.992 1 96.62 196 LEU A N 1
ATOM 1488 C CA . LEU A 1 196 ? 14.5 -4.113 -8.93 1 96.62 196 LEU A CA 1
ATOM 1489 C C . LEU A 1 196 ? 13.57 -3.037 -9.477 1 96.62 196 LEU A C 1
ATOM 1491 O O . LEU A 1 196 ? 12.672 -3.332 -10.273 1 96.62 196 LEU A O 1
ATOM 1495 N N . LEU A 1 197 ? 13.758 -1.79 -9.117 1 97.62 197 LEU A N 1
ATOM 1496 C CA . LEU A 1 197 ? 12.891 -0.706 -9.57 1 97.62 197 LEU A CA 1
ATOM 1497 C C . LEU A 1 197 ? 12.93 -0.57 -11.086 1 97.62 197 LEU A C 1
ATOM 1499 O O . LEU A 1 197 ? 11.891 -0.427 -11.727 1 97.62 197 LEU A O 1
ATOM 1503 N N . GLN A 1 198 ? 14.109 -0.622 -11.641 1 96.69 198 GLN A N 1
ATOM 1504 C CA . GLN A 1 198 ? 14.273 -0.531 -13.086 1 96.69 198 GLN A CA 1
ATOM 1505 C C . GLN A 1 198 ? 13.586 -1.697 -13.789 1 96.69 198 GLN A C 1
ATOM 1507 O O . GLN A 1 198 ? 12.961 -1.516 -14.836 1 96.69 198 GLN A O 1
ATOM 1512 N N . THR A 1 199 ? 13.758 -2.867 -13.219 1 96.88 199 THR A N 1
ATOM 1513 C CA . THR A 1 199 ? 13.102 -4.047 -13.773 1 96.88 199 THR A CA 1
ATOM 1514 C C . THR A 1 199 ? 11.586 -3.869 -13.789 1 96.88 199 THR A C 1
ATOM 1516 O O . THR A 1 199 ? 10.93 -4.168 -14.789 1 96.88 199 THR A O 1
ATOM 1519 N N . LEU A 1 200 ? 11.008 -3.348 -12.688 1 97.5 200 LEU A N 1
ATOM 1520 C CA . LEU A 1 200 ? 9.57 -3.139 -12.594 1 97.5 200 LEU A CA 1
ATOM 1521 C C . LEU A 1 200 ? 9.094 -2.119 -13.625 1 97.5 200 LEU A C 1
ATOM 1523 O O . LEU A 1 200 ? 8.047 -2.303 -14.25 1 97.5 200 LEU A O 1
ATOM 1527 N N . HIS A 1 201 ? 9.883 -1.066 -13.828 1 96.44 201 HIS A N 1
ATOM 1528 C CA . HIS A 1 201 ? 9.547 -0.065 -14.836 1 96.44 201 HIS A CA 1
ATOM 1529 C C . HIS A 1 201 ? 9.516 -0.678 -16.234 1 96.44 201 HIS A C 1
ATOM 1531 O O . HIS A 1 201 ? 8.57 -0.456 -16.984 1 96.44 201 HIS A O 1
ATOM 1537 N N . LYS A 1 202 ? 10.523 -1.431 -16.531 1 95.94 202 LYS A N 1
ATOM 1538 C CA . LYS A 1 202 ? 10.617 -2.053 -17.844 1 95.94 202 LYS A CA 1
ATOM 1539 C C . LYS A 1 202 ? 9.453 -3.008 -18.094 1 95.94 202 LYS A C 1
ATOM 1541 O O . LYS A 1 202 ? 8.875 -3.029 -19.172 1 95.94 202 LYS A O 1
ATOM 1546 N N . LEU A 1 203 ? 9.109 -3.768 -17.078 1 95.19 203 LEU A N 1
ATOM 1547 C CA . LEU A 1 203 ? 8.023 -4.73 -17.188 1 95.19 203 LEU A CA 1
ATOM 1548 C C . LEU A 1 203 ? 6.695 -4.023 -17.438 1 95.19 203 LEU A C 1
ATOM 1550 O O . LEU A 1 203 ? 5.926 -4.43 -18.312 1 95.19 203 LEU A O 1
ATOM 1554 N N . GLN A 1 204 ? 6.395 -3.039 -16.688 1 91.56 204 GLN A N 1
ATOM 1555 C CA . GLN A 1 204 ? 5.121 -2.35 -16.875 1 91.56 204 GLN A CA 1
ATOM 1556 C C . GLN A 1 204 ? 5.066 -1.622 -18.203 1 91.56 204 GLN A C 1
ATOM 1558 O O . GLN A 1 204 ? 4.004 -1.535 -18.828 1 91.56 204 GLN A O 1
ATOM 1563 N N . GLU A 1 205 ? 6.18 -1.074 -18.641 1 90.69 205 GLU A N 1
ATOM 1564 C CA . GLU A 1 205 ? 6.242 -0.398 -19.938 1 90.69 205 GLU A CA 1
ATOM 1565 C C . GLU A 1 205 ? 5.996 -1.375 -21.078 1 90.69 205 GLU A C 1
ATOM 1567 O O . GLU A 1 205 ? 5.324 -1.037 -22.062 1 90.69 205 GLU A O 1
ATOM 1572 N N . SER A 1 206 ? 6.512 -2.543 -20.969 1 92.5 206 SER A N 1
ATOM 1573 C CA . SER A 1 206 ? 6.441 -3.514 -22.062 1 92.5 206 SER A CA 1
ATOM 1574 C C . SER A 1 206 ? 5.141 -4.312 -22 1 92.5 206 SER A C 1
ATOM 1576 O O . SER A 1 206 ? 4.762 -4.957 -22.984 1 92.5 206 SER A O 1
ATOM 1578 N N . CYS A 1 207 ? 4.48 -4.312 -20.859 1 91.94 207 CYS A N 1
ATOM 1579 C CA . CYS A 1 207 ? 3.238 -5.055 -20.656 1 91.94 207 CYS A CA 1
ATOM 1580 C C . CYS A 1 207 ? 2.117 -4.133 -20.203 1 91.94 207 CYS A C 1
ATOM 1582 O O . CYS A 1 207 ? 1.884 -3.982 -19 1 91.94 207 CYS A O 1
ATOM 1584 N N . PRO A 1 208 ? 1.323 -3.627 -21.078 1 83.69 208 PRO A N 1
ATOM 1585 C CA . PRO A 1 208 ? 0.31 -2.631 -20.734 1 83.69 208 PRO A CA 1
ATOM 1586 C C . PRO A 1 208 ? -0.75 -3.18 -19.781 1 83.69 208 PRO A C 1
ATOM 1588 O O . PRO A 1 208 ? -1.428 -2.41 -19.094 1 83.69 208 PRO A O 1
ATOM 1591 N N . ASN A 1 209 ? -0.935 -4.457 -19.672 1 87.81 209 ASN A N 1
ATOM 1592 C CA . ASN A 1 209 ? -1.949 -5.062 -18.812 1 87.81 209 ASN A CA 1
ATOM 1593 C C . ASN A 1 209 ? -1.368 -5.48 -17.453 1 87.81 209 ASN A C 1
ATOM 1595 O O . ASN A 1 209 ? -2.043 -6.137 -16.672 1 87.81 209 ASN A O 1
ATOM 1599 N N . LEU A 1 210 ? -0.102 -5.109 -17.25 1 93.69 210 LEU A N 1
ATOM 1600 C CA . LEU A 1 210 ? 0.572 -5.441 -16 1 93.69 210 LEU A CA 1
ATOM 1601 C C . LEU A 1 210 ? 0.593 -4.238 -15.062 1 93.69 210 LEU A C 1
ATOM 1603 O O . LEU A 1 210 ? 0.938 -3.129 -15.469 1 93.69 210 LEU A O 1
ATOM 1607 N N . ARG A 1 211 ? 0.153 -4.496 -13.914 1 93.56 211 ARG A N 1
ATOM 1608 C CA . ARG A 1 211 ? 0.271 -3.51 -12.836 1 93.56 211 ARG A CA 1
ATOM 1609 C C . ARG A 1 211 ? 1.211 -4.004 -11.742 1 93.56 211 ARG A C 1
ATOM 1611 O O . ARG A 1 211 ? 1.515 -5.195 -11.672 1 93.56 211 ARG A O 1
ATOM 1618 N N . ILE A 1 212 ? 1.686 -3.012 -11.016 1 96.88 212 ILE A N 1
ATOM 1619 C CA . ILE A 1 212 ? 2.549 -3.318 -9.883 1 96.88 212 ILE A CA 1
ATOM 1620 C C . ILE A 1 212 ? 1.854 -2.92 -8.586 1 96.88 212 ILE A C 1
ATOM 1622 O O . ILE A 1 212 ? 1.336 -1.807 -8.461 1 96.88 212 ILE A O 1
ATOM 1626 N N . ASP A 1 213 ? 1.803 -3.83 -7.66 1 98 213 ASP A N 1
ATOM 1627 C CA . ASP A 1 213 ? 1.281 -3.514 -6.336 1 98 213 ASP A CA 1
ATOM 1628 C C . ASP A 1 213 ? 2.094 -2.402 -5.676 1 98 213 ASP A C 1
ATOM 1630 O O . ASP A 1 213 ? 3.324 -2.395 -5.754 1 98 213 ASP A O 1
ATOM 1634 N N . SER A 1 214 ? 1.399 -1.567 -4.988 1 98.12 214 SER A N 1
ATOM 1635 C CA . SER A 1 214 ? 2.035 -0.376 -4.438 1 98.12 214 SER A CA 1
ATOM 1636 C C . SER A 1 214 ? 3.08 -0.743 -3.389 1 98.12 214 SER A C 1
ATOM 1638 O O . SER A 1 214 ? 4.109 -0.075 -3.271 1 98.12 214 SER A O 1
ATOM 1640 N N . ARG A 1 215 ? 2.836 -1.749 -2.562 1 98.44 215 ARG A N 1
ATOM 1641 C CA . ARG A 1 215 ? 3.797 -2.15 -1.542 1 98.44 215 ARG A CA 1
ATOM 1642 C C . ARG A 1 215 ? 5.094 -2.648 -2.176 1 98.44 215 ARG A C 1
ATOM 1644 O O . ARG A 1 215 ? 6.184 -2.287 -1.732 1 98.44 215 ARG A O 1
ATOM 1651 N N . LEU A 1 216 ? 4.969 -3.42 -3.215 1 98.75 216 LEU A N 1
ATOM 1652 C CA . LEU A 1 216 ? 6.141 -3.881 -3.949 1 98.75 216 LEU A CA 1
ATOM 1653 C C . LEU A 1 216 ? 6.887 -2.709 -4.574 1 98.75 216 LEU A C 1
ATOM 1655 O O . LEU A 1 216 ? 8.109 -2.615 -4.461 1 98.75 216 LEU A O 1
ATOM 1659 N N . TYR A 1 217 ? 6.168 -1.845 -5.215 1 98.62 217 TYR A N 1
ATOM 1660 C CA . TYR A 1 217 ? 6.797 -0.706 -5.875 1 98.62 217 TYR A CA 1
ATOM 1661 C C . TYR A 1 217 ? 7.543 0.165 -4.871 1 98.62 217 TYR A C 1
ATOM 1663 O O . TYR A 1 217 ? 8.672 0.595 -5.129 1 98.62 217 TYR A O 1
ATOM 1671 N N . CYS A 1 218 ? 6.91 0.43 -3.76 1 98.56 218 CYS A N 1
ATOM 1672 C CA . CYS A 1 218 ? 7.527 1.291 -2.756 1 98.56 218 CYS A CA 1
ATOM 1673 C C . CYS A 1 218 ? 8.758 0.628 -2.15 1 98.56 218 CYS A C 1
ATOM 1675 O O . CYS A 1 218 ? 9.75 1.3 -1.857 1 98.56 218 CYS A O 1
ATOM 1677 N N . PHE A 1 219 ? 8.703 -0.686 -1.921 1 98.44 219 PHE A N 1
ATOM 1678 C CA . PHE A 1 219 ? 9.891 -1.415 -1.479 1 98.44 219 PHE A CA 1
ATOM 1679 C C . PHE A 1 219 ? 11.039 -1.231 -2.463 1 98.44 219 PHE A C 1
ATOM 1681 O O . PHE A 1 219 ? 12.156 -0.904 -2.062 1 98.44 219 PHE A O 1
ATOM 1688 N N . ALA A 1 220 ? 10.742 -1.387 -3.746 1 98.31 220 ALA A N 1
ATOM 1689 C CA . ALA A 1 220 ? 11.734 -1.225 -4.801 1 98.31 220 ALA A CA 1
ATOM 1690 C C . ALA A 1 220 ? 12.258 0.208 -4.844 1 98.31 220 ALA A C 1
ATOM 1692 O O . ALA A 1 220 ? 13.453 0.434 -5.055 1 98.31 220 ALA A O 1
ATOM 1693 N N . ALA A 1 221 ? 11.359 1.149 -4.699 1 97.75 221 ALA A N 1
ATOM 1694 C CA . ALA A 1 221 ? 11.758 2.557 -4.688 1 97.75 221 ALA A CA 1
ATOM 1695 C C . ALA A 1 221 ? 12.695 2.854 -3.521 1 97.75 221 ALA A C 1
ATOM 1697 O O . ALA A 1 221 ? 13.664 3.604 -3.672 1 97.75 221 ALA A O 1
ATOM 1698 N N . GLY A 1 222 ? 12.359 2.264 -2.305 1 96.88 222 GLY A N 1
ATOM 1699 C CA . GLY A 1 222 ? 13.273 2.398 -1.177 1 96.88 222 GLY A CA 1
ATOM 1700 C C . GLY A 1 222 ? 14.648 1.825 -1.45 1 96.88 222 GLY A C 1
ATOM 1701 O O . GLY A 1 222 ? 15.664 2.449 -1.125 1 96.88 222 GLY A O 1
ATOM 1702 N N . LEU A 1 223 ? 14.711 0.653 -2.041 1 95.44 223 LEU A N 1
ATOM 1703 C CA . LEU A 1 223 ? 15.969 0.019 -2.428 1 95.44 223 LEU A CA 1
ATOM 1704 C C . LEU A 1 223 ? 16.781 0.937 -3.332 1 95.44 223 LEU A C 1
ATOM 1706 O O . LEU A 1 223 ? 17.984 1.104 -3.129 1 95.44 223 LEU A O 1
ATOM 1710 N N . HIS A 1 224 ? 16.094 1.512 -4.277 1 94.5 224 HIS A N 1
ATOM 1711 C CA . HIS A 1 224 ? 16.734 2.389 -5.246 1 94.5 224 HIS A CA 1
ATOM 1712 C C . HIS A 1 224 ? 17.234 3.664 -4.586 1 94.5 224 HIS A C 1
ATOM 1714 O O . HIS A 1 224 ? 18.344 4.137 -4.891 1 94.5 224 HIS A O 1
ATOM 1720 N N . PHE A 1 225 ? 16.469 4.23 -3.732 1 91.31 225 PHE A N 1
ATOM 1721 C CA . PHE A 1 225 ? 16.781 5.473 -3.041 1 91.31 225 PHE A CA 1
ATOM 1722 C C . PHE A 1 225 ? 18.078 5.324 -2.234 1 91.31 225 PHE A C 1
ATOM 1724 O O . PHE A 1 225 ? 18.891 6.246 -2.189 1 91.31 225 PHE A O 1
ATOM 1731 N N . ALA A 1 226 ? 18.203 4.23 -1.58 1 85.94 226 ALA A N 1
ATOM 1732 C CA . ALA A 1 226 ? 19.391 3.973 -0.757 1 85.94 226 ALA A CA 1
ATOM 1733 C C . ALA A 1 226 ? 20.656 3.949 -1.607 1 85.94 226 ALA A C 1
ATOM 1735 O O . ALA A 1 226 ? 21.734 4.328 -1.139 1 85.94 226 ALA A O 1
ATOM 1736 N N . GLY A 1 227 ? 20.531 3.412 -2.789 1 71 227 GLY A N 1
ATOM 1737 C CA . GLY A 1 227 ? 21.688 3.367 -3.68 1 71 227 GLY A CA 1
ATOM 1738 C C . GLY A 1 227 ? 22.125 4.738 -4.152 1 71 227 GLY A C 1
ATOM 1739 O O . GLY A 1 227 ? 23.281 4.926 -4.535 1 71 227 GLY A O 1
ATOM 1740 N N . ARG A 1 228 ? 21.328 5.762 -4.141 1 60.72 228 ARG A N 1
ATOM 1741 C CA . ARG A 1 228 ? 21.641 7.117 -4.586 1 60.72 228 ARG A CA 1
ATOM 1742 C C . ARG A 1 228 ? 22.297 7.918 -3.463 1 60.72 228 ARG A C 1
ATOM 1744 O O . ARG A 1 228 ? 23.016 8.891 -3.721 1 60.72 228 ARG A O 1
ATOM 1751 N N . THR A 1 229 ? 21.906 7.719 -2.242 1 45.84 229 THR A N 1
ATOM 1752 C CA . THR A 1 229 ? 22.453 8.484 -1.124 1 45.84 229 THR A CA 1
ATOM 1753 C C . THR A 1 229 ? 23.828 7.934 -0.71 1 45.84 229 THR A C 1
ATOM 1755 O O . THR A 1 229 ? 24.469 8.484 0.18 1 45.84 229 THR A O 1
ATOM 1758 N N . ARG A 1 230 ? 24.359 6.738 -1.341 1 39.41 230 ARG A N 1
ATOM 1759 C CA . ARG A 1 230 ? 25.734 6.328 -1.068 1 39.41 230 ARG A CA 1
ATOM 1760 C C . ARG A 1 230 ? 26.688 6.887 -2.113 1 39.41 230 ARG A C 1
ATOM 1762 O O . ARG A 1 230 ? 26.328 7.039 -3.281 1 39.41 230 ARG A O 1
ATOM 1769 N N . MET B 1 1 ? -1.806 33.375 9.617 1 39.22 1 MET B N 1
ATOM 1770 C CA . MET B 1 1 ? -1.98 31.953 9.875 1 39.22 1 MET B CA 1
ATOM 1771 C C . MET B 1 1 ? -0.645 31.281 10.188 1 39.22 1 MET B C 1
ATOM 1773 O O . MET B 1 1 ? 0.369 31.594 9.555 1 39.22 1 MET B O 1
ATOM 1777 N N . SER B 1 2 ? -0.361 30.844 11.359 1 48.09 2 SER B N 1
ATOM 1778 C CA . SER B 1 2 ? 0.916 30.391 11.906 1 48.09 2 SER B CA 1
ATOM 1779 C C . SER B 1 2 ? 1.511 29.281 11.055 1 48.09 2 SER B C 1
ATOM 1781 O O . SER B 1 2 ? 0.779 28.531 10.398 1 48.09 2 SER B O 1
ATOM 1783 N N . SER B 1 3 ? 2.756 29.375 10.703 1 55.22 3 SER B N 1
ATOM 1784 C CA . SER B 1 3 ? 3.555 28.375 10.008 1 55.22 3 SER B CA 1
ATOM 1785 C C . SER B 1 3 ? 3.346 26.984 10.594 1 55.22 3 SER B C 1
ATOM 1787 O O . SER B 1 3 ? 3.338 26.812 11.812 1 55.22 3 SER B O 1
ATOM 1789 N N . PRO B 1 4 ? 2.762 26.062 9.727 1 61.12 4 PRO B N 1
ATOM 1790 C CA . PRO B 1 4 ? 2.557 24.734 10.305 1 61.12 4 PRO B CA 1
ATOM 1791 C C . PRO B 1 4 ? 3.832 24.156 10.914 1 61.12 4 PRO B C 1
ATOM 1793 O O . PRO B 1 4 ? 4.914 24.312 10.352 1 61.12 4 PRO B O 1
ATOM 1796 N N . LYS B 1 5 ? 3.727 23.859 12.164 1 76.88 5 LYS B N 1
ATOM 1797 C CA . LYS B 1 5 ? 4.852 23.203 12.828 1 76.88 5 LYS B CA 1
ATOM 1798 C C . LYS B 1 5 ? 5.121 21.828 12.219 1 76.88 5 LYS B C 1
ATOM 1800 O O . LYS B 1 5 ? 4.207 21 12.094 1 76.88 5 LYS B O 1
ATOM 1805 N N . LEU B 1 6 ? 6.258 21.672 11.633 1 86.38 6 LEU B N 1
ATOM 1806 C CA . LEU B 1 6 ? 6.738 20.375 11.18 1 86.38 6 LEU B CA 1
ATOM 1807 C C . LEU B 1 6 ? 7.066 19.469 12.359 1 86.38 6 LEU B C 1
ATOM 1809 O O . LEU B 1 6 ? 8.016 19.734 13.102 1 86.38 6 LEU B O 1
ATOM 1813 N N . LEU B 1 7 ? 6.289 18.406 12.523 1 92.19 7 LEU B N 1
ATOM 1814 C CA . LEU B 1 7 ? 6.492 17.5 13.648 1 92.19 7 LEU B CA 1
ATOM 1815 C C . LEU B 1 7 ? 7.75 16.672 13.453 1 92.19 7 LEU B C 1
ATOM 1817 O O . LEU B 1 7 ? 8.031 16.219 12.344 1 92.19 7 LEU B O 1
ATOM 1821 N N . LYS B 1 8 ? 8.492 16.578 14.562 1 91.25 8 LYS B N 1
ATOM 1822 C CA . LYS B 1 8 ? 9.625 15.656 14.656 1 91.25 8 LYS B CA 1
ATOM 1823 C C . LYS B 1 8 ? 9.234 14.367 15.367 1 91.25 8 LYS B C 1
ATOM 1825 O O . LYS B 1 8 ? 8.141 14.266 15.922 1 91.25 8 LYS B O 1
ATOM 1830 N N . PRO B 1 9 ? 10.086 13.375 15.25 1 92.5 9 PRO B N 1
ATOM 1831 C CA . PRO B 1 9 ? 9.734 12.109 15.898 1 92.5 9 PRO B CA 1
ATOM 1832 C C . PRO B 1 9 ? 9.281 12.297 17.344 1 92.5 9 PRO B C 1
ATOM 1834 O O . PRO B 1 9 ? 8.312 11.664 17.781 1 92.5 9 PRO B O 1
ATOM 1837 N N . GLU B 1 10 ? 9.859 13.188 18.078 1 92.88 10 GLU B N 1
ATOM 1838 C CA . GLU B 1 10 ? 9.578 13.375 19.5 1 92.88 10 GLU B CA 1
ATOM 1839 C C . GLU B 1 10 ? 8.234 14.055 19.719 1 92.88 10 GLU B C 1
ATOM 1841 O O . GLU B 1 10 ? 7.703 14.062 20.828 1 92.88 10 GLU B O 1
ATOM 1846 N N . ASP B 1 11 ? 7.711 14.633 18.625 1 94.62 11 ASP B N 1
ATOM 1847 C CA . ASP B 1 11 ? 6.449 15.359 18.734 1 94.62 11 ASP B CA 1
ATOM 1848 C C . ASP B 1 11 ? 5.262 14.43 18.5 1 94.62 11 ASP B C 1
ATOM 1850 O O . ASP B 1 11 ? 4.121 14.773 18.812 1 94.62 11 ASP B O 1
ATOM 1854 N N . ILE B 1 12 ? 5.461 13.289 17.938 1 95.88 12 ILE B N 1
ATOM 1855 C CA . ILE B 1 12 ? 4.387 12.453 17.391 1 95.88 12 ILE B CA 1
ATOM 1856 C C . ILE B 1 12 ? 3.551 11.891 18.547 1 95.88 12 ILE B C 1
ATOM 1858 O O . ILE B 1 12 ? 2.32 11.859 18.453 1 95.88 12 ILE B O 1
ATOM 1862 N N . ALA B 1 13 ? 4.215 11.469 19.625 1 94.81 13 ALA B N 1
ATOM 1863 C CA . ALA B 1 13 ? 3.48 10.906 20.766 1 94.81 13 ALA B CA 1
ATOM 1864 C C . ALA B 1 13 ? 2.436 11.891 21.281 1 94.81 13 ALA B C 1
ATOM 1866 O O . ALA B 1 13 ? 1.302 11.5 21.578 1 94.81 13 ALA B O 1
ATOM 1867 N N . THR B 1 14 ? 2.834 13.102 21.344 1 94.62 14 THR B N 1
ATOM 1868 C CA . THR B 1 14 ? 1.917 14.133 21.812 1 94.62 14 THR B CA 1
ATOM 1869 C C . THR B 1 14 ? 0.811 14.383 20.797 1 94.62 14 THR B C 1
ATOM 1871 O O . THR B 1 14 ? -0.351 14.57 21.156 1 94.62 14 THR B O 1
ATOM 1874 N N . ALA B 1 15 ? 1.146 14.359 19.531 1 94 15 ALA B N 1
ATOM 1875 C CA . ALA B 1 15 ? 0.199 14.648 18.453 1 94 15 ALA B CA 1
ATOM 1876 C C . ALA B 1 15 ? -0.906 13.602 18.391 1 94 15 ALA B C 1
ATOM 1878 O O . ALA B 1 15 ? -2.035 13.898 18 1 94 15 ALA B O 1
ATOM 1879 N N . VAL B 1 16 ? -0.576 12.383 18.812 1 93.81 16 VAL B N 1
ATOM 1880 C CA . VAL B 1 16 ? -1.552 11.305 18.656 1 93.81 16 VAL B CA 1
ATOM 1881 C C . VAL B 1 16 ? -2.176 10.961 20 1 93.81 16 VAL B C 1
ATOM 1883 O O . VAL B 1 16 ? -2.887 9.961 20.125 1 93.81 16 VAL B O 1
ATOM 1886 N N . ARG B 1 17 ? -1.888 11.688 21 1 90.62 17 ARG B N 1
ATOM 1887 C CA . ARG B 1 17 ? -2.33 11.398 22.359 1 90.62 17 ARG B CA 1
ATOM 1888 C C . ARG B 1 17 ? -3.85 11.289 22.438 1 90.62 17 ARG B C 1
ATOM 1890 O O . ARG B 1 17 ? -4.383 10.43 23.141 1 90.62 17 ARG B O 1
ATOM 1897 N N . TRP B 1 18 ? -4.473 12.164 21.781 1 91.31 18 TRP B N 1
ATOM 1898 C CA . TRP B 1 18 ? -5.926 12.109 21.703 1 91.31 18 TRP B CA 1
ATOM 1899 C C . TRP B 1 18 ? -6.363 11.453 20.391 1 91.31 18 TRP B C 1
ATOM 1901 O O . TRP B 1 18 ? -5.871 11.805 19.312 1 91.31 18 TRP B O 1
ATOM 1911 N N . THR B 1 19 ? -7.223 10.5 20.453 1 91.94 19 THR B N 1
ATOM 1912 C CA . THR B 1 19 ? -7.754 9.789 19.297 1 91.94 19 THR B CA 1
ATOM 1913 C C . THR B 1 19 ? -9.281 9.742 19.344 1 91.94 19 THR B C 1
ATOM 1915 O O . THR B 1 19 ? -9.859 9.336 20.359 1 91.94 19 THR B O 1
ATOM 1918 N N . PRO B 1 20 ? -9.914 10.141 18.312 1 92.31 20 PRO B N 1
ATOM 1919 C CA . PRO B 1 20 ? -11.375 10.055 18.297 1 92.31 20 PRO B CA 1
ATOM 1920 C C . PRO B 1 20 ? -11.883 8.625 18.469 1 92.31 20 PRO B C 1
ATOM 1922 O O . PRO B 1 20 ? -11.273 7.684 17.953 1 92.31 20 PRO B O 1
ATOM 1925 N N . GLN B 1 21 ? -12.977 8.531 19.203 1 91.94 21 GLN B N 1
ATOM 1926 C CA . GLN B 1 21 ? -13.695 7.258 19.219 1 91.94 21 GLN B CA 1
ATOM 1927 C C . GLN B 1 21 ? -14.633 7.133 18.031 1 91.94 21 GLN B C 1
ATOM 1929 O O . GLN B 1 21 ? -15.477 8 17.797 1 91.94 21 GLN B O 1
ATOM 1934 N N . VAL B 1 22 ? -14.469 6.055 17.344 1 93.44 22 VAL B N 1
ATOM 1935 C CA . VAL B 1 22 ? -15.25 5.895 16.125 1 93.44 22 VAL B CA 1
ATOM 1936 C C . VAL B 1 22 ? -16.312 4.809 16.328 1 93.44 22 VAL B C 1
ATOM 1938 O O . VAL B 1 22 ? -16.031 3.754 16.906 1 93.44 22 VAL B O 1
ATOM 1941 N N . SER B 1 23 ? -17.516 5.051 15.93 1 93.25 23 SER B N 1
ATOM 1942 C CA . SER B 1 23 ? -18.562 4.047 15.844 1 93.25 23 SER B CA 1
ATOM 1943 C C . SER B 1 23 ? -18.891 3.709 14.398 1 93.25 23 SER B C 1
ATOM 1945 O O . SER B 1 23 ? -18.828 4.57 13.523 1 93.25 23 SER B O 1
ATOM 1947 N N . PHE B 1 24 ? -19.234 2.467 14.18 1 91.75 24 PHE B N 1
ATOM 1948 C CA . PHE B 1 24 ? -19.547 2.01 12.828 1 91.75 24 PHE B CA 1
ATOM 1949 C C . PHE B 1 24 ? -20.969 1.504 12.742 1 91.75 24 PHE B C 1
ATOM 1951 O O . PHE B 1 24 ? -21.469 0.85 13.664 1 91.75 24 PHE B O 1
ATOM 1958 N N . ALA B 1 25 ? -21.625 1.797 11.641 1 92.75 25 ALA B N 1
ATOM 1959 C CA . ALA B 1 25 ? -22.969 1.293 11.312 1 92.75 25 ALA B CA 1
ATOM 1960 C C . ALA B 1 25 ? -23.094 1.017 9.82 1 92.75 25 ALA B C 1
ATOM 1962 O O . ALA B 1 25 ? -22.375 1.613 9.008 1 92.75 25 ALA B O 1
ATOM 1963 N N . PRO B 1 26 ? -23.938 0.033 9.492 1 90.94 26 PRO B N 1
ATOM 1964 C CA . PRO B 1 26 ? -24.141 -0.197 8.055 1 90.94 26 PRO B CA 1
ATOM 1965 C C . PRO B 1 26 ? -24.516 1.073 7.301 1 90.94 26 PRO B C 1
ATOM 1967 O O . PRO B 1 26 ? -25.281 1.898 7.824 1 90.94 26 PRO B O 1
ATOM 1970 N N . LEU B 1 27 ? -23.922 1.212 6.168 1 91.94 27 LEU B N 1
ATOM 1971 C CA . LEU B 1 27 ? -24.188 2.383 5.336 1 91.94 27 LEU B CA 1
ATOM 1972 C C . LEU B 1 27 ? -25.406 2.154 4.449 1 91.94 27 LEU B C 1
ATOM 1974 O O . LEU B 1 27 ? -25.406 1.242 3.619 1 91.94 27 LEU B O 1
ATOM 1978 N N . SER B 1 28 ? -26.438 2.967 4.547 1 85.94 28 SER B N 1
ATOM 1979 C CA . SER B 1 28 ? -27.688 2.775 3.824 1 85.94 28 SER B CA 1
ATOM 1980 C C . SER B 1 28 ? -27.688 3.547 2.51 1 85.94 28 SER B C 1
ATOM 1982 O O . SER B 1 28 ? -28.25 3.086 1.513 1 85.94 28 SER B O 1
ATOM 1984 N N . GLN B 1 29 ? -27.094 4.719 2.488 1 89.81 29 GLN B N 1
ATOM 1985 C CA . GLN B 1 29 ? -27.078 5.574 1.309 1 89.81 29 GLN B CA 1
ATOM 1986 C C . GLN B 1 29 ? -25.656 6.043 0.993 1 89.81 29 GLN B C 1
ATOM 1988 O O . GLN B 1 29 ? -25.281 7.176 1.305 1 89.81 29 GLN B O 1
ATOM 1993 N N . PRO B 1 30 ? -24.938 5.191 0.288 1 91.81 30 PRO B N 1
ATOM 1994 C CA . PRO B 1 30 ? -23.562 5.586 -0.027 1 91.81 30 PRO B CA 1
ATOM 1995 C C . PRO B 1 30 ? -23.5 6.777 -0.979 1 91.81 30 PRO B C 1
ATOM 1997 O O . PRO B 1 30 ? -24.328 6.906 -1.879 1 91.81 30 PRO B O 1
ATOM 2000 N N . ARG B 1 31 ? -22.5 7.68 -0.771 1 92.75 31 ARG B N 1
ATOM 2001 C CA . ARG B 1 31 ? -22.312 8.859 -1.604 1 92.75 31 ARG B CA 1
ATOM 2002 C C . ARG B 1 31 ? -20.938 8.828 -2.285 1 92.75 31 ARG B C 1
ATOM 2004 O O . ARG B 1 31 ? -20.766 9.398 -3.367 1 92.75 31 ARG B O 1
ATOM 2011 N N . TRP B 1 32 ? -20 8.203 -1.627 1 93.25 32 TRP B N 1
ATOM 2012 C CA . TRP B 1 32 ? -18.625 8.281 -2.119 1 93.25 32 TRP B CA 1
ATOM 2013 C C . TRP B 1 32 ? -18.125 6.914 -2.561 1 93.25 32 TRP B C 1
ATOM 2015 O O . TRP B 1 32 ? -17.344 6.809 -3.508 1 93.25 32 TRP B O 1
ATOM 2025 N N . LEU B 1 33 ? -18.594 5.855 -1.848 1 94.06 33 LEU B N 1
ATOM 2026 C CA . LEU B 1 33 ? -18.156 4.5 -2.158 1 94.06 33 LEU B CA 1
ATOM 2027 C C . LEU B 1 33 ? -19.312 3.67 -2.703 1 94.06 33 LEU B C 1
ATOM 2029 O O . LEU B 1 33 ? -20.469 3.889 -2.33 1 94.06 33 LEU B O 1
ATOM 2033 N N . GLY B 1 34 ? -18.969 2.775 -3.586 1 93.06 34 GLY B N 1
ATOM 2034 C CA . GLY B 1 34 ? -19.906 1.802 -4.105 1 93.06 34 GLY B CA 1
ATOM 2035 C C . GLY B 1 34 ? -19.344 0.399 -4.188 1 93.06 34 GLY B C 1
ATOM 2036 O O . GLY B 1 34 ? -18.125 0.218 -4.168 1 93.06 34 GLY B O 1
ATOM 2037 N N . LEU B 1 35 ? -20.281 -0.575 -4.191 1 94.12 35 LEU B N 1
ATOM 2038 C CA . LEU B 1 35 ? -19.891 -1.962 -4.414 1 94.12 35 LEU B CA 1
ATOM 2039 C C . LEU B 1 35 ? -20.328 -2.436 -5.797 1 94.12 35 LEU B C 1
ATOM 2041 O O . LEU B 1 35 ? -21.453 -2.143 -6.227 1 94.12 35 LEU B O 1
ATOM 2045 N N . ALA B 1 36 ? -19.453 -3.08 -6.453 1 93.94 36 ALA B N 1
ATOM 2046 C CA . ALA B 1 36 ? -19.734 -3.619 -7.781 1 93.94 36 ALA B CA 1
ATOM 2047 C C . ALA B 1 36 ? -19.344 -5.094 -7.867 1 93.94 36 ALA B C 1
ATOM 2049 O O . ALA B 1 36 ? -18.547 -5.574 -7.066 1 93.94 36 ALA B O 1
ATOM 2050 N N . GLU B 1 37 ? -20 -5.805 -8.789 1 95.19 37 GLU B N 1
ATOM 2051 C CA . GLU B 1 37 ? -19.609 -7.16 -9.156 1 95.19 37 GLU B CA 1
ATOM 2052 C C . GLU B 1 37 ? -18.781 -7.16 -10.445 1 95.19 37 GLU B C 1
ATOM 2054 O O . GLU B 1 37 ? -19.219 -6.633 -11.469 1 95.19 37 GLU B O 1
ATOM 2059 N N . ALA B 1 38 ? -17.609 -7.602 -10.352 1 94.38 38 ALA B N 1
ATOM 2060 C CA . ALA B 1 38 ? -16.797 -7.883 -11.539 1 94.38 38 ALA B CA 1
ATOM 2061 C C . ALA B 1 38 ? -17.078 -9.281 -12.078 1 94.38 38 ALA B C 1
ATOM 2063 O O . ALA B 1 38 ? -17.031 -10.266 -11.336 1 94.38 38 ALA B O 1
ATOM 2064 N N . SER B 1 39 ? -17.391 -9.375 -13.328 1 95.94 39 SER B N 1
ATOM 2065 C CA . SER B 1 39 ? -17.641 -10.648 -13.992 1 95.94 39 SER B CA 1
ATOM 2066 C C . SER B 1 39 ? -16.672 -10.867 -15.156 1 95.94 39 SER B C 1
ATOM 2068 O O . SER B 1 39 ? -16.406 -9.945 -15.93 1 95.94 39 SER B O 1
ATOM 2070 N N . PHE B 1 40 ? -16.109 -12.055 -15.227 1 95.19 40 PHE B N 1
ATOM 2071 C CA . PHE B 1 40 ? -15.148 -12.375 -16.281 1 95.19 40 PHE B CA 1
ATOM 2072 C C . PHE B 1 40 ? -15.039 -13.883 -16.469 1 95.19 40 PHE B C 1
ATOM 2074 O O . PHE B 1 40 ? -15.477 -14.656 -15.617 1 95.19 40 PHE B O 1
ATOM 2081 N N . ASP B 1 41 ? -14.492 -14.281 -17.594 1 94.75 41 ASP B N 1
ATOM 2082 C CA . ASP B 1 41 ? -14.188 -15.688 -17.844 1 94.75 41 ASP B CA 1
ATOM 2083 C C . ASP B 1 41 ? -12.695 -15.969 -17.672 1 94.75 41 ASP B C 1
ATOM 2085 O O . ASP B 1 41 ? -11.852 -15.188 -18.141 1 94.75 41 ASP B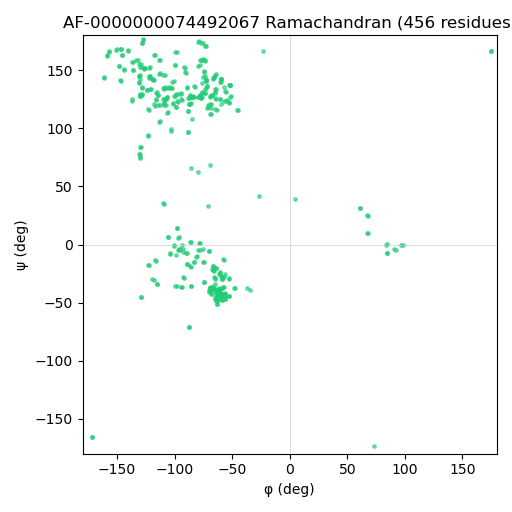 O 1
ATOM 2089 N N . ASP B 1 42 ? -12.445 -17.062 -16.969 1 90.69 42 ASP B N 1
ATOM 2090 C CA . ASP B 1 42 ? -11.039 -17.453 -16.906 1 90.69 42 ASP B CA 1
ATOM 2091 C C . ASP B 1 42 ? -10.609 -18.172 -18.172 1 90.69 42 ASP B C 1
ATOM 2093 O O . ASP B 1 42 ? -11.406 -18.344 -19.094 1 90.69 42 ASP B O 1
ATOM 2097 N N . PRO B 1 43 ? -9.297 -18.516 -18.344 1 86.19 43 PRO B N 1
ATOM 2098 C CA . PRO B 1 43 ? -8.812 -19.094 -19.594 1 86.19 43 PRO B CA 1
ATOM 2099 C C . PRO B 1 43 ? -9.5 -20.422 -19.938 1 86.19 43 PRO B C 1
ATOM 2101 O O . PRO B 1 43 ? -9.539 -20.812 -21.094 1 86.19 43 PRO B O 1
ATOM 2104 N N . SER B 1 44 ? -9.992 -21.062 -18.984 1 87.88 44 SER B N 1
ATOM 2105 C CA . SER B 1 44 ? -10.68 -22.328 -19.219 1 87.88 44 SER B CA 1
ATOM 2106 C C . SER B 1 44 ? -12.117 -22.109 -19.672 1 87.88 44 SER B C 1
ATOM 2108 O O . SER B 1 44 ? -12.82 -23.047 -20.031 1 87.88 44 SER B O 1
ATOM 2110 N N . GLY B 1 45 ? -12.586 -20.922 -19.578 1 90 45 GLY B N 1
ATOM 2111 C CA . GLY B 1 45 ? -13.953 -20.609 -19.969 1 90 45 GLY B CA 1
ATOM 2112 C C . GLY B 1 45 ? -14.906 -20.562 -18.797 1 90 45 GLY B C 1
ATOM 2113 O O . GLY B 1 45 ? -16.094 -20.297 -18.969 1 90 45 GLY B O 1
ATOM 2114 N N . GLN B 1 46 ? -14.414 -20.797 -17.656 1 92.12 46 GLN B N 1
ATOM 2115 C CA . GLN B 1 46 ? -15.242 -20.734 -16.453 1 92.12 46 GLN B CA 1
ATOM 2116 C C . GLN B 1 46 ? -15.562 -19.281 -16.094 1 92.12 46 GLN B C 1
ATOM 2118 O O . GLN B 1 46 ? -14.664 -18.438 -16 1 92.12 46 GLN B O 1
ATOM 2123 N N . SER B 1 47 ? -16.906 -19.031 -15.859 1 94.75 47 SER B N 1
ATOM 2124 C CA . SER B 1 47 ? -17.328 -17.719 -15.438 1 94.75 47 SER B CA 1
ATOM 2125 C C . SER B 1 47 ? -17.016 -17.484 -13.961 1 94.75 47 SER B C 1
ATOM 2127 O O . SER B 1 47 ? -17.297 -18.344 -13.117 1 94.75 47 SER B O 1
ATOM 2129 N N . ARG B 1 48 ? -16.406 -16.344 -13.758 1 94.94 48 ARG B N 1
ATOM 2130 C CA . ARG B 1 48 ? -16.016 -16.016 -12.398 1 94.94 48 ARG B CA 1
ATOM 2131 C C . ARG B 1 48 ? -16.547 -14.641 -12 1 94.94 48 ARG B C 1
ATOM 2133 O O . ARG B 1 48 ? -16.812 -13.797 -12.859 1 94.94 48 ARG B O 1
ATOM 2140 N N . LYS B 1 49 ? -16.781 -14.492 -10.68 1 94.62 49 LYS B N 1
ATOM 2141 C CA . LYS B 1 49 ? -17.25 -13.234 -10.102 1 94.62 49 LYS B CA 1
ATOM 2142 C C . LYS B 1 49 ? -16.344 -12.781 -8.953 1 94.62 49 LYS B C 1
ATOM 2144 O O . LYS B 1 49 ? -15.648 -13.602 -8.352 1 94.62 49 LYS B O 1
ATOM 2149 N N . TRP B 1 50 ? -16.328 -11.484 -8.797 1 95.25 50 TRP B N 1
ATOM 2150 C CA . TRP B 1 50 ? -15.555 -10.859 -7.723 1 95.25 50 TRP B CA 1
ATOM 2151 C C . TRP B 1 50 ? -16.25 -9.594 -7.227 1 95.25 50 TRP B C 1
ATOM 2153 O O . TRP B 1 50 ? -16.875 -8.875 -8.008 1 95.25 50 TRP B O 1
ATOM 2163 N N . GLU B 1 51 ? -16.234 -9.336 -5.922 1 96.12 51 GLU B N 1
ATOM 2164 C CA . GLU B 1 51 ? -16.781 -8.094 -5.379 1 96.12 51 GLU B CA 1
ATOM 2165 C C . GLU B 1 51 ? -15.711 -7.004 -5.328 1 96.12 51 GLU B C 1
ATOM 2167 O O . GLU B 1 51 ? -14.562 -7.262 -4.961 1 96.12 51 GLU B O 1
ATOM 2172 N N . VAL B 1 52 ? -16.094 -5.809 -5.773 1 95.25 52 VAL B N 1
ATOM 2173 C CA . VAL B 1 52 ? -15.18 -4.676 -5.891 1 95.25 52 VAL B CA 1
ATOM 2174 C C . VAL B 1 52 ? -15.773 -3.459 -5.18 1 95.25 52 VAL B C 1
ATOM 2176 O O . VAL B 1 52 ? -16.969 -3.205 -5.266 1 95.25 52 VAL B O 1
ATOM 2179 N N . CYS B 1 53 ? -14.938 -2.797 -4.426 1 95.06 53 CYS B N 1
ATOM 2180 C CA . CYS B 1 53 ? -15.289 -1.475 -3.924 1 95.06 53 CYS B CA 1
ATOM 2181 C C . CYS B 1 53 ? -14.742 -0.381 -4.836 1 95.06 53 CYS B C 1
ATOM 2183 O O . CYS B 1 53 ? -13.562 -0.39 -5.184 1 95.06 53 CYS B O 1
ATOM 2185 N N . GLU B 1 54 ? -15.562 0.512 -5.215 1 90.62 54 GLU B N 1
ATOM 2186 C CA . GLU B 1 54 ? -15.156 1.586 -6.117 1 90.62 54 GLU B CA 1
ATOM 2187 C C . GLU B 1 54 ? -15.555 2.951 -5.566 1 90.62 54 GLU B C 1
ATOM 2189 O O . GLU B 1 54 ? -16.484 3.051 -4.754 1 90.62 54 GLU B O 1
ATOM 2194 N N . ARG B 1 55 ? -14.805 3.957 -5.957 1 88.44 55 ARG B N 1
ATOM 2195 C CA . ARG B 1 55 ? -15.25 5.328 -5.742 1 88.44 55 ARG B CA 1
ATOM 2196 C C . ARG B 1 55 ? -16.312 5.723 -6.766 1 88.44 55 ARG B C 1
ATOM 2198 O O . ARG B 1 55 ? -16.078 5.645 -7.973 1 88.44 55 ARG B O 1
ATOM 2205 N N . ILE B 1 56 ? -17.438 6.207 -6.348 1 83.56 56 ILE B N 1
ATOM 2206 C CA . ILE B 1 56 ? -18.609 6.438 -7.184 1 83.56 56 ILE B CA 1
ATOM 2207 C C . ILE B 1 56 ? -18.297 7.516 -8.219 1 83.56 56 ILE B C 1
ATOM 2209 O O . ILE B 1 56 ? -18.703 7.414 -9.375 1 83.56 56 ILE B O 1
ATOM 2213 N N . HIS B 1 57 ? -17.438 8.453 -7.949 1 77.62 57 HIS B N 1
ATOM 2214 C CA . HIS B 1 57 ? -17.281 9.602 -8.836 1 77.62 57 HIS B CA 1
ATOM 2215 C C . HIS B 1 57 ? -16.078 9.422 -9.766 1 77.62 57 HIS B C 1
ATOM 2217 O O . HIS B 1 57 ? -15.797 10.281 -10.602 1 77.62 57 HIS B O 1
ATOM 2223 N N . LYS B 1 58 ? -15.195 8.422 -9.633 1 74.44 58 LYS B N 1
ATOM 2224 C CA . LYS B 1 58 ? -13.984 8.242 -10.43 1 74.44 58 LYS B CA 1
ATOM 2225 C C . LYS B 1 58 ? -14.312 7.723 -11.828 1 74.44 58 LYS B C 1
ATOM 2227 O O . LYS B 1 58 ? -13.562 7.941 -12.773 1 74.44 58 LYS B O 1
ATOM 2232 N N . GLY B 1 59 ? -15.547 7.414 -12.211 1 64.56 59 GLY B N 1
ATOM 2233 C CA . GLY B 1 59 ? -15.812 6.816 -13.508 1 64.56 59 GLY B CA 1
ATOM 2234 C C . GLY B 1 59 ? -15.391 5.363 -13.594 1 64.56 59 GLY B C 1
ATOM 2235 O O . GLY B 1 59 ? -14.836 4.812 -12.641 1 64.56 59 GLY B O 1
ATOM 2236 N N . PRO B 1 60 ? -15.508 4.859 -14.828 1 62.75 60 PRO B N 1
ATOM 2237 C CA . PRO B 1 60 ? -15.25 3.424 -14.984 1 62.75 60 PRO B CA 1
ATOM 2238 C C . PRO B 1 60 ? -13.758 3.086 -14.953 1 62.75 60 PRO B C 1
ATOM 2240 O O . PRO B 1 60 ? -12.938 3.859 -15.453 1 62.75 60 PRO B O 1
ATOM 2243 N N . ILE B 1 61 ? -13.461 1.987 -14.258 1 63.91 61 ILE B N 1
ATOM 2244 C CA . ILE B 1 61 ? -12.102 1.453 -14.273 1 63.91 61 ILE B CA 1
ATOM 2245 C C . ILE B 1 61 ? -11.805 0.831 -15.633 1 63.91 61 ILE B C 1
ATOM 2247 O O . ILE B 1 61 ? -12.609 0.044 -16.156 1 63.91 61 ILE B O 1
ATOM 2251 N N . THR B 1 62 ? -10.836 1.345 -16.359 1 62.34 62 THR B N 1
ATOM 2252 C CA . THR B 1 62 ? -10.539 0.82 -17.688 1 62.34 62 THR B CA 1
ATOM 2253 C C . THR B 1 62 ? -9.461 -0.258 -17.609 1 62.34 62 THR B C 1
ATOM 2255 O O . THR B 1 62 ? -9.211 -0.966 -18.578 1 62.34 62 THR B O 1
ATOM 2258 N N . GLY B 1 63 ? -8.938 -0.417 -16.453 1 59.91 63 GLY B N 1
ATOM 2259 C CA . GLY B 1 63 ? -7.91 -1.432 -16.297 1 59.91 63 GLY B CA 1
ATOM 2260 C C . GLY B 1 63 ? -6.625 -1.096 -17.031 1 59.91 63 GLY B C 1
ATOM 2261 O O . GLY B 1 63 ? -5.77 -1.964 -17.234 1 59.91 63 GLY B O 1
ATOM 2262 N N . LYS B 1 64 ? -6.555 0.102 -17.516 1 61.62 64 LYS B N 1
ATOM 2263 C CA . LYS B 1 64 ? -5.375 0.456 -18.297 1 61.62 64 LYS B CA 1
ATOM 2264 C C . LYS B 1 64 ? -4.289 1.063 -17.422 1 61.62 64 LYS B C 1
ATOM 2266 O O . LYS B 1 64 ? -4.586 1.63 -16.359 1 61.62 64 LYS B O 1
ATOM 2271 N N . ALA B 1 65 ? -2.994 0.881 -17.906 1 55.53 65 ALA B N 1
ATOM 2272 C CA . ALA B 1 65 ? -1.803 1.362 -17.219 1 55.53 65 ALA B CA 1
ATOM 2273 C C . ALA B 1 65 ? -1.863 2.873 -17.016 1 55.53 65 ALA B C 1
ATOM 2275 O O . ALA B 1 65 ? -1.203 3.406 -16.109 1 55.53 65 ALA B O 1
ATOM 2276 N N . LYS B 1 66 ? -2.768 3.488 -17.656 1 62.03 66 LYS B N 1
ATOM 2277 C CA . LYS B 1 66 ? -2.777 4.945 -17.578 1 62.03 66 LYS B CA 1
ATOM 2278 C C . LYS B 1 66 ? -3.764 5.434 -16.516 1 62.03 66 LYS B C 1
ATOM 2280 O O . LYS B 1 66 ? -3.762 6.613 -16.156 1 62.03 66 LYS B O 1
ATOM 2285 N N . ASP B 1 67 ? -4.484 4.453 -15.945 1 74.88 67 ASP B N 1
ATOM 2286 C CA . ASP B 1 67 ? -5.449 4.863 -14.93 1 74.88 67 ASP B CA 1
ATOM 2287 C C . ASP B 1 67 ? -4.746 5.367 -13.672 1 74.88 67 ASP B C 1
ATOM 2289 O O . ASP B 1 67 ? -3.812 4.73 -13.18 1 74.88 67 ASP B O 1
ATOM 2293 N N . VAL B 1 68 ? -5.02 6.594 -13.32 1 82.38 68 VAL B N 1
ATOM 2294 C CA . VAL B 1 68 ? -4.453 7.164 -12.102 1 82.38 68 VAL B CA 1
ATOM 2295 C C . VAL B 1 68 ? -5.527 7.941 -11.352 1 82.38 68 VAL B C 1
ATOM 2297 O O . VAL B 1 68 ? -6.199 8.797 -11.922 1 82.38 68 VAL B O 1
ATOM 2300 N N . ASP B 1 69 ? -5.641 7.52 -10.125 1 89.5 69 ASP B N 1
ATOM 2301 C CA . ASP B 1 69 ? -6.621 8.188 -9.266 1 89.5 69 ASP B CA 1
ATOM 2302 C C . ASP B 1 69 ? -5.949 9.211 -8.359 1 89.5 69 ASP B C 1
ATOM 2304 O O . ASP B 1 69 ? -6.523 10.258 -8.062 1 89.5 69 ASP B O 1
ATOM 2308 N N . ALA B 1 70 ? -4.781 8.859 -7.957 1 94.75 70 ALA B N 1
ATOM 2309 C CA . ALA B 1 70 ? -4.129 9.633 -6.902 1 94.75 70 ALA B CA 1
ATOM 2310 C C . ALA B 1 70 ? -2.617 9.664 -7.102 1 94.75 70 ALA B C 1
ATOM 2312 O O . ALA B 1 70 ? -2.086 9 -7.992 1 94.75 70 ALA B O 1
ATOM 2313 N N . VAL B 1 71 ? -1.983 10.523 -6.348 1 97.69 71 VAL B N 1
ATOM 2314 C CA . VAL B 1 71 ? -0.526 10.531 -6.273 1 97.69 71 VAL B CA 1
ATOM 2315 C C . VAL B 1 71 ? -0.08 10.312 -4.828 1 97.69 71 VAL B C 1
ATOM 2317 O O . VAL B 1 71 ? -0.788 10.688 -3.891 1 97.69 71 VAL B O 1
ATOM 2320 N N . ASP B 1 72 ? 0.977 9.641 -4.629 1 98.56 72 ASP B N 1
ATOM 2321 C CA . ASP B 1 72 ? 1.761 9.586 -3.4 1 98.56 72 ASP B CA 1
ATOM 2322 C C . ASP B 1 72 ? 3.105 10.289 -3.574 1 98.56 72 ASP B C 1
ATOM 2324 O O . ASP B 1 72 ? 3.877 9.945 -4.477 1 98.56 72 ASP B O 1
ATOM 2328 N N . VAL B 1 73 ? 3.42 11.211 -2.768 1 98.75 73 VAL B N 1
ATOM 2329 C CA . VAL B 1 73 ? 4.578 12.07 -2.986 1 98.75 73 VAL B CA 1
ATOM 2330 C C . VAL B 1 73 ? 5.699 11.688 -2.025 1 98.75 73 VAL B C 1
ATOM 2332 O O . VAL B 1 73 ? 5.547 11.797 -0.807 1 98.75 73 VAL B O 1
ATOM 2335 N N . VAL B 1 74 ? 6.789 11.188 -2.518 1 98.5 74 VAL B N 1
ATOM 2336 C CA . VAL B 1 74 ? 8.016 11.023 -1.744 1 98.5 74 VAL B CA 1
ATOM 2337 C C . VAL B 1 74 ? 8.859 12.289 -1.833 1 98.5 74 VAL B C 1
ATOM 2339 O O . VAL B 1 74 ? 9.602 12.484 -2.801 1 98.5 74 VAL B O 1
ATOM 2342 N N . ALA B 1 75 ? 8.719 13.102 -0.84 1 97.44 75 ALA B N 1
ATOM 2343 C CA . ALA B 1 75 ? 9.398 14.398 -0.798 1 97.44 75 ALA B CA 1
ATOM 2344 C C . ALA B 1 75 ? 10.555 14.383 0.199 1 97.44 75 ALA B C 1
ATOM 2346 O O . ALA B 1 75 ? 10.367 14.023 1.365 1 97.44 75 ALA B O 1
ATOM 2347 N N . THR B 1 76 ? 11.719 14.766 -0.28 1 94.38 76 THR B N 1
ATOM 2348 C CA . THR B 1 76 ? 12.875 14.789 0.603 1 94.38 76 THR B CA 1
ATOM 2349 C C . THR B 1 76 ? 13.492 16.188 0.652 1 94.38 76 THR B C 1
ATOM 2351 O O . THR B 1 76 ? 13.453 16.922 -0.334 1 94.38 76 THR B O 1
ATOM 2354 N N . ILE B 1 77 ? 13.961 16.484 1.795 1 87.5 77 ILE B N 1
ATOM 2355 C CA . ILE B 1 77 ? 14.742 17.703 2.049 1 87.5 77 ILE B CA 1
ATOM 2356 C C . ILE B 1 77 ? 16.203 17.328 2.289 1 87.5 77 ILE B C 1
ATOM 2358 O O . ILE B 1 77 ? 16.516 16.578 3.219 1 87.5 77 ILE B O 1
ATOM 2362 N N . ARG B 1 78 ? 17.047 17.828 1.469 1 79.5 78 ARG B N 1
ATOM 2363 C CA . ARG B 1 78 ? 18.469 17.578 1.644 1 79.5 78 ARG B CA 1
ATOM 2364 C C . ARG B 1 78 ? 19.031 18.375 2.814 1 79.5 78 ARG B C 1
ATOM 2366 O O . ARG B 1 78 ? 18.609 19.516 3.051 1 79.5 78 ARG B O 1
ATOM 2373 N N . ALA B 1 79 ? 20 17.656 3.449 1 73.69 79 ALA B N 1
ATOM 2374 C CA . ALA B 1 79 ? 20.656 18.328 4.57 1 73.69 79 ALA B CA 1
ATOM 2375 C C . ALA B 1 79 ? 21.328 19.625 4.121 1 73.69 79 ALA B C 1
ATOM 2377 O O . ALA B 1 79 ? 21.906 19.688 3.035 1 73.69 79 ALA B O 1
ATOM 2378 N N . SER B 1 80 ? 20.875 20.672 4.754 1 61.47 80 SER B N 1
ATOM 2379 C CA . SER B 1 80 ? 21.516 21.953 4.445 1 61.47 80 SER B CA 1
ATOM 2380 C C . SER B 1 80 ? 22.938 22 5.012 1 61.47 80 SER B C 1
ATOM 2382 O O . SER B 1 80 ? 23.188 21.531 6.121 1 61.47 80 SER B O 1
ATOM 2384 N N . ALA B 1 81 ? 23.969 22.172 4.109 1 55.88 81 ALA B N 1
ATOM 2385 C CA . ALA B 1 81 ? 25.328 22.422 4.57 1 55.88 81 ALA B CA 1
ATOM 2386 C C . ALA B 1 81 ? 25.375 23.656 5.465 1 55.88 81 ALA B C 1
ATOM 2388 O O . ALA B 1 81 ? 26.344 23.875 6.191 1 55.88 81 ALA B O 1
ATOM 2389 N N . SER B 1 82 ? 24.453 24.531 5.211 1 52.69 82 SER B N 1
ATOM 2390 C CA . SER B 1 82 ? 24.672 25.797 5.906 1 52.69 82 SER B CA 1
ATOM 2391 C C . SER B 1 82 ? 24.094 25.766 7.316 1 52.69 82 SER B C 1
ATOM 2393 O O . SER B 1 82 ? 23.141 25.016 7.586 1 52.69 82 SER B O 1
ATOM 2395 N N . GLN B 1 83 ? 24.812 26.062 8.305 1 48.31 83 GLN B N 1
ATOM 2396 C CA . GLN B 1 83 ? 24.516 26.234 9.727 1 48.31 83 GLN B CA 1
ATOM 2397 C C . GLN B 1 83 ? 23.125 26.844 9.93 1 48.31 83 GLN B C 1
ATOM 2399 O O . GLN B 1 83 ? 22.578 26.797 11.031 1 48.31 83 GLN B O 1
ATOM 2404 N N . GLN B 1 84 ? 22.719 27.75 9.156 1 45.53 84 GLN B N 1
ATOM 2405 C CA . GLN B 1 84 ? 21.5 28.5 9.406 1 45.53 84 GLN B CA 1
ATOM 2406 C C . GLN B 1 84 ? 20.266 27.719 8.984 1 45.53 84 GLN B C 1
ATOM 2408 O O . GLN B 1 84 ? 19.859 27.766 7.816 1 45.53 84 GLN B O 1
ATOM 2413 N N . THR B 1 85 ? 20.031 26.578 9.602 1 52.91 85 THR B N 1
ATOM 2414 C CA . THR B 1 85 ? 19 25.641 9.195 1 52.91 85 THR B CA 1
ATOM 2415 C C . THR B 1 85 ? 17.609 26.219 9.469 1 52.91 85 THR B C 1
ATOM 2417 O O . THR B 1 85 ? 17.312 26.625 10.602 1 52.91 85 THR B O 1
ATOM 2420 N N . ASN B 1 86 ? 17.078 27.281 8.789 1 50.91 86 ASN B N 1
ATOM 2421 C CA . ASN B 1 86 ? 15.719 27.812 8.93 1 50.91 86 ASN B CA 1
ATOM 2422 C C . ASN B 1 86 ? 14.742 26.734 9.406 1 50.91 86 ASN B C 1
ATOM 2424 O O . ASN B 1 86 ? 13.617 26.656 8.922 1 50.91 86 ASN B O 1
ATOM 2428 N N . GLY B 1 87 ? 15.195 25.922 10.367 1 58.5 87 GLY B N 1
ATOM 2429 C CA . GLY B 1 87 ? 14.289 24.938 10.93 1 58.5 87 GLY B CA 1
ATOM 2430 C C . GLY B 1 87 ? 14.328 23.609 10.203 1 58.5 87 GLY B C 1
ATOM 2431 O O . GLY B 1 87 ? 13.602 22.672 10.562 1 58.5 87 GLY B O 1
ATOM 2432 N N . PHE B 1 88 ? 15.156 23.656 9.117 1 62.09 88 PHE B N 1
ATOM 2433 C CA . PHE B 1 88 ? 15.258 22.375 8.414 1 62.09 88 PHE B CA 1
ATOM 2434 C C . PHE B 1 88 ? 16.219 21.438 9.141 1 62.09 88 PHE B C 1
ATOM 2436 O O . PHE B 1 88 ? 17.141 21.891 9.82 1 62.09 88 PHE B O 1
ATOM 2443 N N . PRO B 1 89 ? 15.914 20.141 8.898 1 64.56 89 PRO B N 1
ATOM 2444 C CA . PRO B 1 89 ? 16.75 19.125 9.562 1 64.56 89 PRO B CA 1
ATOM 2445 C C . PRO B 1 89 ? 18.188 19.141 9.07 1 64.56 89 PRO B C 1
ATOM 2447 O O . PRO B 1 89 ? 18.453 19.547 7.934 1 64.56 89 PRO B O 1
ATOM 2450 N N . THR B 1 90 ? 19.078 18.891 9.93 1 70.88 90 THR B N 1
ATOM 2451 C CA . THR B 1 90 ? 20.5 18.828 9.648 1 70.88 90 THR B CA 1
ATOM 2452 C C . THR B 1 90 ? 20.859 17.5 8.977 1 70.88 90 THR B C 1
ATOM 2454 O O . THR B 1 90 ? 22.016 17.25 8.641 1 70.88 90 THR B O 1
ATOM 2457 N N . GLU B 1 91 ? 19.875 16.719 8.773 1 81.31 91 GLU B N 1
ATOM 2458 C CA . GLU B 1 91 ? 20.062 15.461 8.062 1 81.31 91 GLU B CA 1
ATOM 2459 C C . GLU B 1 91 ? 19 15.281 6.973 1 81.31 91 GLU B C 1
ATOM 2461 O O . GLU B 1 91 ? 17.984 15.984 6.961 1 81.31 91 GLU B O 1
ATOM 2466 N N . ASP B 1 92 ? 19.359 14.453 6.055 1 87 92 ASP B N 1
ATOM 2467 C CA . ASP B 1 92 ? 18.375 14.133 5.027 1 87 92 ASP B CA 1
ATOM 2468 C C . ASP B 1 92 ? 17.047 13.711 5.652 1 87 92 ASP B C 1
ATOM 2470 O O . ASP B 1 92 ? 17.016 12.859 6.543 1 87 92 ASP B O 1
ATOM 2474 N N . THR B 1 93 ? 16.062 14.391 5.164 1 91.75 93 THR B N 1
ATOM 2475 C CA . THR B 1 93 ? 14.75 14.234 5.801 1 91.75 93 THR B CA 1
ATOM 2476 C C . THR B 1 93 ? 13.672 13.953 4.762 1 91.75 93 THR B C 1
ATOM 2478 O O . THR B 1 93 ? 13.734 14.461 3.641 1 91.75 93 THR B O 1
ATOM 2481 N N . ILE B 1 94 ? 12.75 13.109 5.125 1 95.94 94 ILE B N 1
ATOM 2482 C CA . ILE B 1 94 ? 11.578 12.844 4.297 1 95.94 94 ILE B CA 1
ATOM 2483 C C . ILE B 1 94 ? 10.359 13.539 4.895 1 95.94 94 ILE B C 1
ATOM 2485 O O . ILE B 1 94 ? 10.172 13.539 6.117 1 95.94 94 ILE B O 1
ATOM 2489 N N . LEU B 1 95 ? 9.547 14.195 4.082 1 95.31 95 LEU B N 1
ATOM 2490 C CA . LEU B 1 95 ? 8.32 14.859 4.508 1 95.31 95 LEU B CA 1
ATOM 2491 C C . LEU B 1 95 ? 7.137 13.898 4.461 1 95.31 95 LEU B C 1
ATOM 2493 O O . LEU B 1 95 ? 6.91 13.234 3.447 1 95.31 95 LEU B O 1
ATOM 2497 N N . LEU B 1 96 ? 6.48 13.805 5.551 1 97.88 96 LEU B N 1
ATOM 2498 C CA . LEU B 1 96 ? 5.312 12.945 5.719 1 97.88 96 LEU B CA 1
ATOM 2499 C C . LEU B 1 96 ? 4.133 13.734 6.277 1 97.88 96 LEU B C 1
ATOM 2501 O O . LEU B 1 96 ? 4.246 14.938 6.523 1 97.88 96 LEU B O 1
ATOM 2505 N N . VAL B 1 97 ? 3.014 13.078 6.387 1 97.38 97 VAL B N 1
ATOM 2506 C CA . VAL B 1 97 ? 1.855 13.656 7.059 1 97.38 97 VAL B CA 1
ATOM 2507 C C . VAL B 1 97 ? 1.289 12.664 8.07 1 97.38 97 VAL B C 1
ATOM 2509 O O . VAL B 1 97 ? 1.385 11.453 7.871 1 97.38 97 VAL B O 1
ATOM 2512 N N . LEU B 1 98 ? 0.822 13.172 9.125 1 97.06 98 LEU B N 1
ATOM 2513 C CA . LEU B 1 98 ? 0.07 12.461 10.148 1 97.06 98 LEU B CA 1
ATOM 2514 C C . LEU B 1 98 ? -1.399 12.867 10.133 1 97.06 98 LEU B C 1
ATOM 2516 O O . LEU B 1 98 ? -1.721 14.055 10.211 1 97.06 98 LEU B O 1
ATOM 2520 N N . GLN B 1 99 ? -2.279 11.977 9.961 1 96.06 99 GLN B N 1
ATOM 2521 C CA . GLN B 1 99 ? -3.699 12.312 9.938 1 96.06 99 GLN B CA 1
ATOM 2522 C C . GLN B 1 99 ? -4.543 11.172 10.492 1 96.06 99 GLN B C 1
ATOM 2524 O O . GLN B 1 99 ? -4.117 10.016 10.477 1 96.06 99 GLN B O 1
ATOM 2529 N N . PHE B 1 100 ? -5.695 11.57 11.016 1 95.5 100 PHE B N 1
ATOM 2530 C CA . PHE B 1 100 ? -6.641 10.578 11.516 1 95.5 100 PHE B CA 1
ATOM 2531 C C . PHE B 1 100 ? -7.395 9.922 10.359 1 95.5 100 PHE B C 1
ATOM 2533 O O . PHE B 1 100 ? -7.91 10.602 9.477 1 95.5 100 PHE B O 1
ATOM 2540 N N . ARG B 1 101 ? -7.422 8.602 10.32 1 95.12 101 ARG B N 1
ATOM 2541 C CA . ARG B 1 101 ? -8.133 7.812 9.32 1 95.12 101 ARG B CA 1
ATOM 2542 C C . ARG B 1 101 ? -9.289 7.043 9.945 1 95.12 101 ARG B C 1
ATOM 2544 O O . ARG B 1 101 ? -9.086 6.008 10.578 1 95.12 101 ARG B O 1
ATOM 2551 N N . PRO B 1 102 ? -10.469 7.465 9.727 1 93.75 102 PRO B N 1
ATOM 2552 C CA . PRO B 1 102 ? -11.625 6.852 10.383 1 93.75 102 PRO B CA 1
ATOM 2553 C C . PRO B 1 102 ? -11.766 5.367 10.07 1 93.75 102 PRO B C 1
ATOM 2555 O O . PRO B 1 102 ? -12.109 4.574 10.953 1 93.75 102 PRO B O 1
ATOM 2558 N N . PRO B 1 103 ? -11.484 4.918 8.859 1 93.44 103 PRO B N 1
ATOM 2559 C CA . PRO B 1 103 ? -11.672 3.492 8.578 1 93.44 103 PRO B CA 1
ATOM 2560 C C . PRO B 1 103 ? -10.836 2.602 9.5 1 93.44 103 PRO B C 1
ATOM 2562 O O . PRO B 1 103 ? -11.234 1.47 9.789 1 93.44 103 PRO B O 1
ATOM 2565 N N . THR B 1 104 ? -9.711 3.113 9.938 1 90.75 104 THR B N 1
ATOM 2566 C CA . THR B 1 104 ? -8.844 2.307 10.789 1 90.75 104 THR B CA 1
ATOM 2567 C C . THR B 1 104 ? -8.953 2.746 12.242 1 90.75 104 THR B C 1
ATOM 2569 O O . THR B 1 104 ? -8.312 2.17 13.125 1 90.75 104 THR B O 1
ATOM 2572 N N . GLY B 1 105 ? -9.625 3.811 12.477 1 89.88 105 GLY B N 1
ATOM 2573 C CA . GLY B 1 105 ? -9.844 4.312 13.828 1 89.88 105 GLY B CA 1
ATOM 2574 C C . GLY B 1 105 ? -8.57 4.809 14.484 1 89.88 105 GLY B C 1
ATOM 2575 O O . GLY B 1 105 ? -8.461 4.812 15.711 1 89.88 105 GLY B O 1
ATOM 2576 N N . GLY B 1 106 ? -7.625 5.188 13.734 1 91.69 106 GLY B N 1
ATOM 2577 C CA . GLY B 1 106 ? -6.348 5.594 14.305 1 91.69 106 GLY B CA 1
ATOM 2578 C C . GLY B 1 106 ? -5.629 6.637 13.469 1 91.69 106 GLY B C 1
ATOM 2579 O O . GLY B 1 106 ? -6.059 6.957 12.359 1 91.69 106 GLY B O 1
ATOM 2580 N N . TRP B 1 107 ? -4.609 7.164 14.141 1 95.31 107 TRP B N 1
ATOM 2581 C CA . TRP B 1 107 ? -3.699 8.047 13.43 1 95.31 107 TRP B CA 1
ATOM 2582 C C . TRP B 1 107 ? -2.807 7.258 12.477 1 95.31 107 TRP B C 1
ATOM 2584 O O . TRP B 1 107 ? -2.383 6.145 12.797 1 95.31 107 TRP B O 1
ATOM 2594 N N . THR B 1 108 ? -2.561 7.789 11.344 1 96.75 108 THR B N 1
ATOM 2595 C CA . THR B 1 108 ? -1.732 7.098 10.359 1 96.75 108 THR B CA 1
ATOM 2596 C C . THR B 1 108 ? -0.637 8.016 9.836 1 96.75 108 THR B C 1
ATOM 2598 O O . THR B 1 108 ? -0.899 9.18 9.5 1 96.75 108 THR B O 1
ATOM 2601 N N . LEU B 1 109 ? 0.575 7.574 9.836 1 98 109 LEU B N 1
ATOM 2602 C CA . LEU B 1 109 ? 1.691 8.234 9.172 1 98 109 LEU B CA 1
ATOM 2603 C C . LEU B 1 109 ? 1.782 7.809 7.711 1 98 109 LEU B C 1
ATOM 2605 O O . LEU B 1 109 ? 1.783 6.613 7.41 1 98 109 LEU B O 1
ATOM 2609 N N . GLU B 1 110 ? 1.828 8.781 6.805 1 98.44 110 GLU B N 1
ATOM 2610 C CA . GLU B 1 110 ? 1.718 8.516 5.375 1 98.44 110 GLU B CA 1
ATOM 2611 C C . GLU B 1 110 ? 2.572 9.484 4.562 1 98.44 110 GLU B C 1
ATOM 2613 O O . GLU B 1 110 ? 2.992 10.523 5.074 1 98.44 110 GLU B O 1
ATOM 2618 N N . PHE B 1 111 ? 2.814 9.086 3.277 1 98.69 111 PHE B N 1
ATOM 2619 C CA . PHE B 1 111 ? 3.27 10.086 2.322 1 98.69 111 PHE B CA 1
ATOM 2620 C C . PHE B 1 111 ? 2.193 11.141 2.092 1 98.69 111 PHE B C 1
ATOM 2622 O O . PHE B 1 111 ? 1 10.844 2.143 1 98.69 111 PHE B O 1
ATOM 2629 N N . PRO B 1 112 ? 2.627 12.43 1.852 1 97.75 112 PRO B N 1
ATOM 2630 C CA . PRO B 1 112 ? 1.619 13.312 1.255 1 97.75 112 PRO B CA 1
ATOM 2631 C C . PRO B 1 112 ? 0.974 12.711 0.009 1 97.75 112 PRO B C 1
ATOM 2633 O O . PRO B 1 112 ? 1.655 12.062 -0.792 1 97.75 112 PRO B O 1
ATOM 2636 N N . SER B 1 113 ? -0.294 12.852 -0.076 1 97.19 113 SER B N 1
ATOM 2637 C CA . SER B 1 113 ? -1.021 12.195 -1.157 1 97.19 113 SER B CA 1
ATOM 2638 C C . SER B 1 113 ? -2.348 12.898 -1.436 1 97.19 113 SER B C 1
ATOM 2640 O O . SER B 1 113 ? -2.797 13.727 -0.642 1 97.19 113 SER B O 1
ATOM 2642 N N . GLY B 1 114 ? -2.945 12.57 -2.57 1 94.38 114 GLY B N 1
ATOM 2643 C CA . GLY B 1 114 ? -4.262 13.094 -2.898 1 94.38 114 GLY B CA 1
ATOM 2644 C C . GLY B 1 114 ? -4.73 12.703 -4.285 1 94.38 114 GLY B C 1
ATOM 2645 O O . GLY B 1 114 ? -3.941 12.227 -5.105 1 94.38 114 GLY B O 1
ATOM 2646 N N . LEU B 1 115 ? -6.004 12.93 -4.465 1 92.25 115 LEU B N 1
ATOM 2647 C CA . LEU B 1 115 ? -6.613 12.625 -5.754 1 92.25 115 LEU B CA 1
ATOM 2648 C C . LEU B 1 115 ? -6.215 13.656 -6.801 1 92.25 115 LEU B C 1
ATOM 2650 O O . LEU B 1 115 ? -5.977 14.82 -6.473 1 92.25 115 LEU B O 1
ATOM 2654 N N . LEU B 1 116 ? -6.156 13.18 -8.016 1 92.25 116 LEU B N 1
ATOM 2655 C CA . LEU B 1 116 ? -5.98 14.109 -9.125 1 92.25 116 LEU B CA 1
ATOM 2656 C C . LEU B 1 116 ? -7.262 14.891 -9.391 1 92.25 116 LEU B C 1
ATOM 2658 O O . LEU B 1 116 ? -8.352 14.32 -9.406 1 92.25 116 LEU B O 1
ATOM 2662 N N . ASP B 1 117 ? -7.098 16.156 -9.555 1 89.56 117 ASP B N 1
ATOM 2663 C CA . ASP B 1 117 ? -8.203 16.938 -10.109 1 89.56 117 ASP B CA 1
ATOM 2664 C C . ASP B 1 117 ? -8.344 16.703 -11.609 1 89.56 117 ASP B C 1
ATOM 2666 O O . ASP B 1 117 ? -7.406 16.25 -12.266 1 89.56 117 ASP B O 1
ATOM 2670 N N . ASN B 1 118 ? -9.484 17 -12.07 1 86.5 118 ASN B N 1
ATOM 2671 C CA . ASN B 1 118 ? -9.734 16.812 -13.492 1 86.5 118 ASN B CA 1
ATOM 2672 C C . ASN B 1 118 ? -8.711 17.547 -14.352 1 86.5 118 ASN B C 1
ATOM 2674 O O . ASN B 1 118 ? -8.492 18.75 -14.172 1 86.5 118 ASN B O 1
ATOM 2678 N N . GLY B 1 119 ? -8.016 16.781 -15.234 1 86.25 119 GLY B N 1
ATOM 2679 C CA . GLY B 1 119 ? -7.098 17.359 -16.203 1 86.25 119 GLY B CA 1
ATOM 2680 C C . GLY B 1 119 ? -5.715 17.609 -15.625 1 86.25 119 GLY B C 1
ATOM 2681 O O . GLY B 1 119 ? -4.809 18.047 -16.328 1 86.25 119 GLY B O 1
ATOM 2682 N N . GLU B 1 120 ? -5.516 17.312 -14.453 1 92.31 120 GLU B N 1
ATOM 2683 C CA . GLU B 1 120 ? -4.234 17.547 -13.797 1 92.31 120 GLU B CA 1
ATOM 2684 C C . GLU B 1 120 ? -3.234 16.438 -14.109 1 92.31 120 GLU B C 1
ATOM 2686 O O . GLU B 1 120 ? -3.6 15.266 -14.172 1 92.31 120 GLU B O 1
ATOM 2691 N N . THR B 1 121 ? -1.977 16.844 -14.422 1 95.5 121 THR B N 1
ATOM 2692 C CA . THR B 1 121 ? -0.916 15.844 -14.508 1 95.5 121 THR B CA 1
ATOM 2693 C C . THR B 1 121 ? -0.519 15.352 -13.117 1 95.5 121 THR B C 1
ATOM 2695 O O . THR B 1 121 ? -0.764 16.047 -12.117 1 95.5 121 THR B O 1
ATOM 2698 N N . PRO B 1 122 ? 0.074 14.188 -13.047 1 96.69 122 PRO B N 1
ATOM 2699 C CA . PRO B 1 122 ? 0.562 13.711 -11.75 1 96.69 122 PRO B CA 1
ATOM 2700 C C . PRO B 1 122 ? 1.555 14.68 -11.102 1 96.69 122 PRO B C 1
ATOM 2702 O O . PRO B 1 122 ? 1.545 14.852 -9.883 1 96.69 122 PRO B O 1
ATOM 2705 N N . GLU B 1 123 ? 2.377 15.305 -11.906 1 97.94 123 GLU B N 1
ATOM 2706 C CA . GLU B 1 123 ? 3.346 16.266 -11.391 1 97.94 123 GLU B CA 1
ATOM 2707 C C . GLU B 1 123 ? 2.648 17.453 -10.719 1 97.94 123 GLU B C 1
ATOM 2709 O O . GLU B 1 123 ? 2.996 17.828 -9.594 1 97.94 123 GLU B O 1
ATOM 2714 N N . THR B 1 124 ? 1.67 17.938 -11.398 1 97.75 124 THR B N 1
ATOM 2715 C CA . THR B 1 124 ? 0.925 19.078 -10.875 1 97.75 124 THR B CA 1
ATOM 2716 C C . THR B 1 124 ? 0.182 18.703 -9.602 1 97.75 124 THR B C 1
ATOM 2718 O O . THR B 1 124 ? 0.217 19.438 -8.617 1 97.75 124 THR B O 1
ATOM 2721 N N . ALA B 1 125 ? -0.479 17.578 -9.625 1 97.12 125 ALA B N 1
ATOM 2722 C CA . ALA B 1 125 ? -1.208 17.109 -8.453 1 97.12 125 ALA B CA 1
ATOM 2723 C C . ALA B 1 125 ? -0.27 16.906 -7.266 1 97.12 125 ALA B C 1
ATOM 2725 O O . ALA B 1 125 ? -0.601 17.281 -6.137 1 97.12 125 ALA B O 1
ATOM 2726 N N . ALA B 1 126 ? 0.907 16.344 -7.559 1 98.12 126 ALA B N 1
ATOM 2727 C CA . ALA B 1 126 ? 1.872 16.062 -6.5 1 98.12 126 ALA B CA 1
ATOM 2728 C C . ALA B 1 126 ? 2.314 17.344 -5.805 1 98.12 126 ALA B C 1
ATOM 2730 O O . ALA B 1 126 ? 2.32 17.422 -4.574 1 98.12 126 ALA B O 1
ATOM 2731 N N . LEU B 1 127 ? 2.635 18.344 -6.586 1 97.25 127 LEU B N 1
ATOM 2732 C CA . LEU B 1 127 ? 3.098 19.609 -6.016 1 97.25 127 LEU B CA 1
ATOM 2733 C C . LEU B 1 127 ? 1.962 20.328 -5.297 1 97.25 127 LEU B C 1
ATOM 2735 O O . LEU B 1 127 ? 2.172 20.922 -4.238 1 97.25 127 LEU B O 1
ATOM 2739 N N . ARG B 1 128 ? 0.783 20.234 -5.859 1 95.81 128 ARG B N 1
ATOM 2740 C CA . ARG B 1 128 ? -0.377 20.844 -5.211 1 95.81 128 ARG B CA 1
ATOM 2741 C C . ARG B 1 128 ? -0.653 20.188 -3.863 1 95.81 128 ARG B C 1
ATOM 2743 O O . ARG B 1 128 ? -0.777 20.875 -2.846 1 95.81 128 ARG B O 1
ATOM 2750 N N . GLU B 1 129 ? -0.745 18.859 -3.834 1 95.94 129 GLU B N 1
ATOM 2751 C CA . GLU B 1 129 ? -1.031 18.125 -2.604 1 95.94 129 GLU B CA 1
ATOM 2752 C C . GLU B 1 129 ? 0.067 18.328 -1.566 1 95.94 129 GLU B C 1
ATOM 2754 O O . GLU B 1 129 ? -0.215 18.469 -0.374 1 95.94 129 GLU B O 1
ATOM 2759 N N . LEU B 1 130 ? 1.325 18.312 -2.033 1 96.12 130 LEU B N 1
ATOM 2760 C CA . LEU B 1 130 ? 2.436 18.562 -1.12 1 96.12 130 LEU B CA 1
ATOM 2761 C C . LEU B 1 130 ? 2.301 19.922 -0.454 1 96.12 130 LEU B C 1
ATOM 2763 O O . LEU B 1 130 ? 2.432 20.031 0.767 1 96.12 130 LEU B O 1
ATOM 2767 N N . GLN B 1 131 ? 2.041 20.906 -1.223 1 93.31 131 GLN B N 1
ATOM 2768 C CA . GLN B 1 131 ? 1.898 22.266 -0.699 1 93.31 131 GLN B CA 1
ATOM 2769 C C . GLN B 1 131 ? 0.695 22.359 0.233 1 93.31 131 GLN B C 1
ATOM 2771 O O . GLN B 1 131 ? 0.787 22.953 1.31 1 93.31 131 GLN B O 1
ATOM 2776 N N . GLU B 1 132 ? -0.399 21.828 -0.144 1 92.44 132 GLU B N 1
ATOM 2777 C CA . GLU B 1 132 ? -1.611 21.891 0.667 1 92.44 132 GLU B CA 1
ATOM 2778 C C . GLU B 1 132 ? -1.411 21.203 2.014 1 92.44 132 GLU B C 1
ATOM 2780 O O . GLU B 1 132 ? -1.848 21.703 3.049 1 92.44 132 GLU B O 1
ATOM 2785 N N . GLU B 1 133 ? -0.715 20.078 1.988 1 94 133 GLU B N 1
ATOM 2786 C CA . GLU B 1 133 ? -0.662 19.25 3.184 1 94 133 GLU B CA 1
ATOM 2787 C C . GLU B 1 133 ? 0.54 19.609 4.055 1 94 133 GLU B C 1
ATOM 2789 O O . GLU B 1 133 ? 0.525 19.375 5.266 1 94 133 GLU B O 1
ATOM 2794 N N . THR B 1 134 ? 1.63 20.109 3.469 1 91.75 134 THR B N 1
ATOM 2795 C CA . THR B 1 134 ? 2.85 20.312 4.242 1 91.75 134 THR B CA 1
ATOM 2796 C C . THR B 1 134 ? 3.293 21.781 4.184 1 91.75 134 THR B C 1
ATOM 2798 O O . THR B 1 134 ? 4.117 22.219 4.988 1 91.75 134 THR B O 1
ATOM 2801 N N . GLY B 1 135 ? 2.773 22.547 3.199 1 90.31 135 GLY B N 1
ATOM 2802 C CA . GLY B 1 135 ? 3.193 23.922 2.992 1 90.31 135 GLY B CA 1
ATOM 2803 C C . GLY B 1 135 ? 4.449 24.047 2.15 1 90.31 135 GLY B C 1
ATOM 2804 O O . GLY B 1 135 ? 4.812 25.141 1.72 1 90.31 135 GLY B O 1
ATOM 2805 N N . TYR B 1 136 ? 5.094 22.922 1.843 1 89.81 136 TYR B N 1
ATOM 2806 C CA . TYR B 1 136 ? 6.352 22.953 1.106 1 89.81 136 TYR B CA 1
ATOM 2807 C C . TYR B 1 136 ? 6.125 22.656 -0.372 1 89.81 136 TYR B C 1
ATOM 2809 O O . TYR B 1 136 ? 5.113 22.062 -0.745 1 89.81 136 TYR B O 1
ATOM 2817 N N . THR B 1 137 ? 7.027 23.156 -1.062 1 91.69 137 THR B N 1
ATOM 2818 C CA . THR B 1 137 ? 7.066 22.828 -2.48 1 91.69 137 THR B CA 1
ATOM 2819 C C . THR B 1 137 ? 8.461 22.344 -2.889 1 91.69 137 THR B C 1
ATOM 2821 O O . THR B 1 137 ? 9.359 22.281 -2.055 1 91.69 137 THR B O 1
ATOM 2824 N N . GLY B 1 138 ? 8.617 21.875 -4.129 1 94.38 138 GLY B N 1
ATOM 2825 C CA . GLY B 1 138 ? 9.891 21.375 -4.598 1 94.38 138 GLY B CA 1
ATOM 2826 C C . GLY B 1 138 ? 9.906 21.078 -6.082 1 94.38 138 GLY B C 1
ATOM 2827 O O . GLY B 1 138 ? 9.102 21.625 -6.84 1 94.38 138 GLY B O 1
ATOM 2828 N N . THR B 1 139 ? 10.93 20.359 -6.469 1 96.38 139 THR B N 1
ATOM 2829 C CA . THR B 1 139 ? 11.109 19.969 -7.859 1 96.38 139 THR B CA 1
ATOM 2830 C C . THR B 1 139 ? 10.82 18.469 -8.047 1 96.38 139 THR B C 1
ATOM 2832 O O . THR B 1 139 ? 11.375 17.641 -7.336 1 96.38 139 THR B O 1
ATOM 2835 N N . VAL B 1 140 ? 9.898 18.203 -8.992 1 98 140 VAL B N 1
ATOM 2836 C CA . VAL B 1 140 ? 9.625 16.812 -9.32 1 98 140 VAL B CA 1
ATOM 2837 C C . VAL B 1 140 ? 10.828 16.203 -10.039 1 98 140 VAL B C 1
ATOM 2839 O O . VAL B 1 140 ? 11.289 16.719 -11.055 1 98 140 VAL B O 1
ATOM 2842 N N . VAL B 1 141 ? 11.359 15.031 -9.562 1 96.75 141 VAL B N 1
ATOM 2843 C CA . VAL B 1 141 ? 12.555 14.453 -10.172 1 96.75 141 VAL B CA 1
ATOM 2844 C C . VAL B 1 141 ? 12.211 13.094 -10.781 1 96.75 141 VAL B C 1
ATOM 2846 O O . VAL B 1 141 ? 12.977 12.562 -11.586 1 96.75 141 VAL B O 1
ATOM 2849 N N . ALA B 1 142 ? 11.07 12.516 -10.469 1 96.69 142 ALA B N 1
ATOM 2850 C CA . ALA B 1 142 ? 10.633 11.258 -11.055 1 96.69 142 ALA B CA 1
ATOM 2851 C C . ALA B 1 142 ? 9.133 11.055 -10.883 1 96.69 142 ALA B C 1
ATOM 2853 O O . ALA B 1 142 ? 8.555 11.469 -9.875 1 96.69 142 ALA B O 1
ATOM 2854 N N . VAL B 1 143 ? 8.508 10.484 -11.828 1 96.75 143 VAL B N 1
ATOM 2855 C CA . VAL B 1 143 ? 7.117 10.039 -11.789 1 96.75 143 VAL B CA 1
ATOM 2856 C C . VAL B 1 143 ? 7.043 8.547 -12.094 1 96.75 143 VAL B C 1
ATOM 2858 O O . VAL B 1 143 ? 7.477 8.102 -13.156 1 96.75 143 VAL B O 1
ATOM 2861 N N . GLY B 1 144 ? 6.59 7.789 -11.133 1 95.31 144 GLY B N 1
ATOM 2862 C CA . GLY B 1 144 ? 6.465 6.352 -11.312 1 95.31 144 GLY B CA 1
ATOM 2863 C C . GLY B 1 144 ? 5.258 5.957 -12.141 1 95.31 144 GLY B C 1
ATOM 2864 O O . GLY B 1 144 ? 4.445 6.805 -12.516 1 95.31 144 GLY B O 1
ATOM 2865 N N . PRO B 1 145 ? 5.148 4.668 -12.469 1 93.75 145 PRO B N 1
ATOM 2866 C CA . PRO B 1 145 ? 3.975 4.145 -13.164 1 93.75 145 PRO B CA 1
ATOM 2867 C C . PRO B 1 145 ? 2.74 4.062 -12.266 1 93.75 145 PRO B C 1
ATOM 2869 O O . PRO B 1 145 ? 2.82 4.367 -11.078 1 93.75 145 PRO B O 1
ATOM 2872 N N . SER B 1 146 ? 1.616 3.766 -12.922 1 93.44 146 SER B N 1
ATOM 2873 C CA . SER B 1 146 ? 0.421 3.496 -12.133 1 93.44 146 SER B CA 1
ATOM 2874 C C . SER B 1 146 ? 0.592 2.238 -11.281 1 93.44 146 SER B C 1
ATOM 2876 O O . SER B 1 146 ? 0.999 1.191 -11.789 1 93.44 146 SER B O 1
ATOM 2878 N N . ILE B 1 147 ? 0.373 2.336 -9.984 1 95.56 147 ILE B N 1
ATOM 2879 C CA . ILE B 1 147 ? 0.477 1.214 -9.055 1 95.56 147 ILE B CA 1
ATOM 2880 C C . ILE B 1 147 ? -0.853 1.02 -8.328 1 95.56 147 ILE B C 1
ATOM 2882 O O . ILE B 1 147 ? -1.615 1.974 -8.148 1 95.56 147 ILE B O 1
ATOM 2886 N N . THR B 1 148 ? -1.125 -0.206 -7.926 1 95.56 148 THR B N 1
ATOM 2887 C CA . THR B 1 148 ? -2.408 -0.52 -7.305 1 95.56 148 THR B CA 1
ATOM 2888 C C . THR B 1 148 ? -2.334 -0.344 -5.789 1 95.56 148 THR B C 1
ATOM 2890 O O . THR B 1 148 ? -1.297 -0.61 -5.18 1 95.56 148 THR B O 1
ATOM 2893 N N . TYR B 1 149 ? -3.383 0.043 -5.121 1 95.31 149 TYR B N 1
ATOM 2894 C CA . TYR B 1 149 ? -3.434 0.197 -3.67 1 95.31 149 TYR B CA 1
ATOM 2895 C C . TYR B 1 149 ? -3.803 -1.118 -2.994 1 95.31 149 TYR B C 1
ATOM 2897 O O . TYR B 1 149 ? -2.961 -1.754 -2.359 1 95.31 149 TYR B O 1
ATOM 2905 N N . GLU B 1 150 ? -5.008 -1.521 -3.139 1 95.81 150 GLU B N 1
ATOM 2906 C CA . GLU B 1 150 ? -5.512 -2.789 -2.619 1 95.81 150 GLU B CA 1
ATOM 2907 C C . GLU B 1 150 ? -6.27 -3.564 -3.695 1 95.81 150 GLU B C 1
ATOM 2909 O O . GLU B 1 150 ? -7.496 -3.664 -3.65 1 95.81 150 GLU B O 1
ATOM 2914 N N . PRO B 1 151 ? -5.52 -4.199 -4.582 1 94.94 151 PRO B N 1
ATOM 2915 C CA . PRO B 1 151 ? -6.105 -4.715 -5.824 1 94.94 151 PRO B CA 1
ATOM 2916 C C . PRO B 1 151 ? -7.027 -5.91 -5.586 1 94.94 151 PRO B C 1
ATOM 2918 O O . PRO B 1 151 ? -7.699 -6.367 -6.512 1 94.94 151 PRO B O 1
ATOM 2921 N N . GLY B 1 152 ? -7.133 -6.41 -4.426 1 94.5 152 GLY B N 1
ATOM 2922 C CA . GLY B 1 152 ? -8.094 -7.449 -4.109 1 94.5 152 GLY B CA 1
ATOM 2923 C C . GLY B 1 152 ? -9.484 -6.91 -3.803 1 94.5 152 GLY B C 1
ATOM 2924 O O . GLY B 1 152 ? -10.453 -7.664 -3.777 1 94.5 152 GLY B O 1
ATOM 2925 N N . ILE B 1 153 ? -9.531 -5.59 -3.562 1 95.38 153 ILE B N 1
ATOM 2926 C CA . ILE B 1 153 ? -10.789 -5.023 -3.082 1 95.38 153 ILE B CA 1
ATOM 2927 C C . ILE B 1 153 ? -11.172 -3.816 -3.936 1 95.38 153 ILE B C 1
ATOM 2929 O O . ILE B 1 153 ? -12.328 -3.662 -4.32 1 95.38 153 ILE B O 1
ATOM 2933 N N . THR B 1 154 ? -10.211 -2.961 -4.203 1 94.44 154 THR B N 1
ATOM 2934 C CA . THR B 1 154 ? -10.516 -1.688 -4.848 1 94.44 154 THR B CA 1
ATOM 2935 C C . THR B 1 154 ? -9.828 -1.592 -6.207 1 94.44 154 THR B C 1
ATOM 2937 O O . THR B 1 154 ? -8.891 -2.336 -6.488 1 94.44 154 THR B O 1
ATOM 2940 N N . SER B 1 155 ? -10.297 -0.664 -7.02 1 90.44 155 SER B N 1
ATOM 2941 C CA . SER B 1 155 ? -9.648 -0.345 -8.289 1 90.44 155 SER B CA 1
ATOM 2942 C C . SER B 1 155 ? -8.75 0.879 -8.156 1 90.44 155 SER B C 1
ATOM 2944 O O . SER B 1 155 ? -8.352 1.471 -9.164 1 90.44 155 SER B O 1
ATOM 2946 N N . SER B 1 156 ? -8.461 1.265 -6.902 1 92.94 156 SER B N 1
ATOM 2947 C CA . SER B 1 156 ? -7.656 2.455 -6.645 1 92.94 156 SER B CA 1
ATOM 2948 C C . SER B 1 156 ? -6.234 2.287 -7.168 1 92.94 156 SER B C 1
ATOM 2950 O O . SER B 1 156 ? -5.625 1.232 -6.992 1 92.94 156 SER B O 1
ATOM 2952 N N . CYS B 1 157 ? -5.766 3.289 -7.848 1 92.75 157 CYS B N 1
ATOM 2953 C CA . CYS B 1 157 ? -4.398 3.33 -8.352 1 92.75 157 CYS B CA 1
ATOM 2954 C C . CYS B 1 157 ? -3.77 4.699 -8.125 1 92.75 157 CYS B C 1
ATOM 2956 O O . CYS B 1 157 ? -4.48 5.703 -8.016 1 92.75 157 CYS B O 1
ATOM 2958 N N . SER B 1 158 ? -2.49 4.676 -7.965 1 95.06 158 SER B N 1
ATOM 2959 C CA . SER B 1 158 ? -1.765 5.93 -7.777 1 95.06 158 SER B CA 1
ATOM 2960 C C . SER B 1 158 ? -0.436 5.914 -8.523 1 95.06 158 SER B C 1
ATOM 2962 O O . SER B 1 158 ? -0.042 4.887 -9.078 1 95.06 158 SER B O 1
ATOM 2964 N N . LYS B 1 159 ? 0.139 7.07 -8.625 1 96.5 159 LYS B N 1
ATOM 2965 C CA . LYS B 1 159 ? 1.524 7.223 -9.055 1 96.5 159 LYS B CA 1
ATOM 2966 C C . LYS B 1 159 ? 2.387 7.816 -7.949 1 96.5 159 LYS B C 1
ATOM 2968 O O . LYS B 1 159 ? 1.99 8.789 -7.301 1 96.5 159 LYS B O 1
ATOM 2973 N N . MET B 1 160 ? 3.475 7.168 -7.738 1 98.06 160 MET B N 1
ATOM 2974 C CA . MET B 1 160 ? 4.465 7.754 -6.84 1 98.06 160 MET B CA 1
ATOM 2975 C C . MET B 1 160 ? 5.242 8.867 -7.535 1 98.06 160 MET B C 1
ATOM 2977 O O . MET B 1 160 ? 5.762 8.672 -8.633 1 98.06 160 MET B O 1
ATOM 2981 N N . VAL B 1 161 ? 5.273 10.008 -6.961 1 98.5 161 VAL B N 1
ATOM 2982 C CA . VAL B 1 161 ? 6.027 11.141 -7.484 1 98.5 161 VAL B CA 1
ATOM 2983 C C . VAL B 1 161 ? 7.133 11.531 -6.504 1 98.5 161 VAL B C 1
ATOM 2985 O O . VAL B 1 161 ? 6.867 11.742 -5.316 1 98.5 161 VAL B O 1
ATOM 2988 N N . THR B 1 162 ? 8.359 11.57 -6.965 1 98.12 162 THR B N 1
ATOM 2989 C CA . THR B 1 162 ? 9.5 11.953 -6.141 1 98.12 162 THR B CA 1
ATOM 2990 C C . THR B 1 162 ? 9.797 13.445 -6.289 1 98.12 162 THR B C 1
ATOM 2992 O O . THR B 1 162 ? 9.93 13.945 -7.41 1 98.12 162 THR B O 1
ATOM 2995 N N . VAL B 1 163 ? 9.812 14.102 -5.156 1 97.69 163 VAL B N 1
ATOM 2996 C CA . VAL B 1 163 ? 10.008 15.547 -5.137 1 97.69 163 VAL B CA 1
ATOM 2997 C C . VAL B 1 163 ? 11.211 15.891 -4.254 1 97.69 163 VAL B C 1
ATOM 2999 O O . VAL B 1 163 ? 11.359 15.344 -3.158 1 97.69 163 VAL B O 1
ATOM 3002 N N . GLU B 1 164 ? 12.094 16.75 -4.742 1 94.88 164 GLU B N 1
ATOM 3003 C CA . GLU B 1 164 ? 13.18 17.312 -3.938 1 94.88 164 GLU B CA 1
ATOM 3004 C C . GLU B 1 164 ? 12.859 18.734 -3.48 1 94.88 164 GLU B C 1
ATOM 3006 O O . GLU B 1 164 ? 12.578 19.609 -4.305 1 94.88 164 GLU B O 1
ATOM 3011 N N . VAL B 1 165 ? 12.867 18.875 -2.188 1 91.81 165 VAL B N 1
ATOM 3012 C CA . VAL B 1 165 ? 12.555 20.156 -1.586 1 91.81 165 VAL B CA 1
ATOM 3013 C C . VAL B 1 165 ? 13.844 20.891 -1.237 1 91.81 165 VAL B C 1
ATOM 3015 O O . VAL B 1 165 ? 14.688 20.375 -0.508 1 91.81 165 VAL B O 1
ATOM 3018 N N . ASN B 1 166 ? 14.008 22.078 -1.747 1 85.62 166 ASN B N 1
ATOM 3019 C CA . ASN B 1 166 ? 15.141 22.938 -1.431 1 85.62 166 ASN B CA 1
ATOM 3020 C C . ASN B 1 166 ? 14.859 23.812 -0.208 1 85.62 166 ASN B C 1
ATOM 3022 O O . ASN B 1 166 ? 14.016 24.703 -0.262 1 85.62 166 ASN B O 1
ATOM 3026 N N . PRO B 1 167 ? 15.609 23.562 0.791 1 78.06 167 PRO B N 1
ATOM 3027 C CA . PRO B 1 167 ? 15.344 24.328 2.012 1 78.06 167 PRO B CA 1
ATOM 3028 C C . PRO B 1 167 ? 15.648 25.812 1.852 1 78.06 167 PRO B C 1
ATOM 3030 O O . PRO B 1 167 ? 15.133 26.641 2.609 1 78.06 167 PRO B O 1
ATOM 3033 N N . GLU B 1 168 ? 16.422 26.125 0.846 1 78 168 GLU B N 1
ATOM 3034 C CA . GLU B 1 168 ? 16.844 27.516 0.653 1 78 168 GLU B CA 1
ATOM 3035 C C . GLU B 1 168 ? 15.852 28.266 -0.231 1 78 168 GLU B C 1
ATOM 3037 O O . GLU B 1 168 ? 15.969 29.484 -0.411 1 78 168 GLU B O 1
ATOM 3042 N N . ASP B 1 169 ? 14.953 27.547 -0.746 1 82.62 169 ASP B N 1
ATOM 3043 C CA . ASP B 1 169 ? 13.93 28.203 -1.552 1 82.62 169 ASP B CA 1
ATOM 3044 C C . ASP B 1 169 ? 13.039 29.094 -0.689 1 82.62 169 ASP B C 1
ATOM 3046 O O . ASP B 1 169 ? 12.453 28.641 0.294 1 82.62 169 ASP B O 1
ATOM 3050 N N . PRO B 1 170 ? 12.875 30.359 -1.1 1 80.88 170 PRO B N 1
ATOM 3051 C CA . PRO B 1 170 ? 12.062 31.297 -0.315 1 80.88 170 PRO B CA 1
ATOM 3052 C C . PRO B 1 170 ? 10.625 30.812 -0.143 1 80.88 170 PRO B C 1
ATOM 3054 O O . PRO B 1 170 ? 9.969 31.156 0.851 1 80.88 170 PRO B O 1
ATOM 3057 N N . LEU B 1 171 ? 10.125 30.047 -1.057 1 80.19 171 LEU B N 1
ATOM 3058 C CA . LEU B 1 171 ? 8.766 29.531 -0.964 1 80.19 171 LEU B CA 1
ATOM 3059 C C . LEU B 1 171 ? 8.633 28.547 0.2 1 80.19 171 LEU B C 1
ATOM 3061 O O . LEU B 1 171 ? 7.52 28.297 0.674 1 80.19 171 LEU B O 1
ATOM 3065 N N . ASN B 1 172 ? 9.758 28.031 0.556 1 81.69 172 ASN B N 1
ATOM 3066 C CA . ASN B 1 172 ? 9.75 27.047 1.637 1 81.69 172 ASN B CA 1
ATOM 3067 C C . ASN B 1 172 ? 10.07 27.688 2.982 1 81.69 172 ASN B C 1
ATOM 3069 O O . ASN B 1 172 ? 10.047 27.016 4.016 1 81.69 172 ASN B O 1
ATOM 3073 N N . ALA B 1 173 ? 10.391 29.016 2.975 1 74.06 173 ALA B N 1
ATOM 3074 C CA . ALA B 1 173 ? 10.758 29.734 4.191 1 74.06 173 ALA B CA 1
ATOM 3075 C C . ALA B 1 173 ? 9.539 30 5.062 1 74.06 173 ALA B C 1
ATOM 3077 O O . ALA B 1 173 ? 9.641 30.078 6.289 1 74.06 173 ALA B O 1
ATOM 3078 N N . LYS B 1 174 ? 8.406 30.188 4.418 1 73.56 174 LYS B N 1
ATOM 3079 C CA . LYS B 1 174 ? 7.156 30.391 5.137 1 73.56 174 LYS B CA 1
ATOM 3080 C C . LYS B 1 174 ? 6.059 29.469 4.617 1 73.56 174 LYS B C 1
ATOM 3082 O O . LYS B 1 174 ? 5.141 29.922 3.926 1 73.56 174 LYS B O 1
ATOM 3087 N N . PRO B 1 175 ? 6.289 28.266 5.055 1 69.5 175 PRO B N 1
ATOM 3088 C CA . PRO B 1 175 ? 5.273 27.344 4.543 1 69.5 175 PRO B CA 1
ATOM 3089 C C . PRO B 1 175 ? 3.875 27.656 5.07 1 69.5 175 PRO B C 1
ATOM 3091 O O . PRO B 1 175 ? 3.725 28.062 6.227 1 69.5 175 PRO B O 1
ATOM 3094 N N . VAL B 1 176 ? 2.879 27.719 4.133 1 68.44 176 VAL B N 1
ATOM 3095 C CA . VAL B 1 176 ? 1.482 27.953 4.484 1 68.44 176 VAL B CA 1
ATOM 3096 C C . VAL B 1 176 ? 0.653 26.719 4.156 1 68.44 176 VAL B C 1
ATOM 3098 O O . VAL B 1 176 ? 0.696 26.219 3.029 1 68.44 176 VAL B O 1
ATOM 3101 N N . ILE B 1 177 ? 0.034 26.188 5.223 1 72.81 177 ILE B N 1
ATOM 3102 C CA . ILE B 1 177 ? -0.833 25.031 5.035 1 72.81 177 ILE B CA 1
ATOM 3103 C C . ILE B 1 177 ? -2.246 25.5 4.684 1 72.81 177 ILE B C 1
ATOM 3105 O O . ILE B 1 177 ? -2.777 26.422 5.312 1 72.81 177 ILE B O 1
ATOM 3109 N N . ARG B 1 178 ? -2.746 25.109 3.561 1 70.75 178 ARG B N 1
ATOM 3110 C CA . ARG B 1 178 ? -4.137 25.344 3.186 1 70.75 178 ARG B CA 1
ATOM 3111 C C . ARG B 1 178 ? -4.961 24.062 3.35 1 70.75 178 ARG B C 1
ATOM 3113 O O . ARG B 1 178 ? -4.801 23.109 2.584 1 70.75 178 ARG B O 1
ATOM 3120 N N . ARG B 1 179 ? -5.676 23.969 4.441 1 68.12 179 ARG B N 1
ATOM 3121 C CA . ARG B 1 179 ? -6.422 22.75 4.727 1 68.12 179 ARG B CA 1
ATOM 3122 C C . ARG B 1 179 ? -7.902 22.922 4.41 1 68.12 179 ARG B C 1
ATOM 3124 O O . ARG B 1 179 ? -8.461 24.016 4.594 1 68.12 179 ARG B O 1
ATOM 3131 N N . ASP B 1 180 ? -8.344 21.812 3.84 1 70.75 180 ASP B N 1
ATOM 3132 C CA . ASP B 1 180 ? -9.797 21.719 3.748 1 70.75 180 ASP B CA 1
ATOM 3133 C C . ASP B 1 180 ? -10.414 21.344 5.098 1 70.75 180 ASP B C 1
ATOM 3135 O O . ASP B 1 180 ? -9.703 20.906 6.008 1 70.75 180 ASP B O 1
ATOM 3139 N N . ALA B 1 181 ? -11.656 21.625 5.266 1 66.94 181 ALA B N 1
ATOM 3140 C CA . ALA B 1 181 ? -12.359 21.344 6.512 1 66.94 181 ALA B CA 1
ATOM 3141 C C . ALA B 1 181 ? -12.188 19.891 6.93 1 66.94 181 ALA B C 1
ATOM 3143 O O . ALA B 1 181 ? -12.117 19.578 8.125 1 66.94 181 ALA B O 1
ATOM 3144 N N . ASP B 1 182 ? -12.023 19 5.941 1 68.12 182 ASP B N 1
ATOM 3145 C CA . ASP B 1 182 ? -11.938 17.578 6.25 1 68.12 182 ASP B CA 1
ATOM 3146 C C . ASP B 1 182 ? -10.508 17.172 6.602 1 68.12 182 ASP B C 1
ATOM 3148 O O . ASP B 1 182 ? -10.258 16.031 7.008 1 68.12 182 ASP B O 1
ATOM 3152 N N . GLU B 1 183 ? -9.695 18.172 6.59 1 77.69 183 GLU B N 1
ATOM 3153 C CA . GLU B 1 183 ? -8.297 17.891 6.883 1 77.69 183 GLU B CA 1
ATOM 3154 C C . GLU B 1 183 ? -7.887 18.438 8.242 1 77.69 183 GLU B C 1
ATOM 3156 O O . GLU B 1 183 ? -6.727 18.797 8.453 1 77.69 183 GLU B O 1
ATOM 3161 N N . TRP B 1 184 ? -8.781 18.422 9.203 1 83.69 184 TRP B N 1
ATOM 3162 C CA . TRP B 1 184 ? -8.594 18.953 10.555 1 83.69 184 TRP B CA 1
ATOM 3163 C C . TRP B 1 184 ? -7.453 18.219 11.266 1 83.69 184 TRP B C 1
ATOM 3165 O O . TRP B 1 184 ? -6.809 18.781 12.156 1 83.69 184 TRP B O 1
ATOM 3175 N N . SER B 1 185 ? -7.215 17.016 10.836 1 91.25 185 SER B N 1
ATOM 3176 C CA . SER B 1 185 ? -6.297 16.172 11.594 1 91.25 185 SER B CA 1
ATOM 3177 C C . SER B 1 185 ? -4.918 16.141 10.945 1 91.25 185 SER B C 1
ATOM 3179 O O . SER B 1 185 ? -3.996 15.508 11.469 1 91.25 185 SER B O 1
ATOM 3181 N N . LEU B 1 186 ? -4.75 16.797 9.883 1 93.38 186 LEU B N 1
ATOM 3182 C CA . LEU B 1 186 ? -3.529 16.641 9.094 1 93.38 186 LEU B CA 1
ATOM 3183 C C . LEU B 1 186 ? -2.385 17.438 9.711 1 93.38 186 LEU B C 1
ATOM 3185 O O . LEU B 1 186 ? -2.537 18.625 10.008 1 93.38 186 LEU B O 1
ATOM 3189 N N . ASN B 1 187 ? -1.257 16.797 9.961 1 93.94 187 ASN B N 1
ATOM 3190 C CA . ASN B 1 187 ? -0.021 17.406 10.453 1 93.94 187 ASN B CA 1
ATOM 3191 C C . ASN B 1 187 ? 1.173 17.016 9.586 1 93.94 187 ASN B C 1
ATOM 3193 O O . ASN B 1 187 ? 1.408 15.836 9.336 1 93.94 187 ASN B O 1
ATOM 3197 N N . PRO B 1 188 ? 1.916 18.016 9.18 1 94.19 188 PRO B N 1
ATOM 3198 C CA . PRO B 1 188 ? 3.156 17.656 8.484 1 94.19 188 PRO B CA 1
ATOM 3199 C C . PRO B 1 188 ? 4.219 17.094 9.43 1 94.19 188 PRO B C 1
ATOM 3201 O O . PRO B 1 188 ? 4.34 17.547 10.57 1 94.19 188 PRO B O 1
ATOM 3204 N N . VAL B 1 189 ? 4.957 16.125 8.977 1 94.81 189 VAL B N 1
ATOM 3205 C CA . VAL B 1 189 ? 5.969 15.422 9.766 1 94.81 189 VAL B CA 1
ATOM 3206 C C . VAL B 1 189 ? 7.277 15.359 8.977 1 94.81 189 VAL B C 1
ATOM 3208 O O . VAL B 1 189 ? 7.27 15.148 7.762 1 94.81 189 VAL B O 1
ATOM 3211 N N . ALA B 1 190 ? 8.336 15.539 9.648 1 92.88 190 ALA B N 1
ATOM 3212 C CA . ALA B 1 190 ? 9.672 15.336 9.086 1 92.88 190 ALA B CA 1
ATOM 3213 C C . ALA B 1 190 ? 10.414 14.234 9.836 1 92.88 190 ALA B C 1
ATOM 3215 O O . ALA B 1 190 ? 10.602 14.32 11.047 1 92.88 190 ALA B O 1
ATOM 3216 N N . LEU B 1 191 ? 10.805 13.188 9.117 1 95.44 191 LEU B N 1
ATOM 3217 C CA . LEU B 1 191 ? 11.609 12.117 9.703 1 95.44 191 LEU B CA 1
ATOM 3218 C C . LEU B 1 191 ? 12.945 11.984 8.977 1 95.44 191 LEU B C 1
ATOM 3220 O O . LEU B 1 191 ? 13.008 12.141 7.754 1 95.44 191 LEU B O 1
ATOM 3224 N N . PRO B 1 192 ? 14.008 11.695 9.75 1 93.12 192 PRO B N 1
ATOM 3225 C CA . PRO B 1 192 ? 15.266 11.375 9.07 1 93.12 192 PRO B CA 1
ATOM 3226 C C . PRO B 1 192 ? 15.141 10.164 8.156 1 93.12 192 PRO B C 1
ATOM 3228 O O . PRO B 1 192 ? 14.477 9.18 8.508 1 93.12 192 PRO B O 1
ATOM 3231 N N . VAL B 1 193 ? 15.781 10.281 6.992 1 93.44 193 VAL B N 1
ATOM 3232 C CA . VAL B 1 193 ? 15.797 9.148 6.074 1 93.44 193 VAL B CA 1
ATOM 3233 C C . VAL B 1 193 ? 16.656 8.031 6.656 1 93.44 193 VAL B C 1
ATOM 3235 O O . VAL B 1 193 ? 16.344 6.848 6.512 1 93.44 193 VAL B O 1
ATOM 3238 N N . ASN B 1 194 ? 17.734 8.492 7.324 1 89.75 194 ASN B N 1
ATOM 3239 C CA . ASN B 1 194 ? 18.594 7.531 7.996 1 89.75 194 ASN B CA 1
ATOM 3240 C C . ASN B 1 194 ? 17.844 6.75 9.07 1 89.75 194 ASN B C 1
ATOM 3242 O O . ASN B 1 194 ? 17.172 7.34 9.914 1 89.75 194 ASN B O 1
ATOM 3246 N N . LYS B 1 195 ? 17.875 5.426 8.992 1 93.25 195 LYS B N 1
ATOM 3247 C CA . LYS B 1 195 ? 17.25 4.527 9.953 1 93.25 195 LYS B CA 1
ATOM 3248 C C . LYS B 1 195 ? 15.734 4.75 9.992 1 93.25 195 LYS B C 1
ATOM 3250 O O . LYS B 1 195 ? 15.125 4.707 11.062 1 93.25 195 LYS B O 1
ATOM 3255 N N . LEU B 1 196 ? 15.164 5.125 8.891 1 96.62 196 LEU B N 1
ATOM 3256 C CA . LEU B 1 196 ? 13.734 5.402 8.789 1 96.62 196 LEU B CA 1
ATOM 3257 C C . LEU B 1 196 ? 12.914 4.227 9.312 1 96.62 196 LEU B C 1
ATOM 3259 O O . LEU B 1 196 ? 11.969 4.418 10.078 1 96.62 196 LEU B O 1
ATOM 3263 N N . LEU B 1 197 ? 13.25 3.006 8.961 1 97.62 197 LEU B N 1
ATOM 3264 C CA . LEU B 1 197 ? 12.492 1.832 9.383 1 97.62 197 LEU B CA 1
ATOM 3265 C C . LEU B 1 197 ? 12.508 1.697 10.906 1 97.62 197 LEU B C 1
ATOM 3267 O O . LEU B 1 197 ? 11.477 1.439 11.523 1 97.62 197 LEU B O 1
ATOM 3271 N N . GLN B 1 198 ? 13.664 1.883 11.492 1 96.69 198 GLN B N 1
ATOM 3272 C CA . GLN B 1 198 ? 13.797 1.808 12.938 1 96.69 198 GLN B CA 1
ATOM 3273 C C . GLN B 1 198 ? 12.961 2.889 13.625 1 96.69 198 GLN B C 1
ATOM 3275 O O . GLN B 1 198 ? 12.328 2.637 14.656 1 96.69 198 GLN B O 1
ATOM 3280 N N . THR B 1 199 ? 13.023 4.066 13.047 1 96.88 199 THR B N 1
ATOM 3281 C CA . THR B 1 199 ? 12.227 5.168 13.586 1 96.88 199 THR B CA 1
ATOM 3282 C C . THR B 1 199 ? 10.742 4.824 13.562 1 96.88 199 THR B C 1
ATOM 3284 O O . THR B 1 199 ? 10.023 5.047 14.539 1 96.88 199 THR B O 1
ATOM 3287 N N . LEU B 1 200 ? 10.25 4.246 12.453 1 97.56 200 LEU B N 1
ATOM 3288 C CA . LEU B 1 200 ? 8.844 3.879 12.312 1 97.56 200 LEU B CA 1
ATOM 3289 C C . LEU B 1 200 ? 8.461 2.811 13.328 1 97.56 200 LEU B C 1
ATOM 3291 O O . LEU B 1 200 ? 7.383 2.875 13.93 1 97.56 200 LEU B O 1
ATOM 3295 N N . HIS B 1 201 ? 9.352 1.845 13.562 1 96.44 201 HIS B N 1
ATOM 3296 C CA . HIS B 1 201 ? 9.102 0.809 14.555 1 96.44 201 HIS B CA 1
ATOM 3297 C C . HIS B 1 201 ? 8.969 1.41 15.953 1 96.44 201 HIS B C 1
ATOM 3299 O O . HIS B 1 201 ? 8.031 1.081 16.688 1 96.44 201 HIS B O 1
ATOM 3305 N N . LYS B 1 202 ? 9.883 2.27 16.281 1 96 202 LYS B N 1
ATOM 3306 C CA . LYS B 1 202 ? 9.867 2.895 17.594 1 96 202 LYS B CA 1
ATOM 3307 C C . LYS B 1 202 ? 8.594 3.713 17.797 1 96 202 LYS B C 1
ATOM 3309 O O . LYS B 1 202 ? 7.988 3.666 1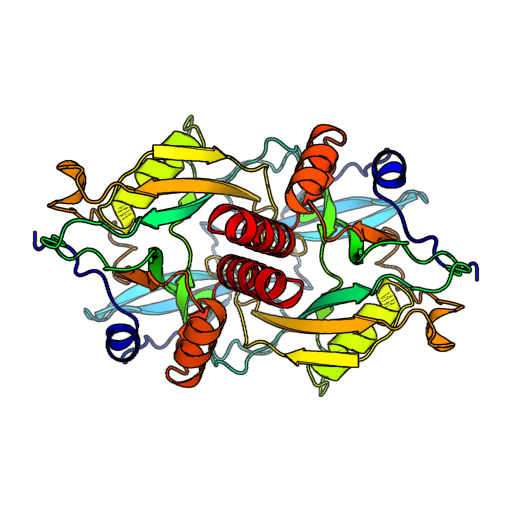8.875 1 96 202 LYS B O 1
ATOM 3314 N N . LEU B 1 203 ? 8.203 4.438 16.781 1 95.19 203 LEU B N 1
ATOM 3315 C CA . LEU B 1 203 ? 7.012 5.273 16.859 1 95.19 203 LEU B CA 1
ATOM 3316 C C . LEU B 1 203 ? 5.762 4.426 17.078 1 95.19 203 LEU B C 1
ATOM 3318 O O . LEU B 1 203 ? 4.93 4.742 17.922 1 95.19 203 LEU B O 1
ATOM 3322 N N . GLN B 1 204 ? 5.602 3.424 16.328 1 91.5 204 GLN B N 1
ATOM 3323 C CA . GLN B 1 204 ? 4.406 2.596 16.453 1 91.5 204 GLN B CA 1
ATOM 3324 C C . GLN B 1 204 ? 4.391 1.864 17.797 1 91.5 204 GLN B C 1
ATOM 3326 O O . GLN B 1 204 ? 3.33 1.659 18.391 1 91.5 204 GLN B O 1
ATOM 3331 N N . GLU B 1 205 ? 5.535 1.431 18.266 1 90.75 205 GLU B N 1
ATOM 3332 C CA . GLU B 1 205 ? 5.637 0.761 19.562 1 90.75 205 GLU B CA 1
ATOM 3333 C C . GLU B 1 205 ? 5.254 1.702 20.703 1 90.75 205 GLU B C 1
ATOM 3335 O O . GLU B 1 205 ? 4.594 1.289 21.656 1 90.75 205 GLU B O 1
ATOM 3340 N N . SER B 1 206 ? 5.645 2.92 20.609 1 92.62 206 SER B N 1
ATOM 3341 C CA . SER B 1 206 ? 5.441 3.873 21.688 1 92.62 206 SER B CA 1
ATOM 3342 C C . SER B 1 206 ? 4.062 4.523 21.594 1 92.62 206 SER B C 1
ATOM 3344 O O . SER B 1 206 ? 3.59 5.125 22.562 1 92.62 206 SER B O 1
ATOM 3346 N N . CYS B 1 207 ? 3.443 4.465 20.422 1 92.12 207 CYS B N 1
ATOM 3347 C CA . CYS B 1 207 ? 2.133 5.066 20.203 1 92.12 207 CYS B CA 1
ATOM 3348 C C . CYS B 1 207 ? 1.133 4.027 19.719 1 92.12 207 CYS B C 1
ATOM 3350 O O . CYS B 1 207 ? 0.948 3.855 18.516 1 92.12 207 CYS B O 1
ATOM 3352 N N . PRO B 1 208 ? 0.375 3.438 20.578 1 83.88 208 PRO B N 1
ATOM 3353 C CA . PRO B 1 208 ? -0.513 2.338 20.203 1 83.88 208 PRO B CA 1
ATOM 3354 C C . PRO B 1 208 ? -1.602 2.768 19.219 1 83.88 208 PRO B C 1
ATOM 3356 O O . PRO B 1 208 ? -2.176 1.93 18.516 1 83.88 208 PRO B O 1
ATOM 3359 N N . ASN B 1 209 ? -1.924 4.016 19.094 1 87.94 209 ASN B N 1
ATOM 3360 C CA . ASN B 1 209 ? -2.977 4.504 18.219 1 87.94 209 ASN B CA 1
ATOM 3361 C C . ASN B 1 209 ? -2.41 4.988 16.875 1 87.94 209 ASN B C 1
ATOM 3363 O O . ASN B 1 209 ? -3.133 5.57 16.062 1 87.94 209 ASN B O 1
ATOM 3367 N N . LEU B 1 210 ? -1.104 4.777 16.703 1 93.81 210 LEU B N 1
ATOM 3368 C CA . LEU B 1 210 ? -0.438 5.18 15.469 1 93.81 210 LEU B CA 1
ATOM 3369 C C . LEU B 1 210 ? -0.261 3.992 14.531 1 93.81 210 LEU B C 1
ATOM 3371 O O . LEU B 1 210 ? 0.198 2.928 14.953 1 93.81 210 LEU B O 1
ATOM 3375 N N . ARG B 1 211 ? -0.699 4.191 13.375 1 93.56 211 ARG B N 1
ATOM 3376 C CA . ARG B 1 211 ? -0.445 3.229 12.305 1 93.56 211 ARG B CA 1
ATOM 3377 C C . ARG B 1 211 ? 0.468 3.822 11.242 1 93.56 211 ARG B C 1
ATOM 3379 O O . ARG B 1 211 ? 0.645 5.039 11.172 1 93.56 211 ARG B O 1
ATOM 3386 N N . ILE B 1 212 ? 1.073 2.893 10.523 1 96.94 212 ILE B N 1
ATOM 3387 C CA . ILE B 1 212 ? 1.93 3.291 9.414 1 96.94 212 ILE B CA 1
ATOM 3388 C C . ILE B 1 212 ? 1.318 2.82 8.102 1 96.94 212 ILE B C 1
ATOM 3390 O O . ILE B 1 212 ? 0.929 1.656 7.969 1 96.94 212 ILE B O 1
ATOM 3394 N N . ASP B 1 213 ? 1.189 3.717 7.18 1 98.06 213 ASP B N 1
ATOM 3395 C CA . ASP B 1 213 ? 0.742 3.346 5.84 1 98.06 213 ASP B CA 1
ATOM 3396 C C . ASP B 1 213 ? 1.691 2.332 5.203 1 98.06 213 ASP B C 1
ATOM 3398 O O . ASP B 1 213 ? 2.912 2.465 5.312 1 98.06 213 ASP B O 1
ATOM 3402 N N . SER B 1 214 ? 1.109 1.424 4.5 1 98.12 214 SER B N 1
ATOM 3403 C CA . SER B 1 214 ? 1.89 0.311 3.969 1 98.12 214 SER B CA 1
ATOM 3404 C C . SER B 1 214 ? 2.914 0.792 2.945 1 98.12 214 SER B C 1
ATOM 3406 O O . SER B 1 214 ? 4.012 0.243 2.855 1 98.12 214 SER B O 1
ATOM 3408 N N . ARG B 1 215 ? 2.582 1.763 2.117 1 98.44 215 ARG B N 1
ATOM 3409 C CA . ARG B 1 215 ? 3.518 2.27 1.12 1 98.44 215 ARG B CA 1
ATOM 3410 C C . ARG B 1 215 ? 4.734 2.908 1.785 1 98.44 215 ARG B C 1
ATOM 3412 O O . ARG B 1 215 ? 5.871 2.672 1.369 1 98.44 215 ARG B O 1
ATOM 3419 N N . LEU B 1 216 ? 4.5 3.66 2.826 1 98.75 216 LEU B N 1
ATOM 3420 C CA . LEU B 1 216 ? 5.594 4.25 3.59 1 98.75 216 LEU B CA 1
ATOM 3421 C C . LEU B 1 216 ? 6.449 3.164 4.234 1 98.75 216 LEU B C 1
ATOM 3423 O O . LEU B 1 216 ? 7.68 3.207 4.152 1 98.75 216 LEU B O 1
ATOM 3427 N N . TYR B 1 217 ? 5.809 2.227 4.852 1 98.62 217 TYR B N 1
ATOM 3428 C CA . TYR B 1 217 ? 6.539 1.164 5.535 1 98.62 217 TYR B CA 1
ATOM 3429 C C . TYR B 1 217 ? 7.398 0.379 4.551 1 98.62 217 TYR B C 1
ATOM 3431 O O . TYR B 1 217 ? 8.562 0.074 4.84 1 98.62 217 TYR B O 1
ATOM 3439 N N . CYS B 1 218 ? 6.836 0.044 3.42 1 98.62 218 CYS B N 1
ATOM 3440 C CA . CYS B 1 218 ? 7.566 -0.742 2.434 1 98.62 218 CYS B CA 1
ATOM 3441 C C . CYS B 1 218 ? 8.734 0.053 1.862 1 98.62 218 CYS B C 1
ATOM 3443 O O . CYS B 1 218 ? 9.805 -0.506 1.598 1 98.62 218 CYS B O 1
ATOM 3445 N N . PHE B 1 219 ? 8.547 1.359 1.628 1 98.44 219 PHE B N 1
ATOM 3446 C CA . PHE B 1 219 ? 9.648 2.215 1.217 1 98.44 219 PHE B CA 1
ATOM 3447 C C . PHE B 1 219 ? 10.789 2.156 2.23 1 98.44 219 PHE B C 1
ATOM 3449 O O . PHE B 1 219 ? 11.945 1.957 1.862 1 98.44 219 PHE B O 1
ATOM 3456 N N . ALA B 1 220 ? 10.445 2.273 3.508 1 98.31 220 ALA B N 1
ATOM 3457 C CA . ALA B 1 220 ? 11.43 2.219 4.59 1 98.31 220 ALA B CA 1
ATOM 3458 C C . ALA B 1 220 ? 12.102 0.852 4.645 1 98.31 220 ALA B C 1
ATOM 3460 O O . ALA B 1 220 ? 13.312 0.759 4.887 1 98.31 220 ALA B O 1
ATOM 3461 N N . ALA B 1 221 ? 11.312 -0.183 4.48 1 97.75 221 ALA B N 1
ATOM 3462 C CA . ALA B 1 221 ? 11.859 -1.538 4.48 1 97.75 221 ALA B CA 1
ATOM 3463 C C . ALA B 1 221 ? 12.859 -1.729 3.34 1 97.75 221 ALA B C 1
ATOM 3465 O O . ALA B 1 221 ? 13.898 -2.369 3.516 1 97.75 221 ALA B O 1
ATOM 3466 N N . GLY B 1 222 ? 12.492 -1.178 2.113 1 96.94 222 GLY B N 1
ATOM 3467 C CA . GLY B 1 222 ? 13.438 -1.212 1.01 1 96.94 222 GLY B CA 1
ATOM 3468 C C . GLY B 1 222 ? 14.742 -0.492 1.316 1 96.94 222 GLY B C 1
ATOM 3469 O O . GLY B 1 222 ? 15.82 -1.002 1.021 1 96.94 222 GLY B O 1
ATOM 3470 N N . LEU B 1 223 ? 14.656 0.683 1.908 1 95.44 223 LEU B N 1
ATOM 3471 C CA . LEU B 1 223 ? 15.828 1.451 2.326 1 95.44 223 LEU B CA 1
ATOM 3472 C C . LEU B 1 223 ? 16.719 0.63 3.256 1 9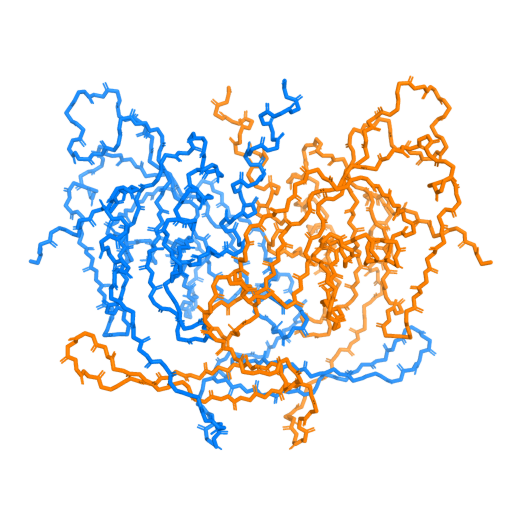5.44 223 LEU B C 1
ATOM 3474 O O . LEU B 1 223 ? 17.938 0.594 3.084 1 95.44 223 LEU B O 1
ATOM 3478 N N . HIS B 1 224 ? 16.062 -0.023 4.176 1 94.5 224 HIS B N 1
ATOM 3479 C CA . HIS B 1 224 ? 16.781 -0.824 5.164 1 94.5 224 HIS B CA 1
ATOM 3480 C C . HIS B 1 224 ? 17.438 -2.039 4.52 1 94.5 224 HIS B C 1
ATOM 3482 O O . HIS B 1 224 ? 18.562 -2.391 4.855 1 94.5 224 HIS B O 1
ATOM 3488 N N . PHE B 1 225 ? 16.734 -2.686 3.656 1 91.38 225 PHE B N 1
ATOM 3489 C CA . PHE B 1 225 ? 17.203 -3.887 2.977 1 91.38 225 PHE B CA 1
ATOM 3490 C C . PHE B 1 225 ? 18.484 -3.604 2.203 1 91.38 225 PHE B C 1
ATOM 3492 O O . PHE B 1 225 ? 19.406 -4.426 2.186 1 91.38 225 PHE B O 1
ATOM 3499 N N . ALA B 1 226 ? 18.531 -2.498 1.544 1 86.19 226 ALA B N 1
ATOM 3500 C CA . ALA B 1 226 ? 19.688 -2.115 0.752 1 86.19 226 ALA B CA 1
ATOM 3501 C C . ALA B 1 226 ? 20.922 -1.952 1.636 1 86.19 226 ALA B C 1
ATOM 3503 O O . ALA B 1 226 ? 22.047 -2.207 1.197 1 86.19 226 ALA B O 1
ATOM 3504 N N . GLY B 1 227 ? 20.719 -1.418 2.812 1 71.06 227 GLY B N 1
ATOM 3505 C CA . GLY B 1 227 ? 21.828 -1.247 3.734 1 71.06 227 GLY B CA 1
ATOM 3506 C C . GLY B 1 227 ? 22.406 -2.561 4.223 1 71.06 227 GLY B C 1
ATOM 3507 O O . GLY B 1 227 ? 23.578 -2.619 4.641 1 71.06 227 GLY B O 1
ATOM 3508 N N . ARG B 1 228 ? 21.719 -3.662 4.195 1 60.94 228 ARG B N 1
ATOM 3509 C CA . ARG B 1 228 ? 22.188 -4.973 4.648 1 60.94 228 ARG B CA 1
ATOM 3510 C C . ARG B 1 228 ? 22.938 -5.699 3.545 1 60.94 228 ARG B C 1
ATOM 3512 O O . ARG B 1 228 ? 23.75 -6.582 3.824 1 60.94 228 ARG B O 1
ATOM 3519 N N . THR B 1 229 ? 22.547 -5.559 2.316 1 45.84 229 THR B N 1
ATOM 3520 C CA . THR B 1 229 ? 23.188 -6.258 1.214 1 45.84 229 THR B CA 1
ATOM 3521 C C . THR B 1 229 ? 24.5 -5.57 0.832 1 45.84 229 THR B C 1
ATOM 3523 O O . THR B 1 229 ? 25.219 -6.047 -0.042 1 45.84 229 THR B O 1
ATOM 3526 N N . ARG B 1 230 ? 24.891 -4.324 1.47 1 39.38 230 ARG B N 1
ATOM 3527 C CA . ARG B 1 230 ? 26.219 -3.773 1.232 1 39.38 230 ARG B CA 1
ATOM 3528 C C . ARG B 1 230 ? 27.203 -4.234 2.303 1 39.38 230 ARG B C 1
ATOM 3530 O O . ARG B 1 230 ? 26.828 -4.434 3.459 1 39.38 230 ARG B O 1
#

Foldseek 3Di:
DAFFDADELVCVQVLFVDFDDADDDDDDDDDFKDKDKDWDADPVRDIDIAIAIETPPDPDLPVDQQDAFKEFEFEKEAQDPDPPLLNPDNHIKTKWKWFQDNVVRFIEIGGQMDTDDPPDDNQRRRQVSCLQQNLFGFAWDDKAIWDQQDVRYYSHTHIYTYGYTYSPDPSNSRRDHNDDPVGVSMHMYMYHLVQQLVSQVVSCVSHVRYHYRPVSNVVSVVSVVVVVVD/DAFFDADELVCVQVLFVDFDDADDDDDDDDDFKDKDKDWDADPVRDIDIAIAIETPPQDDQPVDQQDAFKEFEWEKEAQDPDPPQLPPDNAIKTKWKWFQDRVVRFIEIGGQMDTDDPPDDNQRRRQVSCLQQNLFGFAWDDKAIWDQQCVRYYSHTHIYTYGYTYSPDPSNSRRDHNDDPVGVSMHMYMYHLVQQLVSQVVSCVSHVRYHYRPVSNVVSVVSVVVVVVD

Nearest PDB structures (foldseek):
  8rdz-assembly1_C  TM=9.414E-01  e=2.964E-22  Homo sapiens
  8riy-assembly1_BBB  TM=9.355E-01  e=3.574E-22  Homo sapiens
  2dsb-assembly2_C  TM=9.369E-01  e=5.200E-22  Homo sapiens
  8rdz-assembly1_A  TM=9.407E-01  e=1.504E-21  Homo sapiens
  5qj4-assembly1_B  TM=9.391E-01  e=1.704E-21  Homo sapiens